Protein AF-A0A351R2S4-F1 (afdb_monomer)

Radius of gyration: 39.53 Å; Cα contacts (8 Å, |Δi|>4): 473; chains: 1; bounding box: 74×43×125 Å

Solvent-accessible surface area (backbone atoms only — not comparable to full-atom values): 22613 Å² total; per-residue (Å²): 131,88,79,78,78,83,79,61,77,75,88,88,78,86,90,78,93,73,92,74,84,87,73,96,81,70,89,75,78,68,76,60,72,76,81,91,68,79,56,75,87,77,80,81,63,82,36,66,53,76,57,100,34,36,40,37,27,52,58,39,36,44,57,16,31,36,34,34,27,32,74,54,88,65,94,57,35,31,36,38,42,27,35,62,83,69,53,71,47,77,44,80,54,40,69,56,80,42,42,45,59,46,79,58,57,62,42,56,33,39,43,32,36,32,39,60,77,53,95,91,44,65,44,81,76,44,76,50,73,49,78,33,62,51,81,48,89,60,37,30,61,44,45,45,26,85,89,56,71,69,54,79,86,36,68,70,48,55,50,49,52,62,48,39,60,91,34,80,43,76,65,46,30,52,48,42,50,51,50,50,53,50,53,51,51,52,49,51,54,50,50,53,50,52,53,48,62,70,44,45,63,56,52,52,52,52,50,51,51,50,51,49,51,52,52,52,32,60,73,33,74,69,34,38,51,62,59,44,66,33,70,69,43,46,52,58,37,60,58,48,38,56,55,41,33,42,57,31,48,67,69,71,44,59,70,69,59,18,52,53,53,23,42,74,72,35,95,30,75,68,61,34,52,25,47,50,48,22,54,50,36,37,73,74,70,42,52,67,62,57,16,46,53,71,28,62,74,46,60,64,72,58,35,52,42,54,43,51,18,70,74,70,68,54,39,74,68,47,68,68,45,42,62,91,86,82,76,55,100,44,67,69,60,32,50,53,56,50,59,72,45,47,64,61,49,33,64,74,37,48,90,74,77,38,74,32,68,54,58,53,43,52,46,38,38,75,71,67,75,45,53,74,66,59,44,28,71,75,28,90,51,37,69,62,42,48,55,55,63,71,76,107

pLDDT: mean 78.9, std 17.9, range [23.61, 96.94]

Foldseek 3Di:
DLPPQPDDQDDDDDDDDDDDDDDPDDPPCPDDDDQRDQDEDDQPVPDWDDDPFKIKGCVCLQLFKIKMAGRDDAPWKWKWKQAPVRDIDIDTHYHDIFIDGRLNAWFKMKMWIWGDDDDPDIDTPDIDMDTGHYPDNCSSSNYAGPSRHDDCPDPVNVVLSVQSPSDPDPVSSVVSVVCVCCVVVVVVVVVVVVVCVVCVVVVVVVVVVVVVVLVVLCPDPNSLQVVCVDPVVLLVLLLQLLVQQLVQLLVVHDNLVSLVVSLVRRPHPVLNQLSVQLVVCVVVVDDNLVSQCVSPNDDNLLSLLSVLCSVVSVSVLSSQLPPQPRDHPDNVVNVVSSVVCVQVSLVVVVVVVRAHPLNVLVVCVVVVNDDLVVSLVPDPHNVVSNVVVVVD

Secondary structure (DSSP, 8-state):
-TTSS---------------PPPTT------SSSPP---------SSEEE-SSEEEE-TTGGGTEEEEEE-SS-SS-EEEEE-TTS-EEEEE--SS-EEEE-TT-SEEEEEEEEEEEETTEEEEEEEEEEEE--SSTTGGGTS--SSS---TT-HHHHHHHHHHTT-SSHHHHHHHHHHHHHHHHHHHHHHHHHHHHHHHHHHHHHHHHHHHHHHHHHHSHHHHHHHHTSHHHHHHHHHHHHHHHHHHHHTT--HHHHHHHHHHH---HHHHHHHHHHHHHHHTT--HHHHHHHH-SS-HHHHHHHHHHHHHS-THHHHTT--TTTS-S-HHHHHHHHHHHHHHHHHH-GGGT---HHHHHHHHHHTTSS-HHHHHHSSSSHHHHHHHHH--

Mean predicted aligned error: 18.36 Å

Sequence (392 aa):
MCLSVHWRMFPKQGSALCHAQPDPGHRSCLPYGSPPQVLTPQADGTKTFTTDTAVIDISHTQEGYIMAKYTGSNAKPKLQLTGTDGITYTYSLYKDYSTFPLTSGDGTYQVGVYENVSDDRYTTLLSETFSVTLTDPLKPYLYPNQYVNFTADFLPVAKAEELADGASSDLDIISSVYNYIITHTTRTLLHISTILNHYMLGFIIAFLVLLIICMILYHTDLGRVLFLGQKLAMTVASGRVPNCLYLVLSSGLDSNIGLTLARELVNNPHMQALIDKCHENIRHGESFDKALLLSGIFSQMYASWIVIGSRTGEMESIVSQREINTDTASYLTALRAALRQINGIIYTSAAENMIAMDSSILQLYKDGRIDKHTAISEAVNPEIMSKRLNLL

Structure (mmCIF, N/CA/C/O backbone):
data_AF-A0A351R2S4-F1
#
_entry.id   AF-A0A351R2S4-F1
#
loop_
_atom_site.group_PDB
_atom_site.id
_atom_site.type_symbol
_atom_site.label_atom_id
_atom_site.label_alt_id
_atom_site.label_comp_id
_a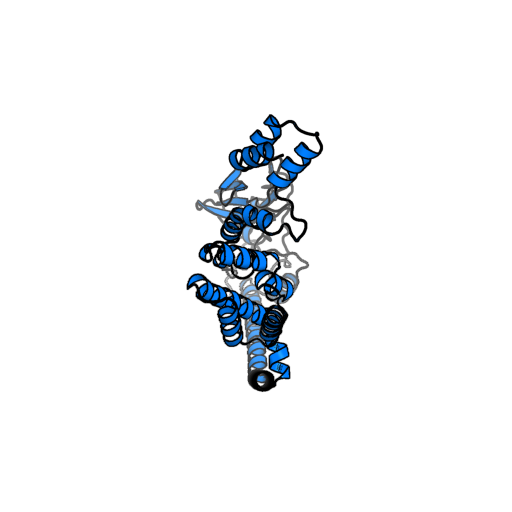tom_site.label_asym_id
_atom_site.label_entity_id
_atom_site.label_seq_id
_atom_site.pdbx_PDB_ins_code
_atom_site.Cartn_x
_atom_site.Cartn_y
_atom_site.Cartn_z
_atom_site.occupancy
_atom_site.B_iso_or_equiv
_atom_site.auth_seq_id
_atom_site.auth_comp_id
_atom_site.auth_asym_id
_atom_site.auth_atom_id
_atom_site.pdbx_PDB_model_num
ATOM 1 N N . MET A 1 1 ? -1.352 5.069 17.441 1.00 27.12 1 MET A N 1
ATOM 2 C CA . MET A 1 1 ? -2.804 5.339 17.335 1.00 27.12 1 MET A CA 1
ATOM 3 C C . MET A 1 1 ? -3.670 4.076 17.489 1.00 27.12 1 MET A C 1
ATOM 5 O O . MET A 1 1 ? -4.771 4.207 17.990 1.00 27.12 1 MET A O 1
ATOM 9 N N . CYS A 1 2 ? -3.167 2.855 17.219 1.00 23.61 2 CYS A N 1
ATOM 10 C CA . CYS A 1 2 ? -3.870 1.581 17.512 1.00 23.61 2 CYS A CA 1
ATOM 11 C C . CYS A 1 2 ? -3.885 1.113 18.990 1.00 23.61 2 CYS A C 1
ATOM 13 O O . CYS A 1 2 ? -4.407 0.042 19.273 1.00 23.61 2 CYS A O 1
ATOM 15 N N . LEU A 1 3 ? -3.306 1.861 19.939 1.00 24.36 3 LEU A N 1
ATOM 16 C CA . LEU A 1 3 ? -3.091 1.389 21.324 1.00 24.36 3 LEU A CA 1
ATOM 17 C C . LEU A 1 3 ? -4.166 1.816 22.345 1.00 24.36 3 LEU A C 1
ATOM 19 O O . LEU A 1 3 ? -4.139 1.345 23.480 1.00 24.36 3 LEU A O 1
ATOM 23 N N . SER A 1 4 ? -5.121 2.672 21.968 1.00 24.47 4 SER A N 1
ATOM 24 C CA . SER A 1 4 ? -6.123 3.202 22.915 1.00 24.47 4 SER A CA 1
ATOM 25 C C . SER A 1 4 ? -7.428 2.409 23.008 1.00 24.47 4 SER A C 1
ATOM 27 O O . SER A 1 4 ? -8.199 2.676 23.919 1.00 24.47 4 SER A O 1
ATOM 29 N N . VAL A 1 5 ? -7.693 1.440 22.123 1.00 29.47 5 VAL A N 1
ATOM 30 C CA . VAL A 1 5 ? -9.044 0.843 21.976 1.00 29.47 5 VAL A CA 1
ATOM 31 C C . VAL A 1 5 ? -9.153 -0.588 22.538 1.00 29.47 5 VAL A C 1
ATOM 33 O O . VAL A 1 5 ? -10.193 -1.216 22.434 1.00 29.47 5 VAL A O 1
ATOM 36 N N . HIS A 1 6 ? -8.107 -1.125 23.172 1.00 34.75 6 HIS A N 1
ATOM 37 C CA . HIS A 1 6 ? -8.096 -2.514 23.672 1.00 34.75 6 HIS A CA 1
ATOM 38 C C . HIS A 1 6 ? -8.634 -2.701 25.101 1.00 34.75 6 HIS A C 1
ATOM 40 O O . HIS A 1 6 ? -8.424 -3.745 25.715 1.00 34.75 6 HIS A O 1
ATOM 46 N N . TRP A 1 7 ? -9.296 -1.698 25.673 1.00 39.75 7 TRP A N 1
ATOM 47 C CA . TRP A 1 7 ? -9.494 -1.652 27.116 1.00 39.75 7 TRP A CA 1
ATOM 48 C C . TRP A 1 7 ? -10.958 -1.821 27.496 1.00 39.75 7 TRP A C 1
ATOM 50 O O . TRP A 1 7 ? -11.729 -0.869 27.413 1.00 39.75 7 TRP A O 1
ATOM 60 N N . ARG A 1 8 ? -11.229 -3.012 28.053 1.00 40.78 8 ARG A N 1
ATOM 61 C CA . ARG A 1 8 ? -12.415 -3.460 28.810 1.00 40.78 8 ARG A CA 1
ATOM 62 C C . ARG A 1 8 ? -13.406 -4.245 27.959 1.00 40.78 8 ARG A C 1
ATOM 64 O O . ARG A 1 8 ? -14.251 -3.650 27.321 1.00 40.78 8 ARG A O 1
ATOM 71 N N . MET A 1 9 ? -13.280 -5.574 28.016 1.00 35.72 9 MET A N 1
ATOM 72 C CA . MET A 1 9 ? -14.164 -6.585 27.411 1.00 35.72 9 MET A CA 1
ATOM 73 C C . MET A 1 9 ? -15.146 -7.230 28.414 1.00 35.72 9 MET A C 1
ATOM 75 O O . MET A 1 9 ? -15.821 -8.186 28.054 1.00 35.72 9 MET A O 1
ATOM 79 N N . PHE A 1 10 ? -15.275 -6.730 29.651 1.00 35.84 10 PHE A N 1
ATOM 80 C CA . PHE A 1 10 ? -16.105 -7.382 30.677 1.00 35.84 10 PHE A CA 1
ATOM 81 C C . PHE A 1 10 ? -17.099 -6.402 31.331 1.00 35.84 10 PHE A C 1
ATOM 83 O O . PHE A 1 10 ? -16.665 -5.386 31.882 1.00 35.84 10 PHE A O 1
ATOM 90 N N . PRO A 1 11 ? -18.424 -6.651 31.245 1.00 33.59 11 PRO A N 1
ATOM 91 C CA . PRO A 1 11 ? -19.441 -5.775 31.820 1.00 33.59 11 PRO A CA 1
ATOM 92 C C . PRO A 1 11 ? -19.551 -5.941 33.342 1.00 33.59 11 PRO A C 1
ATOM 94 O O . PRO A 1 11 ? -19.473 -7.047 33.878 1.00 33.59 11 PRO A O 1
ATOM 97 N N . LYS A 1 12 ? -19.796 -4.827 34.042 1.00 37.09 12 LYS A N 1
ATOM 98 C CA . LYS A 1 12 ? -20.155 -4.809 35.467 1.00 37.09 12 LYS A CA 1
ATOM 99 C C . LYS A 1 12 ? -21.649 -5.076 35.645 1.00 37.09 12 LYS A C 1
ATOM 101 O O . LYS A 1 12 ? -22.469 -4.454 34.979 1.00 37.09 12 LYS A O 1
ATOM 106 N N . GLN A 1 13 ? -22.013 -5.860 36.658 1.00 33.81 13 GLN A N 1
ATOM 107 C CA . GLN A 1 13 ? -23.323 -5.754 37.304 1.00 33.81 13 GLN A CA 1
ATOM 108 C C . GLN A 1 13 ? -23.181 -5.770 38.831 1.00 33.81 13 GLN A C 1
ATOM 110 O O . GLN A 1 13 ? -22.551 -6.662 39.384 1.00 33.81 13 GLN A O 1
ATOM 115 N N . GLY A 1 14 ? -23.836 -4.807 39.489 1.00 29.84 14 GLY A N 1
ATOM 116 C CA . GLY A 1 14 ? -24.402 -4.970 40.834 1.00 29.84 14 GLY A CA 1
ATOM 117 C C . GLY A 1 14 ? -23.465 -4.809 42.037 1.00 29.84 14 GLY A C 1
ATOM 118 O O . GLY A 1 14 ? -22.511 -5.543 42.232 1.00 29.84 14 GLY A O 1
ATOM 119 N N . SER A 1 15 ? -23.806 -3.853 42.894 1.00 34.72 15 SER A N 1
ATOM 120 C CA . SER A 1 15 ? -23.156 -3.461 44.148 1.00 34.72 15 SER A CA 1
ATOM 121 C C . SER A 1 15 ? -23.089 -4.534 45.248 1.00 34.72 15 SER A C 1
ATOM 123 O O . SER A 1 15 ? -24.116 -5.119 45.586 1.00 34.72 15 SER A O 1
ATOM 125 N N . ALA A 1 16 ? -21.960 -4.601 45.961 1.00 27.67 16 ALA A N 1
ATOM 126 C CA . ALA A 1 16 ? -21.935 -4.757 47.420 1.00 27.67 16 ALA A CA 1
ATOM 127 C C . ALA A 1 16 ? -20.635 -4.162 47.995 1.00 27.67 16 ALA A C 1
ATOM 129 O O . ALA A 1 16 ? -19.530 -4.597 47.678 1.00 27.67 16 ALA A O 1
ATOM 130 N N . LEU A 1 17 ? -20.783 -3.135 48.834 1.00 35.56 17 LEU A N 1
ATOM 131 C CA . LEU A 1 17 ? -19.748 -2.647 49.742 1.00 35.56 17 LEU A CA 1
ATOM 132 C C . LEU A 1 17 ? -19.362 -3.769 50.713 1.00 35.56 17 LEU A C 1
ATOM 134 O O . LEU A 1 17 ? -20.186 -4.156 51.536 1.00 35.56 17 LEU A O 1
ATOM 138 N N . CYS A 1 18 ? -18.104 -4.204 50.698 1.00 27.58 18 CYS A N 1
ATOM 139 C CA . CYS A 1 18 ? -17.509 -4.921 51.823 1.00 27.58 18 CYS A CA 1
ATOM 140 C C . CYS A 1 18 ? -16.126 -4.333 52.124 1.00 27.58 18 CYS A C 1
ATOM 142 O O . CYS A 1 18 ? -15.120 -4.696 51.523 1.00 27.58 18 CYS A O 1
ATOM 144 N N . HIS A 1 19 ? -16.098 -3.403 53.080 1.00 36.59 19 HIS A N 1
ATOM 145 C CA . HIS A 1 19 ? -14.914 -3.129 53.885 1.00 36.59 19 HIS A CA 1
ATOM 146 C C . HIS A 1 19 ? -14.628 -4.359 54.758 1.00 36.59 19 HIS A C 1
ATOM 148 O O . HIS A 1 19 ? -15.410 -4.637 55.661 1.00 36.59 19 HIS A O 1
ATOM 154 N N . ALA A 1 20 ? -13.520 -5.065 54.525 1.00 29.69 20 ALA A N 1
ATOM 155 C CA . ALA A 1 20 ? -12.839 -5.878 55.538 1.00 29.69 20 ALA A CA 1
ATOM 156 C C . ALA A 1 20 ? -11.428 -6.253 55.049 1.00 29.69 20 ALA A C 1
ATOM 158 O O . ALA A 1 20 ? -11.252 -6.670 53.907 1.00 29.69 20 ALA A O 1
ATOM 159 N N . GLN A 1 21 ? -10.424 -6.072 55.912 1.00 30.03 21 GLN A N 1
ATOM 160 C CA . GLN A 1 21 ? -9.038 -6.514 55.702 1.00 30.03 21 GLN A CA 1
ATOM 161 C C . GLN A 1 21 ? -8.952 -8.028 55.425 1.00 30.03 21 GLN A C 1
ATOM 163 O O . GLN A 1 21 ? -9.759 -8.778 55.972 1.00 30.03 21 GLN A O 1
ATOM 168 N N . PRO A 1 22 ? -7.960 -8.502 54.645 1.00 35.22 22 PRO A N 1
ATOM 169 C CA . PRO A 1 22 ? -7.828 -9.921 54.346 1.00 35.22 22 PRO A CA 1
ATOM 170 C C . PRO A 1 22 ? -7.117 -10.678 55.479 1.00 35.22 22 PRO A C 1
ATOM 172 O O . PRO A 1 22 ? -6.028 -10.300 55.914 1.00 35.22 22 PRO A O 1
ATOM 175 N N . ASP A 1 23 ? -7.741 -11.773 55.909 1.00 29.56 23 ASP A N 1
ATOM 176 C CA . ASP A 1 23 ? -7.196 -12.795 56.806 1.00 29.56 23 ASP A CA 1
ATOM 177 C C . ASP A 1 23 ? -6.257 -13.741 56.014 1.00 29.56 23 ASP A C 1
ATOM 179 O O . ASP A 1 23 ? -6.622 -14.189 54.917 1.00 29.56 23 ASP A O 1
ATOM 183 N N . PRO A 1 24 ? -5.049 -14.081 56.502 1.00 34.59 24 PRO A N 1
ATOM 184 C CA . PRO A 1 24 ? -4.081 -14.880 55.758 1.00 34.59 24 PRO A CA 1
ATOM 185 C C . PRO A 1 24 ? -4.320 -16.374 56.015 1.00 34.59 24 PRO A C 1
ATOM 187 O O . PRO A 1 24 ? -3.591 -17.004 56.776 1.00 34.59 24 PRO A O 1
ATOM 190 N N . GLY A 1 25 ? -5.351 -16.972 55.413 1.00 34.22 25 GLY A N 1
ATOM 191 C CA . GLY A 1 25 ? -5.595 -18.402 55.667 1.00 34.22 25 GLY A CA 1
ATOM 192 C C . GLY A 1 25 ? -6.647 -19.137 54.843 1.00 34.22 25 GLY A C 1
ATOM 193 O O . GLY A 1 25 ? -6.652 -20.367 54.855 1.00 34.22 25 GLY A O 1
ATOM 194 N N . HIS A 1 26 ? -7.507 -18.454 54.089 1.00 29.91 26 HIS A N 1
ATOM 195 C CA . HIS A 1 26 ? -8.535 -19.115 53.280 1.00 29.91 26 HIS A CA 1
ATOM 196 C C . HIS A 1 26 ? -8.634 -18.471 51.898 1.00 29.91 26 HIS A C 1
ATOM 198 O O . HIS A 1 26 ? -9.367 -17.512 51.684 1.00 29.91 26 HIS A O 1
ATOM 204 N N . ARG A 1 27 ? -7.900 -19.024 50.924 1.00 35.72 27 ARG A N 1
ATOM 205 C CA . ARG A 1 27 ? -8.205 -18.809 49.504 1.00 35.72 27 ARG A CA 1
ATOM 206 C C . ARG A 1 27 ? -9.345 -19.743 49.105 1.00 35.72 27 ARG A C 1
ATOM 208 O O . ARG A 1 27 ? -9.131 -20.757 48.451 1.00 35.72 27 ARG A O 1
ATOM 215 N N . SER A 1 28 ? -10.561 -19.411 49.523 1.00 32.09 28 SER A N 1
ATOM 216 C CA . SER A 1 28 ? -11.754 -19.865 48.815 1.00 32.09 28 SER A CA 1
ATOM 217 C C . SER A 1 28 ? -11.894 -18.986 47.571 1.00 32.09 28 SER A C 1
ATOM 219 O O . SER A 1 28 ? -12.500 -17.917 47.626 1.00 32.09 28 SER A O 1
ATOM 221 N N . CYS A 1 29 ? -11.263 -19.394 46.468 1.00 37.78 29 CYS A N 1
ATOM 222 C CA . CYS A 1 29 ? -11.456 -18.766 45.164 1.00 37.78 29 CYS A CA 1
ATOM 223 C C . CYS A 1 29 ? -12.858 -19.138 44.663 1.00 37.78 29 CYS A C 1
ATOM 225 O O . CYS A 1 29 ? -13.030 -20.133 43.964 1.00 37.78 29 CYS A O 1
ATOM 227 N N . LEU A 1 30 ? -13.880 -18.382 45.061 1.00 38.31 30 LEU A N 1
ATOM 228 C CA . LEU A 1 30 ? -15.088 -18.315 44.245 1.00 38.31 30 LEU A CA 1
ATOM 229 C C . LEU A 1 30 ? -14.679 -17.623 42.934 1.00 38.31 30 LEU A C 1
ATOM 231 O O . LEU A 1 30 ? -13.989 -16.603 43.014 1.00 38.31 30 LEU A O 1
ATOM 235 N N . PRO A 1 31 ? -15.021 -18.165 41.752 1.00 47.19 31 PRO A N 1
ATOM 236 C CA . PRO A 1 31 ? -14.659 -17.533 40.492 1.00 47.19 31 PRO A CA 1
ATOM 237 C C . PRO A 1 31 ? -15.225 -16.110 40.465 1.00 47.19 31 PRO A C 1
ATOM 239 O O . PRO A 1 31 ? -16.411 -15.890 40.721 1.00 47.19 31 PRO A O 1
ATOM 242 N N . TYR A 1 32 ? -14.348 -15.135 40.228 1.00 45.28 32 TYR A N 1
ATOM 243 C CA . TYR A 1 32 ? -14.744 -13.753 40.018 1.00 45.28 32 TYR A CA 1
ATOM 244 C C . TYR A 1 32 ? -15.516 -13.680 38.699 1.00 45.28 32 TYR A C 1
ATOM 246 O O . TYR A 1 32 ? -14.937 -13.803 37.625 1.00 45.28 32 TYR A O 1
ATOM 254 N N . GLY A 1 33 ? -16.830 -13.488 38.793 1.00 54.25 33 GLY A N 1
ATOM 255 C CA . GLY A 1 33 ? -17.685 -13.240 37.637 1.00 54.25 33 GLY A CA 1
ATOM 256 C C . GLY A 1 33 ? -18.172 -14.484 36.888 1.00 54.25 33 GLY A C 1
ATOM 257 O O . GLY A 1 33 ? -17.846 -15.629 37.196 1.00 54.25 33 GLY A O 1
ATOM 258 N N . SER A 1 34 ? -19.046 -14.219 35.917 1.00 57.56 34 SER A N 1
ATOM 259 C CA . SER A 1 34 ? -19.513 -15.200 34.930 1.00 57.56 34 SER A CA 1
ATOM 260 C C . SER A 1 34 ? -18.395 -15.500 33.922 1.00 57.56 34 SER A C 1
ATOM 262 O O . SER A 1 34 ? -17.521 -14.649 33.747 1.00 57.56 34 SER A O 1
ATOM 264 N N . PRO A 1 35 ? -18.406 -16.667 33.250 1.00 63.00 35 PRO A N 1
ATOM 265 C CA . PRO A 1 35 ? -17.412 -16.983 32.228 1.00 63.00 35 PRO A CA 1
ATOM 266 C C . PRO A 1 35 ? -17.339 -15.877 31.161 1.00 63.00 35 PRO A C 1
ATOM 268 O O . PRO A 1 35 ? -18.368 -15.269 30.843 1.00 63.00 35 PRO A O 1
ATOM 271 N N . PRO A 1 36 ? -16.141 -15.601 30.617 1.00 67.81 36 PRO A N 1
ATOM 272 C CA . PRO A 1 36 ? -15.953 -14.571 29.608 1.00 67.81 36 PRO A CA 1
ATOM 273 C C . PRO A 1 36 ? -16.844 -14.857 28.395 1.00 67.81 36 PRO A C 1
ATOM 275 O O . PRO A 1 36 ? -16.807 -15.941 27.820 1.00 67.81 36 PRO A O 1
ATOM 278 N N . GLN A 1 37 ? -17.667 -13.882 28.010 1.00 78.88 37 GLN A N 1
ATOM 279 C CA . GLN A 1 37 ? -18.585 -14.015 26.883 1.00 78.88 37 GLN A CA 1
ATOM 280 C C . GLN A 1 37 ? -18.157 -13.100 25.741 1.00 78.88 37 GLN A C 1
ATOM 282 O O . GLN A 1 37 ? -18.001 -11.893 25.914 1.00 78.88 37 GLN A O 1
ATOM 287 N N . VAL A 1 38 ? -18.029 -13.677 24.549 1.00 85.19 38 VAL A N 1
ATOM 288 C CA . VAL A 1 38 ? -17.794 -12.914 23.323 1.00 85.19 38 VAL A CA 1
ATOM 289 C C . VAL A 1 38 ? -19.131 -12.416 22.796 1.00 85.19 38 VAL A C 1
ATOM 291 O O . VAL A 1 38 ? -20.005 -13.211 22.451 1.00 85.19 38 VAL A O 1
ATOM 294 N N . LEU A 1 39 ? -19.293 -11.097 22.738 1.00 89.44 39 LEU A N 1
ATOM 295 C CA . LEU A 1 39 ? -20.499 -10.479 22.204 1.00 89.44 39 LEU A CA 1
ATOM 296 C C . LEU A 1 39 ? -20.426 -10.395 20.678 1.00 89.44 39 LEU A C 1
ATOM 298 O O . LEU A 1 39 ? -19.448 -9.905 20.113 1.00 89.44 39 LEU A O 1
ATOM 302 N N . THR A 1 40 ? -21.484 -10.849 20.009 1.00 89.81 40 THR A N 1
ATOM 303 C CA . THR A 1 40 ? -21.608 -10.795 18.549 1.00 89.81 40 THR A CA 1
ATOM 304 C C . THR A 1 40 ? -22.685 -9.789 18.150 1.00 89.81 40 THR A C 1
ATOM 306 O O . THR A 1 40 ? -23.813 -9.909 18.631 1.00 89.81 40 THR A O 1
ATOM 309 N N . PRO A 1 41 ? -22.378 -8.815 17.279 1.00 92.56 41 PRO A N 1
ATOM 310 C CA . PRO A 1 41 ? -23.346 -7.818 16.846 1.00 92.56 41 PRO A CA 1
ATOM 311 C C . PRO A 1 41 ? -24.400 -8.455 15.932 1.00 92.56 41 PRO A C 1
ATOM 313 O O . PRO A 1 41 ? -24.085 -9.342 15.135 1.00 92.56 41 PRO A O 1
ATOM 316 N N . GLN A 1 42 ? -25.647 -7.997 16.048 1.00 92.75 42 GLN A N 1
ATOM 317 C CA . GLN A 1 42 ? -26.788 -8.496 15.281 1.00 92.75 42 GLN A CA 1
ATOM 318 C C . GLN A 1 42 ? -27.545 -7.352 14.594 1.00 92.75 42 GLN A C 1
ATOM 320 O O . GLN A 1 42 ? -27.671 -6.248 15.130 1.00 92.75 42 GLN A O 1
ATOM 325 N N . ALA A 1 43 ? -28.052 -7.637 13.394 1.00 91.75 43 ALA A N 1
ATOM 326 C CA . ALA A 1 43 ? -28.869 -6.734 12.589 1.00 91.75 43 ALA A CA 1
ATOM 327 C C . ALA A 1 43 ? -30.295 -7.297 12.487 1.00 91.75 43 ALA A C 1
ATOM 329 O O . ALA A 1 43 ? -30.645 -7.962 11.510 1.00 91.75 43 ALA A O 1
ATOM 330 N N . ASP A 1 44 ? -31.091 -7.080 13.536 1.00 91.56 44 ASP A N 1
ATOM 331 C CA . ASP A 1 44 ? -32.437 -7.655 13.676 1.00 91.56 44 ASP A CA 1
ATOM 332 C C . ASP A 1 44 ? -33.483 -6.989 12.772 1.00 91.56 44 ASP A C 1
ATOM 334 O O . ASP A 1 44 ? -34.580 -7.514 12.587 1.00 91.56 44 ASP A O 1
ATOM 338 N N . GLY A 1 45 ? -33.181 -5.812 12.222 1.00 90.62 45 GLY A N 1
ATOM 339 C CA . GLY A 1 45 ? -34.069 -5.085 11.322 1.00 90.62 45 GLY A CA 1
ATOM 340 C C . GLY A 1 45 ? -35.290 -4.443 11.990 1.00 90.62 45 GLY A C 1
ATOM 341 O O . GLY A 1 45 ? -36.165 -3.945 11.284 1.00 90.62 45 GLY A O 1
ATOM 342 N N . THR A 1 46 ? -35.372 -4.416 13.325 1.00 91.12 46 THR A N 1
ATOM 343 C CA . THR A 1 46 ? -36.521 -3.843 14.059 1.00 91.12 46 THR A CA 1
ATOM 344 C C . THR A 1 46 ? -36.653 -2.331 13.871 1.00 91.12 46 THR A C 1
ATOM 346 O O . THR A 1 46 ? -37.764 -1.803 13.827 1.00 91.12 46 THR A O 1
ATOM 349 N N . LYS A 1 47 ? -35.520 -1.629 13.744 1.00 93.00 47 LYS A N 1
ATOM 350 C CA . LYS A 1 47 ? -35.449 -0.200 13.431 1.00 93.00 47 LYS A CA 1
ATOM 351 C C . LYS A 1 47 ? -34.342 0.024 12.415 1.00 93.00 47 LYS A C 1
ATOM 353 O O . LYS A 1 47 ? -33.173 -0.215 12.710 1.00 93.00 47 LYS A O 1
ATOM 358 N N . THR A 1 48 ? -34.705 0.487 11.225 1.00 95.19 48 THR A N 1
ATOM 359 C CA . THR A 1 48 ? -33.757 0.672 10.125 1.00 95.19 48 THR A CA 1
ATOM 360 C C . THR A 1 48 ? -34.008 1.976 9.378 1.00 95.19 48 THR A C 1
ATOM 362 O O . THR A 1 48 ? -35.137 2.456 9.295 1.00 95.19 48 THR A O 1
ATOM 365 N N . PHE A 1 49 ? -32.937 2.528 8.816 1.00 94.69 49 PHE A N 1
ATOM 366 C CA . PHE A 1 49 ? -32.981 3.548 7.780 1.00 94.69 49 PHE A CA 1
ATOM 367 C C . PHE A 1 49 ? -32.498 2.912 6.480 1.00 94.69 49 PHE A C 1
ATOM 369 O O . PHE A 1 49 ? -31.395 2.362 6.423 1.00 94.69 49 PHE A O 1
ATOM 376 N N . THR A 1 50 ? -33.327 2.944 5.443 1.00 93.31 50 THR A N 1
ATOM 377 C CA . THR A 1 50 ? -33.078 2.206 4.201 1.00 93.31 50 THR A CA 1
ATOM 378 C C . THR A 1 50 ? -33.224 3.099 2.984 1.00 93.31 50 THR A C 1
ATOM 380 O O . THR A 1 50 ? -34.161 3.890 2.896 1.00 93.31 50 THR A O 1
ATOM 383 N N . THR A 1 51 ? -32.346 2.894 2.014 1.00 91.31 51 THR A N 1
ATOM 384 C CA . THR A 1 51 ? -32.475 3.359 0.632 1.00 91.31 51 THR A CA 1
ATOM 385 C C . THR A 1 51 ? -32.327 2.161 -0.309 1.00 91.31 51 THR A C 1
ATOM 387 O O . THR A 1 51 ? -32.078 1.041 0.141 1.00 91.31 51 THR A O 1
ATOM 390 N N . ASP A 1 52 ? -32.436 2.377 -1.621 1.00 88.94 52 ASP A N 1
ATOM 391 C CA . ASP A 1 52 ? -32.262 1.310 -2.619 1.00 88.94 52 ASP A CA 1
ATOM 392 C C . ASP A 1 52 ? -30.871 0.648 -2.556 1.00 88.94 52 ASP A C 1
ATOM 394 O O . ASP A 1 52 ? -30.701 -0.517 -2.923 1.00 88.94 52 ASP A O 1
ATOM 398 N N . THR A 1 53 ? -29.861 1.389 -2.087 1.00 92.12 53 THR A N 1
ATOM 399 C CA . THR A 1 53 ? -28.450 0.982 -2.122 1.00 92.12 53 THR A CA 1
ATOM 400 C C . THR A 1 53 ? -27.770 0.944 -0.755 1.00 92.12 53 THR A C 1
ATOM 402 O O . THR A 1 53 ? -26.624 0.502 -0.676 1.00 92.12 53 THR A O 1
ATOM 405 N N . ALA A 1 54 ? -28.425 1.366 0.329 1.00 94.31 54 ALA A N 1
ATOM 406 C CA . ALA A 1 54 ? -27.846 1.357 1.671 1.00 94.31 54 ALA A CA 1
ATOM 407 C C . ALA A 1 54 ? -28.871 0.993 2.747 1.00 94.31 54 ALA A C 1
ATOM 409 O O . ALA A 1 54 ? -30.038 1.372 2.681 1.00 94.31 54 ALA A O 1
ATOM 410 N N . VAL A 1 55 ? -28.412 0.284 3.778 1.00 96.25 55 VAL A N 1
ATOM 411 C CA . VAL A 1 55 ? -29.224 -0.068 4.948 1.00 96.25 55 VAL A CA 1
ATOM 412 C C . VAL A 1 55 ? -28.425 0.232 6.204 1.00 96.25 55 VAL A C 1
ATOM 414 O O . VAL A 1 55 ? -27.311 -0.269 6.351 1.00 96.25 55 VAL A O 1
ATOM 417 N N . ILE A 1 56 ? -29.011 1.012 7.108 1.00 96.88 56 ILE A N 1
ATOM 418 C CA . ILE A 1 56 ? -28.522 1.250 8.465 1.00 96.88 56 ILE A CA 1
ATOM 419 C C . ILE A 1 56 ? -29.517 0.620 9.434 1.00 96.88 56 ILE A C 1
ATOM 421 O O . ILE A 1 56 ? -30.693 0.965 9.437 1.00 96.88 56 ILE A O 1
ATOM 425 N N . ASP A 1 57 ? -29.041 -0.293 10.262 1.00 96.62 57 ASP A N 1
ATOM 426 C CA . ASP A 1 57 ? -29.776 -0.931 11.339 1.00 96.62 57 ASP A CA 1
ATOM 427 C C . ASP A 1 57 ? -29.402 -0.291 12.680 1.00 96.62 57 ASP A C 1
ATOM 429 O O . ASP A 1 57 ? -28.241 -0.302 13.099 1.00 96.62 57 ASP A O 1
ATOM 433 N N . ILE A 1 58 ? -30.411 0.281 13.336 1.00 96.06 58 ILE A N 1
ATOM 434 C CA . ILE A 1 58 ? -30.320 0.950 14.636 1.00 96.06 58 ILE A CA 1
ATOM 435 C C . ILE A 1 58 ? -31.097 0.184 15.722 1.00 96.06 58 ILE A C 1
ATOM 437 O O . ILE A 1 58 ? -31.460 0.752 16.753 1.00 96.06 58 ILE A O 1
ATOM 441 N N . SER A 1 59 ? -31.379 -1.104 15.505 1.00 94.94 59 SER A N 1
ATOM 442 C CA . SER A 1 59 ? -32.114 -1.959 16.451 1.00 94.94 59 SER A CA 1
ATOM 443 C C . SER A 1 59 ? -31.423 -2.048 17.815 1.00 94.94 59 SER A C 1
ATOM 445 O O . SER A 1 59 ? -32.086 -2.098 18.848 1.00 94.94 59 SER A O 1
ATOM 447 N N . HIS A 1 60 ? -30.090 -1.982 17.820 1.00 94.69 60 HIS A N 1
ATOM 448 C CA . HIS A 1 60 ? -29.243 -2.214 18.989 1.00 94.69 60 HIS A CA 1
ATOM 449 C C . HIS A 1 60 ? -28.550 -0.950 19.522 1.00 94.69 60 HIS A C 1
ATOM 451 O O . HIS A 1 60 ? -27.503 -1.025 20.162 1.00 94.69 60 HIS A O 1
ATOM 457 N N . THR A 1 61 ? -29.153 0.230 19.348 1.00 94.69 61 THR A N 1
ATOM 458 C CA . THR A 1 61 ? -28.579 1.485 19.872 1.00 94.69 61 THR A CA 1
ATOM 459 C C . THR A 1 61 ? -28.382 1.475 21.389 1.00 94.69 61 THR A C 1
ATOM 461 O O . THR A 1 61 ? -27.405 2.031 21.876 1.00 94.69 61 THR A O 1
ATOM 464 N N . GLN A 1 62 ? -29.247 0.787 22.139 1.00 93.50 62 GLN A N 1
ATOM 465 C CA . GLN A 1 62 ? -29.130 0.605 23.597 1.00 93.50 62 GLN A CA 1
ATOM 466 C C . GLN A 1 62 ? -27.953 -0.299 24.015 1.00 93.50 62 GLN A C 1
ATOM 468 O O . GLN A 1 62 ? -27.480 -0.227 25.156 1.00 93.50 62 GLN A O 1
ATOM 473 N N . GLU A 1 63 ? -27.488 -1.145 23.091 1.00 93.31 63 GLU A N 1
ATOM 474 C CA . GLU A 1 63 ? -26.285 -1.977 23.202 1.00 93.31 63 GLU A CA 1
ATOM 475 C C . GLU A 1 63 ? -25.026 -1.236 22.718 1.00 93.31 63 GLU A C 1
ATOM 477 O O . GLU A 1 63 ? -23.930 -1.784 22.759 1.00 93.31 63 GLU A O 1
ATOM 482 N N . GLY A 1 64 ? -25.152 0.020 22.277 1.00 94.00 64 GLY A N 1
ATOM 483 C CA . GLY A 1 64 ? -24.009 0.872 21.968 1.00 94.00 64 GLY A CA 1
ATOM 484 C C . GLY A 1 64 ? -23.427 0.726 20.567 1.00 94.00 64 GLY A C 1
ATOM 485 O O . GLY A 1 64 ? -22.304 1.177 20.343 1.00 94.00 64 GLY A O 1
ATOM 486 N N . TYR A 1 65 ? -24.162 0.146 19.616 1.00 95.25 65 TYR A N 1
ATOM 487 C CA . TYR A 1 65 ? -23.725 0.066 18.224 1.00 95.25 65 TYR A CA 1
ATOM 488 C C . TYR A 1 65 ? -24.873 0.231 17.223 1.00 95.25 65 TYR A C 1
ATOM 490 O O . TYR A 1 65 ? -26.050 0.071 17.544 1.00 95.25 65 TYR A O 1
ATOM 498 N N . ILE A 1 66 ? -24.499 0.536 15.983 1.00 96.69 66 ILE A N 1
ATOM 499 C CA . ILE A 1 66 ? -25.350 0.427 14.794 1.00 96.69 66 ILE A CA 1
ATOM 500 C C . ILE A 1 66 ? -24.652 -0.475 13.780 1.00 96.69 66 ILE A C 1
ATOM 502 O O . ILE A 1 66 ? -23.424 -0.599 13.795 1.00 96.69 66 ILE A O 1
ATOM 506 N N . MET A 1 67 ? -25.406 -1.095 12.881 1.00 96.75 67 MET A N 1
ATOM 507 C CA . MET A 1 67 ? -24.828 -1.860 11.778 1.00 96.75 67 MET A CA 1
ATOM 508 C C . MET A 1 67 ? -25.240 -1.248 10.453 1.00 96.75 67 MET A C 1
ATOM 510 O O . MET A 1 67 ? -26.381 -0.840 10.294 1.00 96.75 67 MET A O 1
ATOM 514 N N . ALA A 1 68 ? -24.344 -1.189 9.476 1.00 96.44 68 ALA A N 1
ATOM 515 C CA . ALA A 1 68 ? -24.716 -0.717 8.147 1.00 96.44 68 ALA A CA 1
ATOM 516 C C . ALA A 1 68 ? -24.054 -1.528 7.040 1.00 96.44 68 ALA A C 1
ATOM 518 O O . ALA A 1 68 ? -22.969 -2.085 7.220 1.00 96.44 68 ALA A O 1
ATOM 519 N N . LYS A 1 69 ? -24.728 -1.580 5.892 1.00 95.12 69 LYS A N 1
ATOM 520 C CA . LYS A 1 69 ? -24.243 -2.201 4.657 1.00 95.12 69 LYS A CA 1
ATOM 521 C C . LYS A 1 69 ? -24.610 -1.355 3.444 1.00 95.12 69 LYS A C 1
ATOM 523 O O . LYS A 1 69 ? -25.568 -0.581 3.477 1.00 95.12 69 LYS A O 1
ATOM 528 N N . TYR A 1 70 ? -23.869 -1.550 2.362 1.00 95.75 70 TYR A N 1
ATOM 529 C CA . TYR A 1 70 ? -24.055 -0.854 1.097 1.00 95.75 70 TYR A CA 1
ATOM 530 C C . TYR A 1 70 ? -24.101 -1.842 -0.074 1.00 95.75 70 TYR A C 1
ATOM 532 O O . TYR A 1 70 ? -23.135 -2.547 -0.354 1.00 95.75 70 TYR A O 1
ATOM 540 N N . THR A 1 71 ? -25.228 -1.879 -0.777 1.00 92.94 71 THR A N 1
ATOM 541 C CA . THR A 1 71 ? -25.512 -2.781 -1.904 1.00 92.94 71 THR A CA 1
ATOM 542 C C . THR A 1 71 ? -25.408 -2.105 -3.272 1.00 92.94 71 THR A C 1
ATOM 544 O O . THR A 1 71 ? -25.619 -2.768 -4.287 1.00 92.94 71 THR A O 1
ATOM 547 N N . GLY A 1 72 ? -25.077 -0.812 -3.330 1.00 90.25 72 GLY A N 1
ATOM 548 C CA . GLY A 1 72 ? -24.909 -0.093 -4.594 1.00 90.25 72 GLY A CA 1
ATOM 549 C C . GLY A 1 72 ? -23.611 -0.424 -5.343 1.00 90.25 72 GLY A C 1
ATOM 550 O O . GLY A 1 72 ? -22.775 -1.219 -4.906 1.00 90.25 72 GLY A O 1
ATOM 551 N N . SER A 1 73 ? -23.440 0.198 -6.511 1.00 90.00 73 SER A N 1
ATOM 552 C CA . SER A 1 73 ? -22.301 -0.034 -7.411 1.00 90.00 73 SER A CA 1
ATOM 553 C C . SER A 1 73 ? -21.116 0.912 -7.188 1.00 90.00 73 SER A C 1
ATOM 555 O O . SER A 1 73 ? -20.102 0.779 -7.875 1.00 90.00 73 SER A O 1
ATOM 557 N N . ASN A 1 74 ? -21.223 1.884 -6.275 1.00 90.75 74 ASN A N 1
ATOM 558 C CA . ASN A 1 74 ? -20.146 2.837 -6.016 1.00 90.75 74 ASN A CA 1
ATOM 559 C C . ASN A 1 74 ? -18.919 2.140 -5.399 1.00 90.75 74 ASN A C 1
ATOM 561 O O . ASN A 1 74 ? -19.050 1.301 -4.511 1.00 90.75 74 ASN A O 1
ATOM 565 N N . ALA A 1 75 ? -17.716 2.507 -5.847 1.00 88.12 75 ALA A N 1
ATOM 566 C CA . ALA A 1 75 ? -16.469 1.902 -5.374 1.00 88.12 75 ALA A CA 1
ATOM 567 C C . ALA A 1 75 ? -16.001 2.427 -4.005 1.00 88.12 75 ALA A C 1
ATOM 569 O O . ALA A 1 75 ? -15.150 1.803 -3.371 1.00 88.12 75 ALA A O 1
ATOM 570 N N . LYS A 1 76 ? -16.494 3.593 -3.566 1.00 91.62 76 LYS A N 1
ATOM 571 C CA . LYS A 1 76 ? -16.040 4.275 -2.345 1.00 91.62 76 LYS A CA 1
ATOM 572 C C . LYS A 1 76 ? -17.213 4.843 -1.527 1.00 91.62 76 LYS A C 1
ATOM 574 O O . LYS A 1 76 ? -17.235 6.048 -1.278 1.00 91.62 76 LYS A O 1
ATOM 579 N N . PRO A 1 77 ? -18.195 4.028 -1.106 1.00 94.56 77 PRO A N 1
ATOM 580 C CA . PRO A 1 77 ? -19.245 4.490 -0.208 1.00 94.56 77 PRO A CA 1
ATOM 581 C C . PRO A 1 77 ? -18.663 4.779 1.184 1.00 94.56 77 PRO A C 1
ATOM 583 O O . PRO A 1 77 ? -17.816 4.037 1.695 1.00 94.56 77 PRO A O 1
ATOM 586 N N . LYS A 1 78 ? -19.127 5.857 1.813 1.00 95.75 78 LYS A N 1
ATOM 587 C CA . LYS A 1 78 ? -18.714 6.255 3.162 1.00 95.75 78 LYS A CA 1
ATOM 588 C C . LYS A 1 78 ? -19.914 6.387 4.085 1.00 95.75 78 LYS A C 1
ATOM 590 O O . LYS A 1 78 ? -20.961 6.869 3.666 1.00 95.75 78 LYS A O 1
ATOM 595 N N . LEU A 1 79 ? -19.731 6.009 5.343 1.00 96.19 79 LEU A N 1
ATOM 596 C CA . LEU A 1 79 ? -20.642 6.323 6.436 1.00 96.19 79 LEU A CA 1
ATOM 597 C C . LEU A 1 79 ? -20.015 7.420 7.290 1.00 96.19 79 LEU A C 1
ATOM 599 O O . LEU A 1 79 ? -18.846 7.317 7.657 1.00 96.19 79 LEU A O 1
ATOM 603 N N . GLN A 1 80 ? -20.775 8.460 7.611 1.00 96.94 80 GLN A N 1
ATOM 604 C CA . GLN A 1 80 ? -20.399 9.422 8.638 1.00 96.94 80 GLN A CA 1
ATOM 605 C C . GLN A 1 80 ? -21.319 9.269 9.834 1.00 96.94 80 GLN A C 1
ATOM 607 O O . GLN A 1 80 ? -22.533 9.170 9.675 1.00 96.94 80 GLN A O 1
ATOM 612 N N . LEU A 1 81 ? -20.722 9.241 11.017 1.00 96.31 81 LEU A N 1
ATOM 613 C CA . LEU A 1 81 ? -21.414 9.184 12.291 1.00 96.31 81 LEU A CA 1
ATOM 614 C C . LEU A 1 81 ? -20.952 10.371 13.130 1.00 96.31 81 LEU A C 1
ATOM 616 O O . LEU A 1 81 ? -19.784 10.443 13.512 1.00 96.31 81 LEU A O 1
ATOM 620 N N . THR A 1 82 ? -21.862 11.299 13.389 1.00 96.62 82 THR A N 1
ATOM 621 C CA . THR A 1 82 ? -21.622 12.474 14.221 1.00 96.62 82 THR A CA 1
ATOM 622 C C . THR A 1 82 ? -22.223 12.238 15.596 1.00 96.62 82 THR A C 1
ATOM 624 O O . THR A 1 82 ? -23.426 11.992 15.723 1.00 96.62 82 THR A O 1
ATOM 627 N N . GLY A 1 83 ? -21.361 12.274 16.608 1.00 92.06 83 GLY A N 1
ATOM 628 C CA . GLY A 1 83 ? -21.739 12.121 18.004 1.00 92.06 83 GLY A CA 1
ATOM 629 C C . GLY A 1 83 ? -22.350 13.383 18.606 1.00 92.06 83 GLY A C 1
ATOM 630 O O . GLY A 1 83 ? -22.374 14.458 18.005 1.00 92.06 83 GLY A O 1
ATOM 631 N N . THR A 1 84 ? -22.808 13.249 19.846 1.00 89.75 84 THR A N 1
ATOM 632 C CA . THR A 1 84 ? -23.348 14.341 20.676 1.00 89.75 84 THR A CA 1
ATOM 633 C C . THR A 1 84 ? -22.309 15.409 21.018 1.00 89.75 84 THR A C 1
ATOM 635 O O . THR A 1 84 ? -22.651 16.560 21.275 1.00 89.75 84 THR A O 1
ATOM 638 N N . ASP A 1 85 ? -21.035 15.028 20.988 1.00 90.62 85 ASP A N 1
ATOM 639 C CA . ASP A 1 85 ? -19.856 15.884 21.128 1.00 90.62 85 ASP A CA 1
ATOM 640 C C . ASP A 1 85 ? -19.568 16.738 19.877 1.00 90.62 85 ASP A C 1
ATOM 642 O O . ASP A 1 85 ? -18.686 17.598 19.907 1.00 90.62 85 ASP A O 1
ATOM 646 N N . GLY A 1 86 ? -20.300 16.517 18.779 1.00 90.38 86 GLY A N 1
ATOM 647 C CA . GLY A 1 86 ? -20.092 17.169 17.487 1.00 90.38 86 GLY A CA 1
ATOM 648 C C . GLY A 1 86 ? -18.934 16.584 16.671 1.00 90.38 86 GLY A C 1
ATOM 649 O O . GLY A 1 86 ? -18.638 17.085 15.583 1.00 90.38 86 GLY A O 1
ATOM 650 N N . ILE A 1 87 ? -18.274 15.525 17.151 1.00 92.62 87 ILE A N 1
ATOM 651 C CA . ILE A 1 87 ? -17.185 14.863 16.431 1.00 92.62 87 ILE A CA 1
ATOM 652 C C . ILE A 1 87 ? -17.787 13.940 15.374 1.00 92.62 87 ILE A C 1
ATOM 654 O O . ILE A 1 87 ? -18.648 13.112 15.658 1.00 92.62 87 ILE A O 1
ATOM 658 N N . THR A 1 88 ? -17.314 14.080 14.134 1.00 94.50 88 THR A N 1
ATOM 659 C CA . THR A 1 88 ? -17.762 13.255 13.008 1.00 94.50 88 THR A CA 1
ATOM 660 C C . THR A 1 88 ? -16.719 12.203 12.665 1.00 94.50 88 THR A C 1
ATOM 662 O O . THR A 1 88 ? -15.620 12.517 12.203 1.00 94.50 88 THR A O 1
ATOM 665 N N . TYR A 1 89 ? -17.088 10.940 12.837 1.00 93.94 89 TYR A N 1
ATOM 666 C CA . TYR A 1 89 ? -16.289 9.794 12.436 1.00 93.94 89 TYR A CA 1
ATOM 667 C C . TYR A 1 89 ? -16.691 9.347 11.035 1.00 93.94 89 TYR A C 1
ATOM 669 O O . TYR A 1 89 ? -17.868 9.149 10.750 1.00 93.94 89 TYR A O 1
ATOM 677 N N . THR A 1 90 ? -15.708 9.195 10.148 1.00 94.88 90 THR A N 1
ATOM 678 C CA . THR A 1 90 ? -15.928 8.733 8.772 1.00 94.88 90 THR A CA 1
ATOM 679 C C . THR A 1 90 ? -15.400 7.315 8.610 1.00 94.88 90 THR A C 1
ATOM 681 O O . THR A 1 90 ? -14.236 7.048 8.900 1.00 94.88 90 THR A O 1
ATOM 684 N N . TYR A 1 91 ? -16.244 6.433 8.090 1.00 94.50 91 TYR A N 1
ATOM 685 C CA . TYR A 1 91 ? -15.976 5.018 7.882 1.00 94.50 91 TYR A CA 1
ATOM 686 C C . TYR A 1 91 ? -16.218 4.620 6.428 1.00 94.50 91 TYR A C 1
ATOM 688 O O . TYR A 1 91 ? -17.020 5.236 5.725 1.00 94.50 91 TYR A O 1
ATOM 696 N N . SER A 1 92 ? -15.547 3.563 5.980 1.00 94.44 92 SER A N 1
ATOM 697 C CA . SER A 1 92 ? -15.827 2.938 4.683 1.00 94.44 92 SER A CA 1
ATOM 698 C C . SER A 1 92 ? -16.940 1.906 4.835 1.00 94.44 92 SER A C 1
ATOM 700 O O . SER A 1 92 ? -16.891 1.107 5.771 1.00 94.44 92 SER A O 1
ATOM 702 N N . LEU A 1 93 ? -17.901 1.895 3.910 1.00 93.38 93 LEU A N 1
ATOM 703 C CA . LEU A 1 93 ? -18.974 0.896 3.874 1.00 93.38 93 LEU A CA 1
ATOM 704 C C . LEU A 1 93 ? -18.645 -0.262 2.930 1.00 93.38 93 LEU A C 1
ATOM 706 O O . LEU A 1 93 ? -17.986 -0.085 1.906 1.00 93.38 93 LEU A O 1
ATOM 710 N N . TYR A 1 94 ? -19.163 -1.442 3.262 1.00 93.00 94 TYR A N 1
ATOM 711 C CA . TYR A 1 94 ? -18.999 -2.667 2.483 1.00 93.00 94 TYR A CA 1
ATOM 712 C C . TYR A 1 94 ? -20.354 -3.320 2.186 1.00 93.00 94 TYR A C 1
ATOM 714 O O . TYR A 1 94 ? -21.391 -2.880 2.683 1.00 93.00 94 TYR A O 1
ATOM 722 N N . LYS A 1 95 ? -20.336 -4.372 1.356 1.00 91.19 95 LYS A N 1
ATOM 723 C CA . LYS A 1 95 ? -21.540 -5.127 0.971 1.00 91.19 95 LYS A CA 1
ATOM 724 C C . LYS A 1 95 ? -22.179 -5.875 2.136 1.00 91.19 95 LYS A C 1
ATOM 726 O O . LYS A 1 95 ? -23.404 -5.944 2.210 1.00 91.19 95 LYS A O 1
ATOM 731 N N . ASP A 1 96 ? -21.351 -6.394 3.032 1.00 91.94 96 ASP A N 1
ATOM 732 C CA . ASP A 1 96 ? -21.792 -7.063 4.250 1.00 91.94 96 ASP A CA 1
ATOM 733 C C . ASP A 1 96 ? -21.954 -6.064 5.397 1.00 91.94 96 ASP A C 1
ATOM 735 O O . ASP A 1 96 ? -21.386 -4.966 5.383 1.00 91.94 96 ASP A O 1
ATOM 739 N N . TYR A 1 97 ? -22.737 -6.451 6.405 1.00 93.75 97 TYR A N 1
ATOM 740 C CA . TYR A 1 97 ? -22.938 -5.620 7.585 1.00 93.75 97 TYR A CA 1
ATOM 741 C C . TYR A 1 97 ? -21.622 -5.372 8.316 1.00 93.75 97 TYR A C 1
ATOM 743 O O . TYR A 1 97 ? -20.888 -6.295 8.661 1.00 93.75 97 TYR A O 1
ATOM 751 N N . SER A 1 98 ? -21.362 -4.098 8.582 1.00 94.19 98 SER A N 1
ATOM 752 C CA . SER A 1 98 ? -20.263 -3.634 9.418 1.00 94.19 98 SER A CA 1
ATOM 753 C C . SER A 1 98 ? -20.822 -2.952 10.658 1.00 94.19 98 SER A C 1
ATOM 755 O O . SER A 1 98 ? -21.836 -2.259 10.576 1.00 94.19 98 SER A O 1
ATOM 757 N N . THR A 1 99 ? -20.163 -3.151 11.796 1.00 95.19 99 THR A N 1
ATOM 758 C CA . THR A 1 99 ? -20.582 -2.608 13.093 1.00 95.19 99 THR A CA 1
ATOM 759 C C . THR A 1 99 ? -19.855 -1.305 13.397 1.00 95.19 99 THR A C 1
ATOM 761 O O . THR A 1 99 ? -18.625 -1.230 13.292 1.00 95.19 99 THR A O 1
ATOM 764 N N . PHE A 1 100 ? -20.613 -0.297 13.823 1.00 95.44 100 PHE A N 1
ATOM 765 C CA . PHE A 1 100 ? -20.123 1.034 14.165 1.00 95.44 100 PHE A CA 1
ATOM 766 C C . PHE A 1 100 ? -20.505 1.371 15.614 1.00 95.44 100 PHE A C 1
ATOM 768 O O . PHE A 1 100 ? -21.695 1.356 15.942 1.00 95.44 100 PHE A O 1
ATOM 775 N N . PRO A 1 101 ? -19.527 1.651 16.493 1.00 95.19 101 PRO A N 1
ATOM 776 C CA . PRO A 1 101 ? -19.785 1.903 17.906 1.00 95.19 101 PRO A CA 1
ATOM 777 C C . PRO A 1 101 ? -20.280 3.334 18.156 1.00 95.19 101 PRO A C 1
ATOM 779 O O . PRO A 1 101 ? -19.849 4.283 17.502 1.00 95.19 101 PRO A O 1
ATOM 782 N N . LEU A 1 102 ? -21.148 3.492 19.154 1.00 94.56 102 LEU A N 1
ATOM 783 C CA . LEU A 1 102 ? -21.715 4.768 19.599 1.00 94.56 102 LEU A CA 1
ATOM 784 C C . LEU A 1 102 ? -20.925 5.303 20.803 1.00 94.56 102 LEU A C 1
ATOM 786 O O . LEU A 1 102 ? -21.360 5.223 21.950 1.00 94.56 102 LEU A O 1
ATOM 790 N N . THR A 1 103 ? -19.712 5.796 20.553 1.00 91.81 103 THR A N 1
ATOM 791 C CA . THR A 1 103 ? -18.740 6.125 21.614 1.00 91.81 103 THR A CA 1
ATOM 792 C C . THR A 1 103 ? -19.012 7.430 22.361 1.00 91.81 103 THR A C 1
ATOM 794 O O . THR A 1 103 ? -18.448 7.623 23.436 1.00 91.81 103 THR A O 1
ATOM 797 N N . SER A 1 104 ? -19.862 8.315 21.833 1.00 90.81 104 SER A N 1
ATOM 798 C CA . SER A 1 104 ? -20.175 9.619 22.447 1.00 90.81 104 SER A CA 1
ATOM 799 C C . SER A 1 104 ? -21.232 9.533 23.565 1.00 90.81 104 SER A C 1
ATOM 801 O O . SER A 1 104 ? -21.661 10.556 24.093 1.00 90.81 104 SER A O 1
ATOM 803 N N . GLY A 1 105 ? -21.640 8.321 23.964 1.00 91.25 105 GLY A N 1
ATOM 804 C CA . GLY A 1 105 ? -22.591 8.093 25.054 1.00 91.25 105 GLY A CA 1
ATOM 805 C C . GLY A 1 105 ? -24.040 8.418 24.683 1.00 91.25 105 GLY A C 1
ATOM 806 O O . GLY A 1 105 ? -24.443 8.263 23.529 1.00 91.25 105 GLY A O 1
ATOM 807 N N . ASP A 1 106 ? -24.820 8.849 25.672 1.00 94.44 106 ASP A N 1
ATOM 808 C CA . ASP A 1 106 ? -26.239 9.174 25.510 1.00 94.44 106 ASP A CA 1
ATOM 809 C C . ASP A 1 106 ? -26.459 10.504 24.782 1.00 94.44 106 ASP A C 1
ATOM 811 O O . ASP A 1 106 ? -25.741 11.483 24.995 1.00 94.44 106 ASP A O 1
ATOM 815 N N . GLY A 1 107 ? -27.518 10.556 23.974 1.00 93.69 107 GLY A N 1
ATOM 816 C CA . GLY A 1 107 ? -28.003 11.766 23.313 1.00 93.69 107 GLY A CA 1
ATOM 817 C C . GLY A 1 107 ? -28.303 11.557 21.831 1.00 93.69 107 GLY A C 1
ATOM 818 O O . GLY A 1 107 ? -28.594 10.446 21.394 1.00 93.69 107 GLY A O 1
ATOM 819 N N . THR A 1 108 ? -28.304 12.640 21.059 1.00 95.69 108 THR A N 1
ATOM 820 C CA . THR A 1 108 ? -28.674 12.619 19.638 1.00 95.69 108 THR A CA 1
ATOM 821 C C . THR A 1 108 ? -27.456 12.440 18.741 1.00 95.69 108 THR A C 1
ATOM 823 O O . THR A 1 108 ? -26.500 13.206 18.823 1.00 95.69 108 THR A O 1
ATOM 826 N N . TYR A 1 109 ? -27.541 11.461 17.849 1.00 96.81 109 TYR A N 1
ATOM 827 C CA . TYR A 1 109 ? -26.557 11.173 16.816 1.00 96.81 109 TYR A CA 1
ATOM 828 C C . TYR A 1 109 ? -27.116 11.539 15.448 1.00 96.81 109 TYR A C 1
ATOM 830 O O . TYR A 1 109 ? -28.323 11.442 15.210 1.00 96.81 109 TYR A O 1
ATOM 838 N N . GLN A 1 110 ? -26.220 11.900 14.535 1.00 96.75 110 GLN A N 1
ATOM 839 C CA . GLN A 1 110 ? -26.519 11.990 13.111 1.00 96.75 110 GLN A CA 1
ATOM 840 C C . GLN A 1 110 ? -25.713 10.929 12.371 1.00 96.75 110 GLN A C 1
ATOM 842 O O . GLN A 1 110 ? -24.506 10.808 12.570 1.00 96.75 110 GLN A O 1
ATOM 847 N N . VAL A 1 111 ? -26.370 10.161 11.507 1.00 96.94 111 VAL A N 1
ATOM 848 C CA . VAL A 1 111 ? -25.710 9.195 10.630 1.00 96.94 111 VAL A CA 1
ATOM 849 C C . VAL A 1 111 ? -26.033 9.512 9.182 1.00 96.94 111 VAL A C 1
ATOM 851 O O . VAL A 1 111 ? -27.177 9.797 8.839 1.00 96.94 111 VAL A O 1
ATOM 854 N N . GLY A 1 112 ? -25.023 9.470 8.321 1.00 96.00 112 GLY A N 1
ATOM 855 C CA . GLY A 1 112 ? -25.193 9.686 6.893 1.00 96.00 112 GLY A CA 1
ATOM 856 C C . GLY A 1 112 ? -24.403 8.702 6.048 1.00 96.00 112 GLY A C 1
ATOM 857 O O . GLY A 1 112 ? -23.316 8.271 6.428 1.00 96.00 112 GLY A O 1
ATOM 858 N N . VAL A 1 113 ? -24.949 8.361 4.884 1.00 96.69 113 VAL A N 1
ATOM 859 C CA . VAL A 1 113 ? -24.285 7.557 3.854 1.00 96.69 113 VAL A CA 1
ATOM 860 C C . VAL A 1 113 ? -24.010 8.444 2.657 1.00 96.69 113 VAL A C 1
ATOM 862 O O . VAL A 1 113 ? -24.881 9.190 2.211 1.00 96.69 113 VAL A O 1
ATOM 865 N N . TYR A 1 114 ? -22.799 8.339 2.128 1.00 95.50 114 TYR A N 1
ATOM 866 C CA . TYR A 1 114 ? -22.296 9.190 1.066 1.00 95.50 114 TYR A CA 1
ATOM 867 C C . TYR A 1 114 ? -21.683 8.354 -0.049 1.00 95.50 114 TYR A C 1
ATOM 869 O O . TYR A 1 114 ? -20.914 7.425 0.201 1.00 95.50 114 TYR A O 1
ATOM 877 N N . GLU A 1 115 ? -21.974 8.731 -1.287 1.00 94.62 115 GLU A N 1
ATOM 878 C CA . GLU A 1 115 ? -21.415 8.111 -2.484 1.00 94.62 115 GLU A CA 1
ATOM 879 C C . GLU A 1 115 ? -20.413 9.048 -3.155 1.00 94.62 115 GLU A C 1
ATOM 881 O O . GLU A 1 115 ? -20.641 10.254 -3.268 1.00 94.62 115 GLU A O 1
ATOM 886 N N . ASN A 1 116 ? -19.286 8.498 -3.606 1.00 94.38 116 ASN A N 1
ATOM 887 C CA . ASN A 1 116 ? -18.273 9.278 -4.304 1.00 94.38 116 ASN A CA 1
ATOM 888 C C . ASN A 1 116 ? -18.728 9.602 -5.733 1.00 94.38 116 ASN A C 1
ATOM 890 O O . ASN A 1 116 ? -19.096 8.698 -6.479 1.00 94.38 116 ASN A O 1
ATOM 894 N N . VAL A 1 117 ? -18.668 10.876 -6.120 1.00 90.75 117 VAL A N 1
ATOM 895 C CA . VAL A 1 117 ? -19.017 11.330 -7.477 1.00 90.75 117 VAL A CA 1
ATOM 896 C C . VAL A 1 117 ? -17.756 11.480 -8.331 1.00 90.75 117 VAL A C 1
ATOM 898 O O . VAL A 1 117 ? -17.704 10.996 -9.457 1.00 90.75 117 VAL A O 1
ATOM 901 N N . SER A 1 118 ? -16.728 12.145 -7.796 1.00 89.19 118 SER A N 1
ATOM 902 C CA . SER A 1 118 ? -15.419 12.328 -8.444 1.00 89.19 118 SER A CA 1
ATOM 903 C C . SER A 1 118 ? -14.412 12.865 -7.430 1.00 89.19 118 SER A C 1
ATOM 905 O O . SER A 1 118 ? -14.782 13.756 -6.661 1.00 89.19 118 SER A O 1
ATOM 907 N N . ASP A 1 119 ? -13.158 12.421 -7.476 1.00 86.19 119 ASP A N 1
ATOM 908 C CA . ASP A 1 119 ? -12.096 12.861 -6.559 1.00 86.19 119 ASP A CA 1
ATOM 909 C C . ASP A 1 119 ? -12.563 12.784 -5.091 1.00 86.19 119 ASP A C 1
ATOM 911 O O . ASP A 1 119 ? -12.973 11.716 -4.629 1.00 86.19 119 ASP A O 1
ATOM 915 N N . ASP A 1 120 ? -12.583 13.916 -4.386 1.00 86.19 120 ASP A N 1
ATOM 916 C CA . ASP A 1 120 ? -13.061 14.047 -3.006 1.00 86.19 120 ASP A CA 1
ATOM 917 C C . ASP A 1 120 ? -14.484 14.620 -2.895 1.00 86.19 120 ASP A C 1
ATOM 919 O O . ASP A 1 120 ? -14.930 14.997 -1.812 1.00 86.19 120 ASP A O 1
ATOM 923 N N . ARG A 1 121 ? -15.236 14.680 -4.001 1.00 88.69 121 ARG A N 1
ATOM 924 C CA . ARG A 1 121 ? -16.640 15.111 -3.997 1.00 88.69 121 ARG A CA 1
ATOM 925 C C . ARG A 1 121 ? -17.558 13.927 -3.739 1.00 88.69 121 ARG A C 1
ATOM 927 O O . ARG A 1 121 ? -17.531 12.932 -4.467 1.00 88.69 121 ARG A O 1
ATOM 934 N N . TYR A 1 122 ? -18.393 14.066 -2.719 1.00 93.12 122 TYR A N 1
ATOM 935 C CA . TYR A 1 122 ? -19.376 13.072 -2.314 1.00 93.12 122 TYR A CA 1
ATOM 936 C C . TYR A 1 122 ? -20.777 13.674 -2.366 1.00 93.12 122 TYR A C 1
ATOM 938 O O . TYR A 1 122 ? -20.958 14.855 -2.075 1.00 93.12 122 TYR A O 1
ATOM 946 N N . THR A 1 123 ? -21.760 12.853 -2.725 1.00 92.69 123 THR A N 1
ATOM 947 C CA . THR A 1 123 ? -23.179 13.192 -2.612 1.00 92.69 123 THR A CA 1
ATOM 948 C C . THR A 1 123 ? -23.797 12.440 -1.442 1.00 92.69 123 THR A C 1
ATOM 950 O O . THR A 1 123 ? -23.404 11.310 -1.150 1.00 92.69 123 THR A O 1
ATOM 953 N N . THR A 1 124 ? -24.753 13.070 -0.767 1.00 93.94 124 THR A N 1
ATOM 954 C CA . THR A 1 124 ? -25.479 12.455 0.350 1.00 93.94 124 THR A CA 1
ATOM 955 C C . THR A 1 124 ? -26.542 11.523 -0.212 1.00 93.94 124 THR A C 1
ATOM 957 O O . THR A 1 124 ? -27.374 11.954 -1.007 1.00 93.94 124 THR A O 1
ATOM 960 N N . LEU A 1 125 ? -26.510 10.259 0.196 1.00 93.44 125 LEU A N 1
ATOM 961 C CA . LEU A 1 125 ? -27.513 9.254 -0.150 1.00 93.44 125 LEU A CA 1
ATOM 962 C C . LEU A 1 125 ? -28.604 9.165 0.925 1.00 93.44 125 LEU A C 1
ATOM 964 O O . LEU A 1 125 ? -29.782 9.048 0.612 1.00 93.44 125 LEU A O 1
ATOM 968 N N . LEU A 1 126 ? -28.196 9.215 2.192 1.00 93.62 126 LEU A N 1
ATOM 969 C CA . LEU A 1 126 ? -29.053 9.122 3.370 1.00 93.62 126 LEU A CA 1
ATOM 970 C C . LEU A 1 126 ? -28.445 10.011 4.454 1.00 93.62 126 LEU A C 1
ATOM 972 O O . LEU A 1 126 ? -27.225 10.015 4.606 1.00 93.62 126 LEU A O 1
ATOM 976 N N . SER A 1 127 ? -29.258 10.749 5.203 1.00 95.88 127 SER A N 1
ATOM 977 C CA . SER A 1 127 ? -28.806 11.443 6.410 1.00 95.88 127 SER A CA 1
ATOM 978 C C . SER A 1 127 ? -29.959 11.532 7.392 1.00 95.88 127 SER A C 1
ATOM 980 O O . SER A 1 127 ? -30.953 12.193 7.116 1.00 95.88 127 SER A O 1
ATOM 982 N N . GLU A 1 128 ? -29.819 10.846 8.518 1.00 96.69 128 GLU A N 1
ATOM 983 C CA . GLU A 1 128 ? -30.860 10.702 9.528 1.00 96.69 128 GLU A CA 1
ATOM 984 C C . GLU A 1 128 ? -30.303 11.020 10.909 1.00 96.69 128 GLU A C 1
ATOM 986 O O . GLU A 1 128 ? -29.099 10.924 11.165 1.00 96.69 128 GLU A O 1
ATOM 991 N N . THR A 1 129 ? -31.199 11.384 11.820 1.00 96.19 129 THR A N 1
ATOM 992 C CA . THR A 1 129 ? -30.862 11.623 13.225 1.00 96.19 129 THR A CA 1
ATOM 993 C C . THR A 1 129 ? -31.632 10.667 14.118 1.00 96.19 129 THR A C 1
ATOM 995 O O . THR A 1 129 ? -32.779 10.323 13.837 1.00 96.19 129 THR A O 1
ATOM 998 N N . PHE A 1 130 ? -31.001 10.209 15.194 1.00 95.62 130 PHE A N 1
ATOM 999 C CA . PHE A 1 130 ? -31.619 9.295 16.149 1.00 95.62 130 PHE A CA 1
ATOM 1000 C C . PHE A 1 130 ? -31.094 9.548 17.560 1.00 95.62 130 PHE A C 1
ATOM 1002 O O . PHE A 1 130 ? -29.969 10.005 17.751 1.00 95.62 130 PHE A O 1
ATOM 1009 N N . SER A 1 131 ? -31.921 9.251 18.559 1.00 94.19 131 SER A N 1
ATOM 1010 C CA . SER A 1 131 ? -31.545 9.370 19.968 1.00 94.19 131 SER A CA 1
ATOM 1011 C C . SER A 1 131 ? -31.103 8.023 20.530 1.00 94.19 131 SER A C 1
ATOM 1013 O O . SER A 1 131 ? -31.704 6.985 20.245 1.00 94.19 131 SER A O 1
ATOM 1015 N N . VAL A 1 132 ? -30.056 8.059 21.347 1.00 95.50 132 VAL A N 1
ATOM 1016 C CA . VAL A 1 132 ? -29.418 6.905 21.976 1.00 95.50 132 VAL A CA 1
ATOM 1017 C C . VAL A 1 132 ? -29.505 7.055 23.489 1.00 95.50 132 VAL A C 1
ATOM 1019 O O . VAL A 1 132 ? -29.227 8.122 24.040 1.00 95.50 132 VAL A O 1
ATOM 1022 N N . THR A 1 133 ? -29.888 5.969 24.152 1.00 94.94 133 THR A N 1
ATOM 1023 C CA . THR A 1 133 ? -29.837 5.818 25.608 1.00 94.94 133 THR A CA 1
ATOM 1024 C C . THR A 1 133 ? -29.243 4.448 25.893 1.00 94.94 133 THR A C 1
ATOM 1026 O O . THR A 1 133 ? -29.879 3.427 25.634 1.00 94.94 133 THR A O 1
ATOM 1029 N N . LEU A 1 134 ? -27.990 4.423 26.330 1.00 93.62 134 LEU A N 1
ATOM 1030 C CA . LEU A 1 134 ? -27.222 3.214 26.572 1.00 93.62 134 LEU A CA 1
ATOM 1031 C C . LEU A 1 134 ? -27.670 2.554 27.872 1.00 93.62 134 LEU A C 1
ATOM 1033 O O . LEU A 1 134 ? -27.879 3.204 28.893 1.00 93.62 134 LEU A O 1
ATOM 1037 N N . THR A 1 135 ? -27.752 1.227 27.849 1.00 92.94 135 THR A N 1
ATOM 1038 C CA . THR A 1 135 ? -27.944 0.437 29.076 1.00 92.94 135 THR A CA 1
ATOM 1039 C C . THR A 1 135 ? -26.722 0.488 29.996 1.00 92.94 135 THR A C 1
ATOM 1041 O O . THR A 1 135 ? -26.866 0.466 31.216 1.00 92.94 135 THR A O 1
ATOM 1044 N N . ASP A 1 136 ? -25.524 0.570 29.413 1.00 90.12 136 ASP A N 1
ATOM 1045 C CA . ASP A 1 136 ? -24.249 0.737 30.110 1.00 90.12 136 ASP A CA 1
ATOM 1046 C C . ASP A 1 136 ? -23.308 1.578 29.220 1.00 90.12 136 ASP A C 1
ATOM 1048 O O . ASP A 1 136 ? -23.111 1.229 28.048 1.00 90.12 136 ASP A O 1
ATOM 1052 N N . PRO A 1 137 ? -22.702 2.660 29.751 1.00 89.94 137 PRO A N 1
ATOM 1053 C CA . PRO A 1 137 ? -21.730 3.486 29.034 1.00 89.94 137 PRO A CA 1
ATOM 1054 C C . PRO A 1 137 ? -20.543 2.728 28.416 1.00 89.94 137 PRO A C 1
ATOM 1056 O O . PRO A 1 137 ? -19.888 3.256 27.519 1.00 89.94 137 PRO A O 1
ATOM 1059 N N . LEU A 1 138 ? -20.223 1.520 28.895 1.00 87.69 138 LEU A N 1
ATOM 1060 C CA . LEU A 1 138 ? -19.093 0.722 28.411 1.00 87.69 138 LEU A CA 1
ATOM 1061 C C . LEU A 1 138 ? -19.437 -0.209 27.242 1.00 87.69 138 LEU A C 1
ATOM 1063 O O . LEU A 1 138 ? -18.523 -0.654 26.548 1.00 87.69 138 LEU A O 1
ATOM 1067 N N . LYS A 1 139 ? -20.719 -0.478 26.969 1.00 89.19 139 LYS A N 1
ATOM 1068 C CA . LYS A 1 139 ? -21.119 -1.404 25.896 1.00 89.19 139 LYS A CA 1
ATOM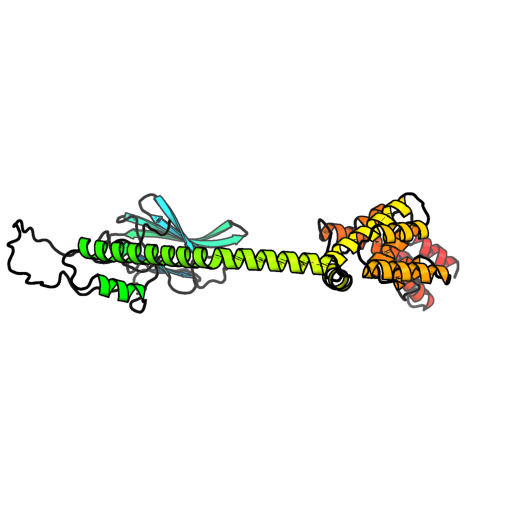 1069 C C . LYS A 1 139 ? -20.599 -1.067 24.493 1.00 89.19 139 LYS A C 1
ATOM 1071 O O . LYS A 1 139 ? -20.196 -2.011 23.814 1.00 89.19 139 LYS A O 1
ATOM 1076 N N . PRO A 1 140 ? -20.498 0.208 24.060 1.00 92.12 140 PRO A N 1
ATOM 1077 C CA . PRO A 1 140 ? -19.910 0.544 22.759 1.00 92.12 140 PRO A CA 1
ATOM 1078 C C . PRO A 1 140 ? -18.493 -0.013 22.530 1.00 92.12 140 PRO A C 1
ATOM 1080 O O . PRO A 1 140 ? -18.065 -0.143 21.386 1.00 92.12 140 PRO A O 1
ATOM 1083 N N . TYR A 1 141 ? -17.763 -0.347 23.600 1.00 89.50 141 TYR A N 1
ATOM 1084 C CA . TYR A 1 141 ? -16.396 -0.873 23.547 1.00 89.50 141 TYR A CA 1
ATOM 1085 C C . TYR A 1 141 ? -16.321 -2.408 23.622 1.00 89.50 141 TYR A C 1
ATOM 1087 O O . TYR A 1 141 ? -15.246 -2.970 23.428 1.00 89.50 141 TYR A O 1
ATOM 1095 N N . LEU A 1 142 ? -17.444 -3.087 23.892 1.00 89.12 142 LEU A N 1
ATOM 1096 C CA . LEU A 1 142 ? -17.508 -4.542 24.085 1.00 89.12 142 LEU A CA 1
ATOM 1097 C C . LEU A 1 142 ? -17.813 -5.323 22.805 1.00 89.12 142 LEU A C 1
ATOM 1099 O O . LEU A 1 142 ? -17.616 -6.535 22.779 1.00 89.12 142 LEU A O 1
ATOM 1103 N N . TYR A 1 143 ? -18.302 -4.654 21.760 1.00 91.31 143 TYR A N 1
ATOM 1104 C CA . TYR A 1 143 ? -18.648 -5.284 20.488 1.00 91.31 143 TYR A CA 1
ATOM 1105 C C . TYR A 1 143 ? -17.529 -5.114 19.450 1.00 91.31 143 TYR A C 1
ATOM 1107 O O . TYR A 1 143 ? -16.864 -4.070 19.413 1.00 91.31 143 TYR A O 1
ATOM 1115 N N . PRO A 1 144 ? -17.332 -6.103 18.560 1.00 92.00 144 PRO A N 1
ATOM 1116 C CA . PRO A 1 144 ? -16.403 -5.974 17.450 1.00 92.00 144 PRO A CA 1
ATOM 1117 C C . PRO A 1 144 ? -16.857 -4.866 16.496 1.00 92.00 144 PRO A C 1
ATOM 1119 O O . PRO A 1 144 ? -18.047 -4.680 16.240 1.00 92.00 144 PRO A O 1
ATOM 1122 N N . ASN A 1 145 ? -15.891 -4.135 15.951 1.00 92.00 145 ASN A N 1
ATOM 1123 C CA . ASN A 1 145 ? -16.106 -3.042 15.007 1.00 92.00 145 ASN A CA 1
ATOM 1124 C C . ASN A 1 145 ? -15.079 -3.092 13.865 1.00 92.00 145 ASN A C 1
ATOM 1126 O O . ASN A 1 145 ? -14.198 -3.950 13.839 1.00 92.00 145 ASN A O 1
ATOM 1130 N N . GLN A 1 146 ? -15.169 -2.158 12.916 1.00 89.00 146 GLN A N 1
ATOM 1131 C CA . GLN A 1 146 ? -14.291 -2.131 11.739 1.00 89.00 146 GLN A CA 1
ATOM 1132 C C . GLN A 1 146 ? -12.787 -2.026 12.070 1.00 89.00 146 GLN A C 1
ATOM 1134 O O . GLN A 1 146 ? -11.963 -2.497 11.289 1.00 89.00 146 GLN A O 1
ATOM 1139 N N . TYR A 1 147 ? -12.415 -1.421 13.203 1.00 87.38 147 TYR A N 1
ATOM 1140 C CA . TYR A 1 147 ? -11.014 -1.278 13.616 1.00 87.38 147 TYR A CA 1
ATOM 1141 C C . TYR A 1 147 ? -10.528 -2.437 14.484 1.00 87.38 147 TYR A C 1
ATOM 1143 O O . TYR A 1 147 ? -9.369 -2.838 14.386 1.00 87.38 147 TYR A O 1
ATOM 1151 N N . VAL A 1 148 ? -11.402 -2.960 15.343 1.00 88.56 148 VAL A N 1
ATOM 1152 C CA . VAL A 1 148 ? -11.113 -4.070 16.253 1.00 88.56 148 VAL A CA 1
ATOM 1153 C C . VAL A 1 148 ? -12.185 -5.131 16.041 1.00 88.56 148 VAL A C 1
ATOM 1155 O O . VAL A 1 148 ? -13.221 -5.133 16.701 1.00 88.56 148 VAL A O 1
ATOM 1158 N N . ASN A 1 149 ? -11.940 -6.008 15.071 1.00 87.75 149 ASN A N 1
ATOM 1159 C CA . ASN A 1 149 ? -12.826 -7.118 14.749 1.00 87.75 149 ASN A CA 1
ATOM 1160 C C . ASN A 1 149 ? -12.348 -8.384 15.468 1.00 87.75 149 ASN A C 1
ATOM 1162 O O . ASN A 1 149 ? -11.176 -8.748 15.359 1.00 87.75 149 ASN A O 1
ATOM 1166 N N . PHE A 1 150 ? -13.242 -9.048 16.194 1.00 88.88 150 PHE A N 1
ATOM 1167 C CA . PHE A 1 150 ? -12.958 -10.287 16.908 1.00 88.88 150 PHE A CA 1
ATOM 1168 C C . PHE A 1 150 ? -14.184 -11.198 16.933 1.00 88.88 150 PHE A C 1
ATOM 1170 O O . PHE A 1 150 ? -15.324 -10.741 16.910 1.00 88.88 150 PHE A O 1
ATOM 1177 N N . THR A 1 151 ? -13.928 -12.501 16.981 1.00 88.00 151 THR A N 1
ATOM 1178 C CA . THR A 1 151 ? -14.939 -13.558 17.108 1.00 88.00 151 THR A CA 1
ATOM 1179 C C . THR A 1 151 ? -14.450 -14.586 18.124 1.00 88.00 151 THR A C 1
ATOM 1181 O O . THR A 1 151 ? -13.267 -14.586 18.470 1.00 88.00 151 THR A O 1
ATOM 1184 N N . ALA A 1 152 ? -15.331 -15.464 18.605 1.00 86.62 152 ALA A N 1
ATOM 1185 C CA . ALA A 1 152 ? -14.960 -16.489 19.584 1.00 86.62 152 ALA A CA 1
ATOM 1186 C C . ALA A 1 152 ? -13.864 -17.445 19.077 1.00 86.62 152 ALA A C 1
ATOM 1188 O O . ALA A 1 152 ? -13.069 -17.943 19.866 1.00 86.62 152 ALA A O 1
ATOM 1189 N N . ASP A 1 153 ? -13.760 -17.621 17.759 1.00 88.25 153 ASP A N 1
ATOM 1190 C CA . ASP A 1 153 ? -12.796 -18.529 17.130 1.00 88.25 153 ASP A CA 1
ATOM 1191 C C . ASP A 1 153 ? -11.379 -17.935 17.018 1.00 88.25 153 ASP A C 1
ATOM 1193 O O . ASP A 1 153 ? -10.439 -18.597 16.570 1.00 88.25 153 ASP A O 1
ATOM 1197 N N . PHE A 1 154 ? -11.192 -16.662 17.372 1.00 90.19 154 PHE A N 1
ATOM 1198 C CA . PHE A 1 154 ? -9.909 -15.986 17.204 1.00 90.19 154 PHE A CA 1
ATOM 1199 C C . PHE A 1 154 ? -8.910 -16.393 18.295 1.00 90.19 154 PHE A C 1
ATOM 1201 O O . PHE A 1 154 ? -9.189 -16.297 19.487 1.00 90.19 154 PHE A O 1
ATOM 1208 N N . LEU A 1 155 ? -7.682 -16.751 17.892 1.00 90.12 155 LEU A N 1
ATOM 1209 C CA . LEU A 1 155 ? -6.601 -17.135 18.817 1.00 90.12 155 LEU A CA 1
ATOM 1210 C C . LEU A 1 155 ? -6.342 -16.105 19.940 1.00 90.12 155 LEU A C 1
ATOM 1212 O O . LEU A 1 155 ? -6.146 -16.529 21.080 1.00 90.12 155 LEU A O 1
ATOM 1216 N N . PRO A 1 156 ? -6.357 -14.775 19.688 1.00 88.19 156 PRO A N 1
ATOM 1217 C CA . PRO A 1 156 ? -6.244 -13.785 20.759 1.00 88.19 156 PRO A CA 1
ATOM 1218 C C . PRO A 1 156 ? -7.352 -13.867 21.812 1.00 88.19 156 PRO A C 1
ATOM 1220 O O . PRO A 1 156 ? -7.079 -13.583 22.973 1.00 88.19 156 PRO A O 1
ATOM 1223 N N . VAL A 1 157 ? -8.571 -14.261 21.430 1.00 87.56 157 VAL A N 1
ATOM 1224 C CA . VAL A 1 157 ? -9.709 -14.387 22.352 1.00 87.56 157 VAL A CA 1
ATOM 1225 C C . VAL A 1 157 ? -9.520 -15.600 23.255 1.00 87.56 157 VAL A C 1
ATOM 1227 O O . VAL A 1 157 ? -9.568 -15.452 24.472 1.00 87.56 157 VAL A O 1
ATOM 1230 N N . ALA A 1 158 ? -9.169 -16.755 22.683 1.00 87.81 158 ALA A N 1
ATOM 1231 C CA . ALA A 1 158 ? -8.831 -17.949 23.461 1.00 87.81 158 ALA A CA 1
ATOM 1232 C C . ALA A 1 158 ? -7.657 -17.696 24.426 1.00 87.81 158 ALA A C 1
ATOM 1234 O O . ALA A 1 158 ? -7.670 -18.129 25.576 1.00 87.81 158 ALA A O 1
ATOM 1235 N N . LYS A 1 159 ? -6.640 -16.940 23.984 1.00 88.88 159 LYS A N 1
ATOM 1236 C CA . LYS A 1 159 ? -5.515 -16.576 24.853 1.00 88.88 159 LYS A CA 1
ATOM 1237 C C . LYS A 1 159 ? -5.913 -15.578 25.942 1.00 88.88 159 LYS A C 1
ATOM 1239 O O . LYS A 1 159 ? -5.392 -15.661 27.048 1.00 88.88 159 LYS A O 1
ATOM 1244 N N . ALA A 1 160 ? -6.804 -14.633 25.647 1.00 85.88 160 ALA A N 1
ATOM 1245 C CA . ALA A 1 160 ? -7.317 -13.696 26.641 1.00 85.88 160 ALA A CA 1
ATOM 1246 C C . ALA A 1 160 ? -8.142 -14.412 27.720 1.00 85.88 160 ALA A C 1
ATOM 1248 O O . ALA A 1 160 ? -7.993 -14.083 28.892 1.00 85.88 160 ALA A O 1
ATOM 1249 N N . GLU A 1 161 ? -8.938 -15.415 27.340 1.00 85.75 161 GLU A N 1
ATOM 1250 C CA . GLU A 1 161 ? -9.659 -16.290 28.271 1.00 85.75 161 GLU A CA 1
ATOM 1251 C C . GLU A 1 161 ? -8.693 -17.067 29.175 1.00 85.75 161 GLU A C 1
ATOM 1253 O O . GLU A 1 161 ? -8.831 -17.016 30.393 1.00 85.75 161 GLU A O 1
ATOM 1258 N N . GLU A 1 162 ? -7.644 -17.678 28.612 1.00 87.06 162 GLU A N 1
ATOM 1259 C CA . GLU A 1 162 ? -6.601 -18.363 29.393 1.00 87.06 162 GLU A CA 1
ATOM 1260 C C . GLU A 1 162 ? -5.899 -17.423 30.393 1.00 87.06 162 GLU A C 1
ATOM 1262 O O . GLU A 1 162 ? -5.598 -17.812 31.516 1.00 87.06 162 GLU A O 1
ATOM 1267 N N . LEU A 1 163 ? -5.627 -16.173 29.999 1.00 87.00 163 LEU A N 1
ATOM 1268 C CA . LEU A 1 163 ? -4.976 -15.179 30.865 1.00 87.00 163 LEU A CA 1
ATOM 1269 C C . LEU A 1 163 ? -5.912 -14.596 31.932 1.00 87.00 163 LEU A C 1
ATOM 1271 O O . LEU A 1 163 ? -5.429 -14.047 32.926 1.00 87.00 163 LEU A O 1
ATOM 1275 N N . ALA A 1 164 ? -7.223 -14.669 31.703 1.00 84.75 164 ALA A N 1
ATOM 1276 C CA . ALA A 1 164 ? -8.248 -14.252 32.649 1.00 84.75 164 ALA A CA 1
ATOM 1277 C C . ALA A 1 164 ? -8.617 -15.369 33.640 1.00 84.75 164 ALA A C 1
ATOM 1279 O O . ALA A 1 164 ? -9.188 -15.074 34.693 1.00 84.75 164 ALA A O 1
ATOM 1280 N N . ASP A 1 165 ? -8.278 -16.626 33.337 1.00 82.69 165 ASP A N 1
ATOM 1281 C CA . ASP A 1 165 ? -8.573 -17.766 34.200 1.00 82.69 165 ASP A CA 1
ATOM 1282 C C . ASP A 1 165 ? -7.909 -17.613 35.582 1.00 82.69 165 ASP A C 1
ATOM 1284 O O . ASP A 1 165 ? -6.723 -17.302 35.717 1.00 82.69 165 ASP A O 1
ATOM 1288 N N . GLY A 1 166 ? -8.704 -17.785 36.639 1.00 75.56 166 GLY A N 1
ATOM 1289 C CA . GLY A 1 166 ? -8.264 -17.618 38.028 1.00 75.56 166 GLY A CA 1
ATOM 1290 C C . GLY A 1 166 ? -8.006 -16.174 38.492 1.00 75.56 166 GLY A C 1
ATOM 1291 O O . GLY A 1 166 ? -7.524 -15.984 39.615 1.00 75.56 166 GLY A O 1
ATOM 1292 N N . ALA A 1 167 ? -8.323 -15.153 37.688 1.00 80.44 167 ALA A N 1
ATOM 1293 C CA . ALA A 1 167 ? -8.223 -13.757 38.110 1.00 80.44 167 ALA A CA 1
ATOM 1294 C C . ALA A 1 167 ? -9.244 -13.422 39.213 1.00 80.44 167 ALA A C 1
ATOM 1296 O O . ALA A 1 167 ? -10.378 -13.894 39.207 1.00 80.44 167 ALA A O 1
ATOM 1297 N N . SER A 1 168 ? -8.836 -12.597 40.182 1.00 80.19 168 SER A N 1
ATOM 1298 C CA . SER A 1 168 ? -9.677 -12.214 41.330 1.00 80.19 168 SER A CA 1
ATOM 1299 C C . SER A 1 168 ? -10.332 -10.837 41.166 1.00 80.19 168 SER A C 1
ATOM 1301 O O . SER A 1 168 ? -11.185 -10.466 41.972 1.00 80.19 168 SER A O 1
ATOM 1303 N N . SER A 1 169 ? -9.927 -10.067 40.152 1.00 83.44 169 SER A N 1
ATOM 1304 C CA . SER A 1 169 ? -10.452 -8.738 39.844 1.00 83.44 169 SER A CA 1
ATOM 1305 C C . SER A 1 169 ? -10.193 -8.339 38.386 1.00 83.44 169 SER A C 1
ATOM 1307 O O . SER A 1 169 ? -9.268 -8.848 37.750 1.00 83.44 169 SER A O 1
ATOM 1309 N N . ASP A 1 170 ? -10.938 -7.349 37.879 1.00 81.38 170 ASP A N 1
ATOM 1310 C CA . ASP A 1 170 ? -10.690 -6.739 36.558 1.00 81.38 170 ASP A CA 1
ATOM 1311 C C . ASP A 1 170 ? -9.243 -6.240 36.398 1.00 81.38 170 ASP A C 1
ATOM 1313 O O . ASP A 1 170 ? -8.658 -6.310 35.315 1.00 81.38 170 ASP A O 1
ATOM 1317 N N . LEU A 1 171 ? -8.655 -5.720 37.481 1.00 85.62 171 LEU A N 1
ATOM 1318 C CA . LEU A 1 171 ? -7.282 -5.220 37.476 1.00 85.62 171 LEU A CA 1
ATOM 1319 C C . LEU A 1 171 ? -6.274 -6.360 37.300 1.00 85.62 171 LEU A C 1
ATOM 1321 O O . LEU A 1 171 ? -5.266 -6.171 36.620 1.00 85.62 171 LEU A O 1
ATOM 1325 N N . ASP A 1 172 ? -6.561 -7.536 37.860 1.00 85.50 172 ASP A N 1
ATOM 1326 C CA . ASP A 1 172 ? -5.714 -8.717 37.701 1.00 85.50 172 ASP A CA 1
ATOM 1327 C C . ASP A 1 172 ? -5.745 -9.215 36.256 1.00 85.50 172 ASP A C 1
ATOM 1329 O O . ASP A 1 172 ? -4.686 -9.474 35.690 1.00 85.50 172 ASP A O 1
ATOM 1333 N N . ILE A 1 173 ? -6.924 -9.248 35.619 1.00 85.56 173 ILE A N 1
ATOM 1334 C CA . ILE A 1 173 ? -7.059 -9.592 34.192 1.00 85.56 173 ILE A CA 1
ATOM 1335 C C . ILE A 1 173 ? -6.228 -8.625 33.339 1.00 85.56 173 ILE A C 1
ATOM 1337 O O . ILE A 1 173 ? -5.418 -9.042 32.507 1.00 85.56 173 ILE A O 1
ATOM 1341 N N . ILE A 1 174 ? -6.386 -7.319 33.578 1.00 86.31 174 ILE A N 1
ATOM 1342 C CA . ILE A 1 174 ? -5.640 -6.270 32.871 1.00 86.31 174 ILE A CA 1
ATOM 1343 C C . ILE A 1 174 ? -4.130 -6.442 33.071 1.00 86.31 174 ILE A C 1
ATOM 1345 O O . ILE A 1 174 ? -3.368 -6.354 32.107 1.00 86.31 174 ILE A O 1
ATOM 1349 N N . SER A 1 175 ? -3.695 -6.709 34.303 1.00 88.88 175 SER A N 1
ATOM 1350 C CA . SER A 1 175 ? -2.287 -6.918 34.645 1.00 88.88 175 SER A CA 1
ATOM 1351 C C . SER A 1 175 ? -1.716 -8.157 33.952 1.00 88.88 175 SER A C 1
ATOM 1353 O O . SER A 1 175 ? -0.642 -8.083 33.353 1.00 88.88 175 SER A O 1
ATOM 1355 N N . SER A 1 176 ? -2.443 -9.277 33.952 1.00 89.06 176 SER A N 1
ATOM 1356 C CA . SER A 1 176 ? -2.047 -10.519 33.276 1.00 89.06 176 SER A CA 1
ATOM 1357 C C . SER A 1 176 ? -1.865 -10.317 31.773 1.00 89.06 176 SER A C 1
ATOM 1359 O O . SER A 1 176 ? -0.820 -10.675 31.225 1.00 89.06 176 SER A O 1
ATOM 1361 N N . VAL A 1 177 ? -2.830 -9.672 31.109 1.00 89.38 177 VAL A N 1
ATOM 1362 C CA . VAL A 1 177 ? -2.754 -9.368 29.670 1.00 89.38 177 VAL A CA 1
ATOM 1363 C C . VAL A 1 177 ? -1.606 -8.404 29.368 1.00 89.38 177 VAL A C 1
ATOM 1365 O O . VAL A 1 177 ? -0.813 -8.645 28.455 1.00 89.38 177 VAL A O 1
ATOM 1368 N N . TYR A 1 178 ? -1.463 -7.335 30.153 1.00 89.06 178 TYR A N 1
ATOM 1369 C CA . TYR A 1 178 ? -0.398 -6.348 29.979 1.00 89.06 178 TYR A CA 1
ATOM 1370 C C . TYR A 1 178 ? 0.998 -6.970 30.127 1.00 89.06 178 TYR A C 1
ATOM 1372 O O . TYR A 1 178 ? 1.856 -6.797 29.256 1.00 89.06 178 TYR A O 1
ATOM 1380 N N . ASN A 1 179 ? 1.213 -7.752 31.188 1.00 90.88 179 ASN A N 1
ATOM 1381 C CA . ASN A 1 179 ? 2.476 -8.445 31.426 1.00 90.88 179 ASN A CA 1
ATOM 1382 C C . ASN A 1 179 ? 2.768 -9.461 30.318 1.00 90.88 179 ASN A C 1
ATOM 1384 O O . ASN A 1 179 ? 3.896 -9.516 29.824 1.00 90.88 179 ASN A O 1
ATOM 1388 N N . TYR A 1 180 ? 1.755 -10.204 29.861 1.00 91.00 180 TYR A N 1
ATOM 1389 C CA . TYR A 1 180 ? 1.897 -11.128 28.738 1.00 91.00 180 TYR A CA 1
ATOM 1390 C C . TYR A 1 180 ? 2.388 -10.412 27.472 1.00 91.00 180 TYR A C 1
ATOM 1392 O O . TYR A 1 180 ? 3.388 -10.841 26.884 1.00 91.00 180 TYR A O 1
ATOM 1400 N N . ILE A 1 181 ? 1.741 -9.302 27.089 1.00 90.75 181 ILE A N 1
ATOM 1401 C CA . ILE A 1 181 ? 2.097 -8.516 25.898 1.00 90.75 181 ILE A CA 1
ATOM 1402 C C . ILE A 1 181 ? 3.527 -7.989 26.009 1.00 90.75 181 ILE A C 1
ATOM 1404 O O . ILE A 1 181 ? 4.312 -8.152 25.071 1.00 90.75 181 ILE A O 1
ATOM 1408 N N . ILE A 1 182 ? 3.898 -7.390 27.144 1.00 90.06 182 ILE A N 1
ATOM 1409 C CA . ILE A 1 182 ? 5.240 -6.826 27.323 1.00 90.06 182 ILE A CA 1
ATOM 1410 C C . ILE A 1 182 ? 6.298 -7.913 27.285 1.00 90.06 182 ILE A C 1
ATOM 1412 O O . ILE A 1 182 ? 7.280 -7.771 26.556 1.00 90.06 182 ILE A O 1
ATOM 1416 N N . THR A 1 183 ? 6.123 -8.999 28.038 1.00 90.25 183 THR A N 1
ATOM 1417 C CA . THR A 1 183 ? 7.122 -10.067 28.085 1.00 90.25 183 THR A CA 1
ATOM 1418 C C . THR A 1 183 ? 7.300 -10.712 26.713 1.00 90.25 183 THR A C 1
ATOM 1420 O O . THR A 1 183 ? 8.438 -10.891 26.284 1.00 90.25 183 THR A O 1
ATOM 1423 N N . HIS A 1 184 ? 6.222 -11.000 25.978 1.00 88.75 184 HIS A N 1
ATOM 1424 C CA . HIS A 1 184 ? 6.324 -11.629 24.657 1.00 88.75 184 HIS A CA 1
ATOM 1425 C C . HIS A 1 184 ? 6.877 -10.681 23.593 1.00 88.75 184 HIS A C 1
ATOM 1427 O O . HIS A 1 184 ? 7.744 -11.085 22.817 1.00 88.75 184 HIS A O 1
ATOM 1433 N N . THR A 1 185 ? 6.448 -9.418 23.578 1.00 87.50 185 THR A N 1
ATOM 1434 C CA . THR A 1 185 ? 6.950 -8.424 22.614 1.00 87.50 185 THR A CA 1
ATOM 1435 C C . THR A 1 185 ? 8.427 -8.137 22.862 1.00 87.50 185 THR A C 1
ATOM 1437 O O . THR A 1 185 ? 9.238 -8.215 21.941 1.00 87.50 185 THR A O 1
ATOM 1440 N N . THR A 1 186 ? 8.803 -7.894 24.121 1.00 88.25 186 THR A N 1
ATOM 1441 C CA . THR A 1 186 ? 10.195 -7.634 24.510 1.00 88.25 186 THR A CA 1
ATOM 1442 C C . THR A 1 186 ? 11.070 -8.847 24.221 1.00 88.25 186 THR A C 1
ATOM 1444 O O . THR A 1 186 ? 12.132 -8.706 23.625 1.00 88.25 186 THR A O 1
ATOM 1447 N N . ARG A 1 187 ? 10.615 -10.059 24.564 1.00 88.56 187 ARG A N 1
ATOM 1448 C CA . ARG A 1 187 ? 11.350 -11.296 24.273 1.00 88.56 187 ARG A CA 1
ATOM 1449 C C . ARG A 1 187 ? 11.539 -11.490 22.770 1.00 88.56 187 ARG A C 1
ATOM 1451 O O . ARG A 1 187 ? 12.646 -11.806 22.352 1.00 88.56 187 ARG A O 1
ATOM 1458 N N . THR A 1 188 ? 10.508 -11.265 21.959 1.00 87.50 188 THR A N 1
ATOM 1459 C CA . THR A 1 188 ? 10.596 -11.394 20.493 1.00 87.50 188 THR A CA 1
ATOM 1460 C C . THR A 1 188 ? 11.578 -10.383 19.904 1.00 87.50 188 THR A C 1
ATOM 1462 O O . THR A 1 188 ? 12.449 -10.761 19.125 1.00 87.50 188 THR A O 1
ATOM 1465 N N . LEU A 1 189 ? 11.508 -9.118 20.331 1.00 87.56 189 LEU A N 1
ATOM 1466 C CA . LEU A 1 189 ? 12.450 -8.077 19.909 1.00 87.56 189 LEU A CA 1
ATOM 1467 C C . LEU A 1 189 ? 13.891 -8.399 20.318 1.00 87.56 189 LEU A C 1
ATOM 1469 O O . LEU A 1 189 ? 14.811 -8.228 19.518 1.00 87.56 189 LEU A O 1
ATOM 1473 N N . LEU A 1 190 ? 14.093 -8.913 21.534 1.00 88.50 190 LEU A N 1
ATOM 1474 C CA . LEU A 1 190 ? 15.408 -9.345 22.001 1.00 88.50 190 LEU A CA 1
ATOM 1475 C C . LEU A 1 190 ? 15.948 -10.520 21.174 1.00 88.50 190 LEU A C 1
ATOM 1477 O O . LEU A 1 190 ? 17.116 -10.485 20.806 1.00 88.50 190 LEU A O 1
ATOM 1481 N N . HIS A 1 191 ? 15.120 -11.511 20.820 1.00 87.81 191 HIS A N 1
ATOM 1482 C CA . HIS A 1 191 ? 15.535 -12.626 19.950 1.00 87.81 191 HIS A CA 1
ATOM 1483 C C . HIS A 1 191 ? 15.894 -12.170 18.535 1.00 87.81 191 HIS A C 1
ATOM 1485 O O . HIS A 1 191 ? 16.884 -12.629 17.975 1.00 87.81 191 HIS A O 1
ATOM 1491 N N . ILE A 1 192 ? 15.136 -11.234 17.959 1.00 87.56 192 ILE A N 1
ATOM 1492 C CA . ILE A 1 192 ? 15.479 -10.651 16.654 1.00 87.56 192 ILE A CA 1
ATOM 1493 C C . ILE A 1 192 ? 16.826 -9.927 16.742 1.00 87.56 192 ILE A C 1
ATOM 1495 O O . ILE A 1 192 ? 17.675 -10.099 15.871 1.00 87.56 192 ILE A O 1
ATOM 1499 N N . SER A 1 193 ? 17.043 -9.162 17.814 1.00 87.62 193 SER A N 1
ATOM 1500 C CA . SER A 1 193 ? 18.295 -8.440 18.047 1.00 87.62 193 SER A CA 1
ATOM 1501 C C . SER A 1 193 ? 19.496 -9.382 18.194 1.00 87.62 193 SER A C 1
ATOM 1503 O O . SER A 1 193 ? 20.533 -9.161 17.568 1.00 87.62 193 SER A O 1
ATOM 1505 N N . THR A 1 194 ? 19.366 -10.469 18.961 1.00 87.75 194 THR A N 1
ATOM 1506 C CA . THR A 1 194 ? 20.458 -11.435 19.152 1.00 87.75 194 THR A CA 1
ATOM 1507 C C . THR A 1 194 ? 20.774 -12.212 17.879 1.00 87.75 194 THR A C 1
ATOM 1509 O O . THR A 1 194 ? 21.951 -12.383 17.567 1.00 87.75 194 THR A O 1
ATOM 1512 N N . ILE A 1 195 ? 19.758 -12.626 17.112 1.00 86.75 195 ILE A N 1
ATOM 1513 C CA . ILE A 1 195 ? 19.938 -13.272 15.803 1.00 86.75 195 ILE A CA 1
ATOM 1514 C C . ILE A 1 195 ? 20.645 -12.316 14.847 1.00 86.75 195 ILE A C 1
ATOM 1516 O O . ILE A 1 195 ? 21.654 -12.688 14.250 1.00 86.75 195 ILE A O 1
ATOM 1520 N N . LEU A 1 196 ? 20.158 -11.076 14.733 1.00 84.44 196 LEU A N 1
ATOM 1521 C CA . LEU A 1 196 ? 20.766 -10.073 13.868 1.00 84.44 196 LEU A CA 1
ATOM 1522 C C . LEU A 1 196 ? 22.240 -9.905 14.236 1.00 84.44 196 LEU A C 1
ATOM 1524 O O . LEU A 1 196 ? 23.095 -10.123 13.386 1.00 84.44 196 LEU A O 1
ATOM 1528 N N . ASN A 1 197 ? 22.547 -9.623 15.505 1.00 84.88 197 ASN A N 1
ATOM 1529 C CA . ASN A 1 197 ? 23.915 -9.388 15.964 1.00 84.88 197 ASN A CA 1
ATOM 1530 C C . ASN A 1 197 ? 24.837 -10.604 15.751 1.00 84.88 197 ASN A C 1
ATOM 1532 O O . ASN A 1 197 ? 25.989 -10.439 15.356 1.00 84.88 197 ASN A O 1
ATOM 1536 N N . HIS A 1 198 ? 24.331 -11.825 15.947 1.00 85.19 198 HIS A N 1
ATOM 1537 C CA . HIS A 1 198 ? 25.104 -13.045 15.710 1.00 85.19 198 HIS A CA 1
ATOM 1538 C C . HIS A 1 198 ? 25.482 -13.215 14.230 1.00 85.19 198 HIS A C 1
ATOM 1540 O O . HIS A 1 198 ? 26.616 -13.573 13.916 1.00 85.19 198 HIS A O 1
ATOM 1546 N N . TYR A 1 199 ? 24.558 -12.914 13.313 1.00 88.62 199 TYR A N 1
ATOM 1547 C CA . TYR A 1 199 ? 24.786 -13.061 11.873 1.00 88.62 199 TYR A CA 1
ATOM 1548 C C . TYR A 1 199 ? 25.301 -11.788 11.183 1.00 88.62 199 TYR A C 1
ATOM 1550 O O . TYR A 1 199 ? 25.702 -11.869 10.023 1.00 88.62 199 TYR A O 1
ATOM 1558 N N . MET A 1 200 ? 25.363 -10.635 11.865 1.00 86.88 200 MET A N 1
ATOM 1559 C CA . MET A 1 200 ? 25.826 -9.357 11.295 1.00 86.88 200 MET A CA 1
ATOM 1560 C C . MET A 1 200 ? 27.211 -9.485 10.659 1.00 86.88 200 MET A C 1
ATOM 1562 O O . MET A 1 200 ? 27.415 -9.042 9.530 1.00 86.88 200 MET A O 1
ATOM 1566 N N . LEU A 1 201 ? 28.158 -10.123 11.353 1.00 87.75 201 LEU A N 1
ATOM 1567 C CA . LEU A 1 201 ? 29.506 -10.322 10.819 1.00 87.75 201 LEU A CA 1
ATOM 1568 C C . LEU A 1 201 ? 29.482 -11.204 9.561 1.00 87.75 201 LEU A C 1
ATOM 1570 O O . LEU A 1 201 ? 30.177 -10.909 8.592 1.00 87.75 201 LEU A O 1
ATOM 1574 N N . GLY A 1 202 ? 28.635 -12.237 9.545 1.00 90.31 202 GLY A N 1
ATOM 1575 C CA . GLY A 1 202 ? 28.421 -13.091 8.377 1.00 90.31 202 GLY A CA 1
ATOM 1576 C C . GLY A 1 202 ? 27.852 -12.321 7.183 1.00 90.31 202 GLY A C 1
ATOM 1577 O O . GLY A 1 202 ? 28.362 -12.462 6.074 1.00 90.31 202 GLY A O 1
ATOM 1578 N N . PHE A 1 203 ? 26.864 -11.450 7.406 1.00 88.50 203 PHE A N 1
ATOM 1579 C CA . PHE A 1 203 ? 26.314 -10.578 6.364 1.00 88.50 203 PHE A CA 1
ATOM 1580 C C . PHE A 1 203 ? 27.350 -9.592 5.821 1.00 88.50 203 PHE A C 1
ATOM 1582 O O . PHE A 1 203 ? 27.431 -9.409 4.608 1.00 88.50 203 PHE A O 1
ATOM 1589 N N . ILE A 1 204 ? 28.173 -8.995 6.689 1.00 90.62 204 ILE A N 1
ATOM 1590 C CA . ILE A 1 204 ? 29.249 -8.084 6.274 1.00 90.62 204 ILE A CA 1
ATOM 1591 C C . ILE A 1 204 ? 30.277 -8.831 5.418 1.00 90.62 204 ILE A C 1
ATOM 1593 O O . ILE A 1 204 ? 30.638 -8.352 4.345 1.00 90.62 204 ILE A O 1
ATOM 1597 N N . ILE A 1 205 ? 30.715 -10.020 5.844 1.00 93.81 205 ILE A N 1
ATOM 1598 C CA . ILE A 1 205 ? 31.659 -10.840 5.073 1.00 93.81 205 ILE A CA 1
ATOM 1599 C C . ILE A 1 205 ? 31.047 -11.241 3.726 1.00 93.81 205 ILE A C 1
ATOM 1601 O O . ILE A 1 205 ? 31.696 -11.078 2.697 1.00 93.81 205 ILE A O 1
ATOM 1605 N N . ALA A 1 206 ? 29.794 -11.703 3.701 1.00 93.00 206 ALA A N 1
ATOM 1606 C CA . ALA A 1 206 ? 29.104 -12.063 2.464 1.00 93.00 206 ALA A CA 1
ATOM 1607 C C . ALA A 1 206 ? 28.972 -10.868 1.505 1.00 93.00 206 ALA A C 1
ATOM 1609 O O . ALA A 1 206 ? 29.195 -11.016 0.305 1.00 93.00 206 ALA A O 1
ATOM 1610 N N . PHE A 1 207 ? 28.673 -9.675 2.026 1.00 93.12 207 PHE A N 1
ATOM 1611 C CA . PHE A 1 207 ? 28.602 -8.446 1.240 1.00 93.12 207 PHE A CA 1
ATOM 1612 C C . PHE A 1 207 ? 29.968 -8.039 0.673 1.00 93.12 207 PHE A C 1
ATOM 1614 O O . PHE A 1 207 ? 30.061 -7.686 -0.500 1.00 93.12 207 PHE A O 1
ATOM 1621 N N . LEU A 1 208 ? 31.039 -8.134 1.467 1.00 94.69 208 LEU A N 1
ATOM 1622 C CA . LEU A 1 208 ? 32.401 -7.862 0.999 1.00 94.69 208 LEU A CA 1
ATOM 1623 C C . LEU A 1 208 ? 32.846 -8.872 -0.065 1.00 94.69 208 LEU A C 1
ATOM 1625 O O . LEU A 1 208 ? 33.405 -8.471 -1.082 1.00 94.69 208 LEU A O 1
ATOM 1629 N N . VAL A 1 209 ? 32.549 -10.162 0.120 1.00 95.25 209 VAL A N 1
ATOM 1630 C CA . VAL A 1 209 ? 32.816 -11.205 -0.882 1.00 95.25 209 VAL A CA 1
ATOM 1631 C C . VAL A 1 209 ? 32.036 -10.927 -2.165 1.00 95.25 209 VAL A C 1
ATOM 1633 O O . VAL A 1 209 ? 32.617 -10.980 -3.245 1.00 95.25 209 VAL A O 1
ATOM 1636 N N . LEU A 1 210 ? 30.756 -10.560 -2.067 1.00 92.06 210 LEU A N 1
ATOM 1637 C CA . LEU A 1 210 ? 29.945 -10.178 -3.223 1.00 92.06 210 LEU A CA 1
ATOM 1638 C C . LEU A 1 210 ? 30.525 -8.952 -3.938 1.00 92.06 210 LEU A C 1
ATOM 1640 O O . LEU A 1 210 ? 30.617 -8.958 -5.161 1.00 92.06 210 LEU A O 1
ATOM 1644 N N . LEU A 1 211 ? 30.957 -7.923 -3.202 1.00 90.31 211 LEU A N 1
ATOM 1645 C CA . LEU A 1 211 ? 31.602 -6.743 -3.781 1.00 90.31 211 LEU A CA 1
ATOM 1646 C C . LEU A 1 211 ? 32.901 -7.097 -4.502 1.00 90.31 211 LEU A C 1
ATOM 1648 O O . LEU A 1 211 ? 33.129 -6.610 -5.607 1.00 90.31 211 LEU A O 1
ATOM 1652 N N . ILE A 1 212 ? 33.729 -7.961 -3.912 1.00 92.31 212 ILE A N 1
ATOM 1653 C CA . ILE A 1 212 ? 34.966 -8.440 -4.536 1.00 92.31 212 ILE A CA 1
ATOM 1654 C C . ILE A 1 212 ? 34.641 -9.236 -5.804 1.00 92.31 212 ILE A C 1
ATOM 1656 O O . ILE A 1 212 ? 35.255 -8.990 -6.838 1.00 92.31 212 ILE A O 1
ATOM 1660 N N . ILE A 1 213 ? 33.647 -10.130 -5.770 1.00 89.25 213 ILE A N 1
ATOM 1661 C CA . ILE A 1 213 ? 33.186 -10.871 -6.954 1.00 89.25 213 ILE A CA 1
ATOM 1662 C C . ILE A 1 213 ? 32.701 -9.897 -8.033 1.00 89.25 213 ILE A C 1
ATOM 1664 O O . ILE A 1 213 ? 33.134 -9.999 -9.177 1.00 89.25 213 ILE A O 1
ATOM 1668 N N . CYS A 1 214 ? 31.868 -8.915 -7.686 1.00 83.69 214 CYS A N 1
ATOM 1669 C CA . CYS A 1 214 ? 31.404 -7.883 -8.615 1.00 83.69 214 CYS A CA 1
ATOM 1670 C C . CYS A 1 214 ? 32.565 -7.067 -9.200 1.00 83.69 214 CYS A C 1
ATOM 1672 O O . CYS A 1 214 ? 32.574 -6.799 -10.399 1.00 83.69 214 CYS A O 1
ATOM 1674 N N . MET A 1 215 ? 33.564 -6.710 -8.389 1.00 83.56 215 MET A N 1
ATOM 1675 C CA . MET A 1 215 ? 34.758 -5.990 -8.834 1.00 83.56 215 MET A CA 1
ATOM 1676 C C . MET A 1 215 ? 35.597 -6.837 -9.804 1.00 83.56 215 MET A C 1
ATOM 1678 O O . MET A 1 215 ? 36.026 -6.335 -10.843 1.00 83.56 215 MET A O 1
ATOM 1682 N N . ILE A 1 216 ? 35.786 -8.129 -9.511 1.00 86.19 216 ILE A N 1
ATOM 1683 C CA . ILE A 1 216 ? 36.486 -9.075 -10.394 1.00 86.19 216 ILE A CA 1
ATOM 1684 C C . ILE A 1 216 ? 35.718 -9.243 -11.710 1.00 86.19 216 ILE A C 1
ATOM 1686 O O . ILE A 1 216 ? 36.314 -9.165 -12.785 1.00 86.19 216 ILE A O 1
ATOM 1690 N N . LEU A 1 217 ? 34.394 -9.423 -11.651 1.00 80.62 217 LEU A N 1
ATOM 1691 C CA . LEU A 1 217 ? 33.544 -9.518 -12.838 1.00 80.62 217 LEU A CA 1
ATOM 1692 C C . LEU A 1 217 ? 33.611 -8.233 -13.674 1.00 80.62 217 LEU A C 1
ATOM 1694 O O . LEU A 1 217 ? 33.729 -8.319 -14.891 1.00 80.62 217 LEU A O 1
ATOM 1698 N N . TYR A 1 218 ? 33.619 -7.052 -13.053 1.00 72.06 218 TYR A N 1
ATOM 1699 C CA . TYR A 1 218 ? 33.734 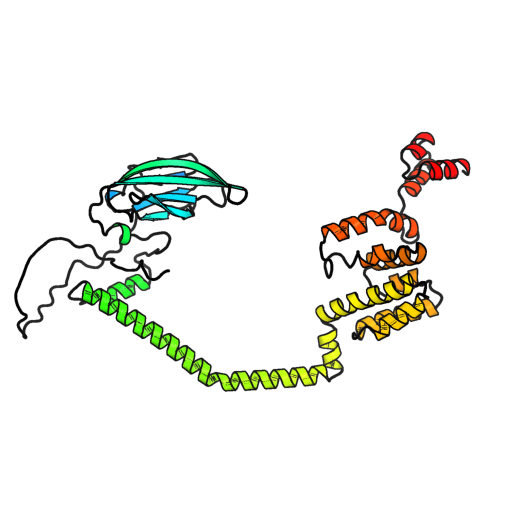-5.781 -13.773 1.00 72.06 218 TYR A CA 1
ATOM 1700 C C . TYR A 1 218 ? 35.082 -5.616 -14.493 1.00 72.06 218 TYR A C 1
ATOM 1702 O O . TYR A 1 218 ? 35.132 -5.066 -15.592 1.00 72.06 218 TYR A O 1
ATOM 1710 N N . HIS A 1 219 ? 36.175 -6.109 -13.904 1.00 77.50 219 HIS A N 1
ATOM 1711 C CA . HIS A 1 219 ? 37.494 -6.085 -14.543 1.00 77.50 219 HIS A CA 1
ATOM 1712 C C . HIS A 1 219 ? 37.690 -7.173 -15.606 1.00 77.50 219 HIS A C 1
ATOM 1714 O O . HIS A 1 219 ? 38.586 -7.048 -16.440 1.00 77.50 219 HIS A O 1
ATOM 1720 N N . THR A 1 220 ? 36.864 -8.219 -15.608 1.00 81.94 220 THR A N 1
ATOM 1721 C CA . THR A 1 220 ? 36.965 -9.327 -16.564 1.00 81.94 220 THR A CA 1
ATOM 1722 C C . THR A 1 220 ? 36.178 -9.017 -17.839 1.00 81.94 220 THR A C 1
ATOM 1724 O O . THR A 1 220 ? 35.045 -8.537 -17.780 1.00 81.94 220 THR A O 1
ATOM 1727 N N . ASP A 1 221 ? 36.729 -9.351 -19.010 1.00 69.50 221 ASP A N 1
ATOM 1728 C CA . ASP A 1 221 ? 36.072 -9.130 -20.311 1.00 69.50 221 ASP A CA 1
ATOM 1729 C C . ASP A 1 221 ? 34.680 -9.775 -20.396 1.00 69.50 221 ASP A C 1
ATOM 1731 O O . ASP A 1 221 ? 33.732 -9.157 -20.880 1.00 69.50 221 ASP A O 1
ATOM 1735 N N . LEU A 1 222 ? 34.526 -10.977 -19.831 1.00 65.06 222 LEU A N 1
ATOM 1736 C CA . LEU A 1 222 ? 33.251 -11.695 -19.767 1.00 65.06 222 LEU A CA 1
ATOM 1737 C C . LEU A 1 222 ? 32.208 -10.978 -18.891 1.00 65.06 222 LEU A C 1
ATOM 1739 O O . LEU A 1 222 ? 31.035 -10.903 -19.256 1.00 65.06 222 LEU A O 1
ATOM 1743 N N . GLY A 1 223 ? 32.622 -10.435 -17.743 1.00 67.31 223 GLY A N 1
ATOM 1744 C CA . GLY A 1 223 ? 31.709 -9.746 -16.834 1.00 67.31 223 GLY A CA 1
ATOM 1745 C C . GLY A 1 223 ? 31.325 -8.358 -17.342 1.00 67.31 223 GLY A C 1
ATOM 1746 O O . GLY A 1 223 ? 30.167 -7.973 -17.187 1.00 67.31 223 GLY A O 1
ATOM 1747 N N . ARG A 1 224 ? 32.210 -7.663 -18.076 1.00 65.19 224 ARG A N 1
ATOM 1748 C CA . ARG A 1 224 ? 31.822 -6.472 -18.851 1.00 65.19 224 ARG A CA 1
ATOM 1749 C C . ARG A 1 224 ? 30.727 -6.794 -19.858 1.00 65.19 224 ARG A C 1
ATOM 1751 O O . ARG A 1 224 ? 29.736 -6.081 -19.890 1.00 65.19 224 ARG A O 1
ATOM 1758 N N . VAL A 1 225 ? 30.848 -7.870 -20.633 1.00 64.88 225 VAL A N 1
ATOM 1759 C CA . VAL A 1 225 ? 29.812 -8.249 -21.611 1.00 64.88 225 VAL A CA 1
ATOM 1760 C C . VAL A 1 225 ? 28.494 -8.639 -20.926 1.00 64.88 225 VAL A C 1
ATOM 1762 O O . VAL A 1 225 ? 27.432 -8.219 -21.379 1.00 64.88 225 VAL A O 1
ATOM 1765 N N . LEU A 1 226 ? 28.536 -9.364 -19.803 1.00 66.56 226 LEU A N 1
ATOM 1766 C CA . LEU A 1 226 ? 27.334 -9.760 -19.059 1.00 66.56 226 LEU A CA 1
ATOM 1767 C C . LEU A 1 226 ? 26.615 -8.569 -18.399 1.00 66.56 226 LEU A C 1
ATOM 1769 O O . LEU A 1 226 ? 25.388 -8.526 -18.413 1.00 66.56 226 LEU A O 1
ATOM 1773 N N . PHE A 1 227 ? 27.352 -7.607 -17.830 1.00 62.22 227 PHE A N 1
ATOM 1774 C CA . PHE A 1 227 ? 26.785 -6.444 -17.130 1.00 62.22 227 PHE A CA 1
ATOM 1775 C C . PHE A 1 227 ? 26.421 -5.299 -18.093 1.00 62.22 227 PHE A C 1
ATOM 1777 O O . PHE A 1 227 ? 25.369 -4.680 -17.941 1.00 62.22 227 PHE A O 1
ATOM 1784 N N . LEU A 1 228 ? 27.239 -5.037 -19.123 1.00 58.62 228 LEU A N 1
ATOM 1785 C CA . LEU A 1 228 ? 26.952 -4.029 -20.157 1.00 58.62 228 LEU A CA 1
ATOM 1786 C C . LEU A 1 228 ? 25.979 -4.544 -21.233 1.00 58.62 228 LEU A C 1
ATOM 1788 O O . LEU A 1 228 ? 25.404 -3.744 -21.966 1.00 58.62 228 LEU A O 1
ATOM 1792 N N . GLY A 1 229 ? 25.753 -5.855 -21.325 1.00 57.09 229 GLY A N 1
ATOM 1793 C CA . GLY A 1 229 ? 24.694 -6.440 -22.153 1.00 57.09 229 GLY A CA 1
ATOM 1794 C C . GLY A 1 229 ? 23.291 -6.315 -21.545 1.00 57.09 229 GLY A C 1
ATOM 1795 O O . GLY A 1 229 ? 22.302 -6.601 -22.218 1.00 57.09 229 GLY A O 1
ATOM 1796 N N . GLN A 1 230 ? 23.168 -5.889 -20.281 1.00 63.47 230 GLN A N 1
ATOM 1797 C CA . GLN A 1 230 ? 21.868 -5.698 -19.636 1.00 63.47 230 GLN A CA 1
ATOM 1798 C C . GLN A 1 230 ? 21.156 -4.444 -20.156 1.00 63.47 230 GLN A C 1
ATOM 1800 O O . GLN A 1 230 ? 21.782 -3.450 -20.530 1.00 63.47 230 GLN A O 1
ATOM 1805 N N . LYS A 1 231 ? 19.815 -4.479 -20.123 1.00 60.75 231 LYS A N 1
ATOM 1806 C CA . LYS A 1 231 ? 18.926 -3.425 -20.644 1.00 60.75 231 LYS A CA 1
ATOM 1807 C C . LYS A 1 231 ? 19.352 -2.011 -20.237 1.00 60.75 231 LYS A C 1
ATOM 1809 O O . LYS A 1 231 ? 19.340 -1.132 -21.082 1.00 60.75 231 LYS A O 1
ATOM 1814 N N . LEU A 1 232 ? 19.794 -1.807 -18.994 1.00 59.38 232 LEU A N 1
ATOM 1815 C CA . LEU A 1 232 ? 20.176 -0.490 -18.477 1.00 59.38 232 LEU A CA 1
ATOM 1816 C C . LEU A 1 232 ? 21.386 0.120 -19.211 1.00 59.38 232 LEU A C 1
ATOM 1818 O O . LEU A 1 232 ? 21.370 1.293 -19.573 1.00 59.38 232 LEU A O 1
ATOM 1822 N N . ALA A 1 233 ? 22.426 -0.676 -19.468 1.00 63.62 233 ALA A N 1
ATOM 1823 C CA . ALA A 1 233 ? 23.624 -0.214 -20.166 1.00 63.62 233 ALA A CA 1
ATOM 1824 C C . ALA A 1 233 ? 23.355 0.037 -21.657 1.00 63.62 233 ALA A C 1
ATOM 1826 O O . ALA A 1 233 ? 23.906 0.979 -22.229 1.00 63.62 233 ALA A O 1
ATOM 1827 N N . MET A 1 234 ? 22.463 -0.751 -22.265 1.00 66.25 234 MET A N 1
ATOM 1828 C CA . MET A 1 234 ? 21.954 -0.488 -23.613 1.00 66.25 234 MET A CA 1
ATOM 1829 C C . MET A 1 234 ? 21.102 0.787 -23.664 1.00 66.25 234 MET A C 1
ATOM 1831 O O . MET A 1 234 ? 21.284 1.582 -24.580 1.00 66.25 234 MET A O 1
ATOM 1835 N N . THR A 1 235 ? 20.258 1.049 -22.660 1.00 64.62 235 THR A N 1
ATOM 1836 C CA . THR A 1 235 ? 19.484 2.298 -22.558 1.00 64.62 235 THR A CA 1
ATOM 1837 C C . THR A 1 235 ? 20.409 3.514 -22.461 1.00 64.62 235 THR A C 1
ATOM 1839 O O . THR A 1 235 ? 20.274 4.451 -23.245 1.00 64.62 235 THR A O 1
ATOM 1842 N N . VAL A 1 236 ? 21.425 3.483 -21.590 1.00 65.62 236 VAL A N 1
ATOM 1843 C CA . VAL A 1 236 ? 22.396 4.588 -21.466 1.00 65.62 236 VAL A CA 1
ATOM 1844 C C . VAL A 1 236 ? 23.211 4.781 -22.753 1.00 65.62 236 VAL A C 1
ATOM 1846 O O . VAL A 1 236 ? 23.442 5.917 -23.168 1.00 65.62 236 VAL A O 1
ATOM 1849 N N . ALA A 1 237 ? 23.630 3.696 -23.412 1.00 66.81 237 ALA A N 1
ATOM 1850 C CA . ALA A 1 237 ? 24.346 3.765 -24.687 1.00 66.81 237 ALA A CA 1
ATOM 1851 C C . ALA A 1 237 ? 23.470 4.340 -25.816 1.00 66.81 237 ALA A C 1
ATOM 1853 O O . ALA A 1 237 ? 23.929 5.208 -26.560 1.00 66.81 237 ALA A O 1
ATOM 1854 N N . SER A 1 238 ? 22.203 3.920 -25.897 1.00 67.88 238 SER A N 1
ATOM 1855 C CA . SER A 1 238 ? 21.234 4.386 -26.899 1.00 67.88 238 SER A CA 1
ATOM 1856 C C . SER A 1 238 ? 20.913 5.878 -26.789 1.00 67.88 238 SER A C 1
ATOM 1858 O O . SER A 1 238 ? 20.629 6.503 -27.801 1.00 67.88 238 SER A O 1
ATOM 1860 N N . GLY A 1 239 ? 21.042 6.482 -25.601 1.00 70.38 239 GLY A N 1
ATOM 1861 C CA . GLY A 1 239 ? 20.889 7.930 -25.424 1.00 70.38 239 GLY A CA 1
ATOM 1862 C C . GLY A 1 239 ? 22.110 8.747 -25.871 1.00 70.38 239 GLY A C 1
ATOM 1863 O O . GLY A 1 239 ? 21.978 9.915 -26.233 1.00 70.38 239 GLY A O 1
ATOM 1864 N N . ARG A 1 240 ? 23.317 8.163 -25.876 1.00 77.00 240 ARG A N 1
ATOM 1865 C CA . ARG A 1 240 ? 24.559 8.883 -26.224 1.00 77.00 240 ARG A CA 1
ATOM 1866 C C . ARG A 1 240 ? 24.767 9.028 -27.729 1.00 77.00 240 ARG A C 1
ATOM 1868 O O . ARG A 1 240 ? 25.153 10.106 -28.175 1.00 77.00 240 ARG A O 1
ATOM 1875 N N . VAL A 1 241 ? 24.489 7.974 -28.499 1.00 78.94 241 VAL A N 1
ATOM 1876 C CA . VAL A 1 241 ? 24.684 7.955 -29.962 1.00 78.94 241 VAL A CA 1
ATOM 1877 C C . VAL A 1 241 ? 23.903 9.069 -30.675 1.00 78.94 241 VAL A C 1
ATOM 1879 O O . VAL A 1 241 ? 24.532 9.847 -31.393 1.00 78.94 241 VAL A O 1
ATOM 1882 N N . PRO A 1 242 ? 22.580 9.229 -30.475 1.00 76.56 242 PRO A N 1
ATOM 1883 C CA . PRO A 1 242 ? 21.824 10.243 -31.194 1.00 76.56 242 PRO A CA 1
ATOM 1884 C C . PRO A 1 242 ? 22.148 11.663 -30.742 1.00 76.56 242 PRO A C 1
ATOM 1886 O O . PRO A 1 242 ? 22.184 12.556 -31.579 1.00 76.56 242 PRO A O 1
ATOM 1889 N N . ASN A 1 243 ? 22.448 11.885 -29.457 1.00 76.38 243 ASN A N 1
ATOM 1890 C CA . ASN A 1 243 ? 22.891 13.201 -28.984 1.00 76.38 243 ASN A CA 1
ATOM 1891 C C . ASN A 1 243 ? 24.212 13.621 -29.650 1.00 76.38 243 ASN A C 1
ATOM 1893 O O . ASN A 1 243 ? 24.359 14.773 -30.050 1.00 76.38 243 ASN A O 1
ATOM 1897 N N . CYS A 1 244 ? 25.162 12.694 -29.798 1.00 81.62 244 CYS A N 1
ATOM 1898 C CA . CYS A 1 244 ? 26.415 12.966 -30.500 1.00 81.62 244 CYS A CA 1
ATOM 1899 C C . CYS A 1 244 ? 26.170 13.265 -31.983 1.00 81.62 244 CYS A C 1
ATOM 1901 O O . CYS A 1 244 ? 26.609 14.295 -32.493 1.00 81.62 244 CYS A O 1
ATOM 1903 N N . LEU A 1 245 ? 25.402 12.405 -32.651 1.00 79.88 245 LEU A N 1
ATOM 1904 C CA . LEU A 1 245 ? 25.084 12.543 -34.066 1.00 79.88 245 LEU A CA 1
ATOM 1905 C C . LEU A 1 245 ? 24.338 13.853 -34.361 1.00 79.88 245 LEU A C 1
ATOM 1907 O O . LEU A 1 245 ? 24.621 14.520 -35.349 1.00 79.88 245 LEU A O 1
ATOM 1911 N N . TYR A 1 246 ? 23.452 14.268 -33.461 1.00 77.56 246 TYR A N 1
ATOM 1912 C CA . TYR A 1 246 ? 22.770 15.552 -33.519 1.00 77.56 246 TYR A CA 1
ATOM 1913 C C . TYR A 1 246 ? 23.706 16.745 -33.430 1.00 77.56 246 TYR A C 1
ATOM 1915 O O . TYR A 1 246 ? 23.595 17.647 -34.254 1.00 77.56 246 TYR A O 1
ATOM 1923 N N . LEU A 1 247 ? 24.616 16.766 -32.453 1.00 77.62 247 LEU A N 1
ATOM 1924 C CA . LEU A 1 247 ? 25.548 17.882 -32.290 1.00 77.62 247 LEU A CA 1
ATOM 1925 C C . LEU A 1 247 ? 26.405 18.061 -33.543 1.00 77.62 247 LEU A C 1
ATOM 1927 O O . LEU A 1 247 ? 26.614 19.184 -33.995 1.00 77.62 247 LEU A O 1
ATOM 1931 N N . VAL A 1 248 ? 26.859 16.951 -34.123 1.00 83.56 248 VAL A N 1
ATOM 1932 C CA . VAL A 1 248 ? 27.716 16.944 -35.312 1.00 83.56 248 VAL A CA 1
ATOM 1933 C C . VAL A 1 248 ? 26.928 17.355 -36.556 1.00 83.56 248 VAL A C 1
ATOM 1935 O O . VAL A 1 248 ? 27.322 18.273 -37.268 1.00 83.56 248 VAL A O 1
ATOM 1938 N N . LEU A 1 249 ? 25.765 16.752 -36.793 1.00 79.56 249 LEU A N 1
ATOM 1939 C CA . LEU A 1 249 ? 24.975 17.064 -37.984 1.00 79.56 249 LEU A CA 1
ATOM 1940 C C . LEU A 1 249 ? 24.339 18.464 -37.919 1.00 79.56 249 LEU A C 1
ATOM 1942 O O . LEU A 1 249 ? 24.278 19.147 -38.936 1.00 79.56 249 LEU A O 1
ATOM 1946 N N . SER A 1 250 ? 23.946 18.948 -36.735 1.00 74.62 250 SER A N 1
ATOM 1947 C CA . SER A 1 250 ? 23.443 20.326 -36.561 1.00 74.62 250 SER A CA 1
ATOM 1948 C C . SER A 1 250 ? 24.536 21.380 -36.715 1.00 74.62 250 SER A C 1
ATOM 1950 O O . SER A 1 250 ? 24.246 22.519 -37.064 1.00 74.62 250 SER A O 1
ATOM 1952 N N . SER A 1 251 ? 25.799 21.013 -36.476 1.00 82.44 251 SER A N 1
ATOM 1953 C CA . SER A 1 251 ? 26.949 21.881 -36.760 1.00 82.44 251 SER A CA 1
ATOM 1954 C C . SER A 1 251 ? 27.414 21.800 -38.220 1.00 82.44 251 SER A C 1
ATOM 1956 O O . SER A 1 251 ? 28.412 22.424 -38.576 1.00 82.44 251 SER A O 1
ATOM 1958 N N . GLY A 1 252 ? 26.684 21.076 -39.080 1.00 77.56 252 GLY A N 1
ATOM 1959 C CA . GLY A 1 252 ? 26.978 20.950 -40.510 1.00 77.56 252 GLY A CA 1
ATOM 1960 C C . GLY A 1 252 ? 28.176 20.052 -40.826 1.00 77.56 252 GLY A C 1
ATOM 1961 O O . GLY A 1 252 ? 28.694 20.096 -41.941 1.00 77.56 252 GLY A O 1
ATOM 1962 N N . LEU A 1 253 ? 28.642 19.260 -39.858 1.00 81.38 253 LEU A N 1
ATOM 1963 C CA . LEU A 1 253 ? 29.733 18.307 -40.043 1.00 81.38 253 LEU A CA 1
ATOM 1964 C C . LEU A 1 253 ? 29.234 17.014 -40.702 1.00 81.38 253 LEU A C 1
ATOM 1966 O O . LEU A 1 253 ? 28.058 16.661 -40.620 1.00 81.38 253 LEU A O 1
ATOM 1970 N N . ASP A 1 254 ? 30.153 16.284 -41.337 1.00 82.75 254 ASP A N 1
ATOM 1971 C CA . ASP A 1 254 ? 29.824 15.061 -42.070 1.00 82.75 254 ASP A CA 1
ATOM 1972 C C . ASP A 1 254 ? 29.309 13.928 -41.162 1.00 82.75 254 ASP A C 1
ATOM 1974 O O . ASP A 1 254 ? 29.778 13.708 -40.040 1.00 82.75 254 ASP A O 1
ATOM 1978 N N . SER A 1 255 ? 28.372 13.150 -41.700 1.00 79.56 255 SER A N 1
ATOM 1979 C CA . SER A 1 255 ? 27.745 12.017 -41.014 1.00 79.56 255 SER A CA 1
ATOM 1980 C C . SER A 1 255 ? 28.729 10.916 -40.588 1.00 79.56 255 SER A C 1
ATOM 1982 O O . SER A 1 255 ? 28.556 10.330 -39.516 1.00 79.56 255 SER A O 1
ATOM 1984 N N . ASN A 1 256 ? 29.814 10.683 -41.338 1.00 82.25 256 ASN A N 1
ATOM 1985 C CA . ASN A 1 256 ? 30.845 9.709 -40.959 1.00 82.25 256 ASN A CA 1
ATOM 1986 C C . ASN A 1 256 ? 31.668 10.178 -39.758 1.00 82.25 256 ASN A C 1
ATOM 1988 O O . ASN A 1 256 ? 32.052 9.369 -38.907 1.00 82.25 256 ASN A O 1
ATOM 1992 N N . ILE A 1 257 ? 31.917 11.487 -39.657 1.00 84.19 257 ILE A N 1
ATOM 1993 C CA . ILE A 1 257 ? 32.573 12.081 -38.485 1.00 84.19 257 ILE A CA 1
ATOM 1994 C C . ILE A 1 257 ? 31.665 11.893 -37.264 1.00 84.19 257 ILE A C 1
ATOM 1996 O O . ILE A 1 257 ? 32.135 11.471 -36.207 1.00 84.19 257 ILE A O 1
ATOM 2000 N N . GLY A 1 258 ? 30.354 12.092 -37.433 1.00 84.56 258 GLY A N 1
ATOM 2001 C CA . GLY A 1 258 ? 29.358 11.880 -36.380 1.00 84.56 258 GLY A CA 1
ATOM 2002 C C . GLY A 1 258 ? 29.325 10.448 -35.856 1.00 84.56 258 GLY A C 1
ATOM 2003 O O . GLY A 1 258 ? 29.355 10.233 -34.646 1.00 84.56 258 GLY A O 1
ATOM 2004 N N . LEU A 1 259 ? 29.339 9.459 -36.752 1.00 86.19 259 LEU A N 1
ATOM 2005 C CA . LEU A 1 259 ? 29.391 8.045 -36.371 1.00 86.19 259 LEU A CA 1
ATOM 2006 C C . LEU A 1 259 ? 30.717 7.662 -35.697 1.00 86.19 259 LEU A C 1
ATOM 2008 O O . LEU A 1 259 ? 30.728 6.836 -34.786 1.00 86.19 259 LEU A O 1
ATOM 2012 N N . THR A 1 260 ? 31.834 8.259 -36.115 1.00 89.19 260 THR A N 1
ATOM 2013 C CA . THR A 1 260 ? 33.150 8.022 -35.496 1.00 89.19 260 THR A CA 1
ATOM 2014 C C . THR A 1 260 ? 33.176 8.533 -34.055 1.00 89.19 260 THR A C 1
ATOM 2016 O O . THR A 1 260 ? 33.527 7.788 -33.143 1.00 89.19 260 THR A O 1
ATOM 2019 N N . LEU A 1 261 ? 32.704 9.761 -33.824 1.00 86.19 261 LEU A N 1
ATOM 2020 C CA . LEU A 1 261 ? 32.607 10.343 -32.482 1.00 86.19 261 LEU A CA 1
ATOM 2021 C C . LEU A 1 261 ? 31.599 9.591 -31.599 1.00 86.19 261 LEU A C 1
ATOM 2023 O O . LEU A 1 261 ? 31.856 9.350 -30.418 1.00 86.19 261 LEU A O 1
ATOM 2027 N N . ALA A 1 262 ? 30.473 9.152 -32.169 1.00 85.31 262 ALA A N 1
ATOM 2028 C CA . ALA A 1 262 ? 29.483 8.368 -31.440 1.00 85.31 262 ALA A CA 1
ATOM 2029 C C . ALA A 1 262 ? 30.045 7.015 -30.970 1.00 85.31 262 ALA A C 1
ATOM 2031 O O . ALA A 1 262 ? 29.728 6.573 -29.865 1.00 85.31 262 ALA A O 1
ATOM 2032 N N . ARG A 1 263 ? 30.915 6.381 -31.766 1.00 88.56 263 ARG A N 1
ATOM 2033 C CA . ARG A 1 263 ? 31.614 5.143 -31.392 1.00 88.56 263 ARG A CA 1
ATOM 2034 C C . ARG A 1 263 ? 32.529 5.335 -30.181 1.00 88.56 263 ARG A C 1
ATOM 2036 O O . ARG A 1 263 ? 32.554 4.479 -29.296 1.00 88.56 263 ARG A O 1
ATOM 2043 N N . GLU A 1 264 ? 33.266 6.444 -30.137 1.00 86.62 264 GLU A N 1
ATOM 2044 C CA . GLU A 1 264 ? 34.177 6.775 -29.032 1.00 86.62 264 GLU A CA 1
ATOM 2045 C C . GLU A 1 264 ? 33.427 7.138 -27.742 1.00 86.62 264 GLU A C 1
ATOM 2047 O O . GLU A 1 264 ? 33.884 6.825 -26.645 1.00 86.62 264 GLU A O 1
ATOM 2052 N N . LEU A 1 265 ? 32.244 7.748 -27.856 1.00 83.56 265 LEU A N 1
ATOM 2053 C CA . LEU A 1 265 ? 31.431 8.168 -26.711 1.00 83.56 265 LEU A CA 1
ATOM 2054 C C . LEU A 1 265 ? 30.705 7.004 -26.001 1.00 83.56 265 LEU A C 1
ATOM 2056 O O . LEU A 1 265 ? 30.294 7.109 -24.832 1.00 83.56 265 LEU A O 1
ATOM 2060 N N . VAL A 1 266 ? 30.488 5.898 -26.712 1.00 82.62 266 VAL A N 1
ATOM 2061 C CA . VAL A 1 266 ? 29.708 4.761 -26.222 1.00 82.62 266 VAL A CA 1
ATOM 2062 C C . VAL A 1 266 ? 30.600 3.707 -25.579 1.00 82.62 266 VAL A C 1
ATOM 2064 O O . VAL A 1 266 ? 31.307 2.967 -26.250 1.00 82.62 266 VAL A O 1
ATOM 2067 N N . ASN A 1 267 ? 30.454 3.544 -24.265 1.00 74.19 267 ASN A N 1
ATOM 2068 C CA . ASN A 1 267 ? 31.136 2.508 -23.484 1.00 74.19 267 ASN A CA 1
ATOM 2069 C C . ASN A 1 267 ? 30.358 1.180 -23.492 1.00 74.19 267 ASN A C 1
ATOM 2071 O O . ASN A 1 267 ? 30.147 0.588 -22.438 1.00 74.19 267 ASN A O 1
ATOM 2075 N N . ASN A 1 268 ? 29.861 0.741 -24.650 1.00 80.12 268 ASN A N 1
ATOM 2076 C CA . ASN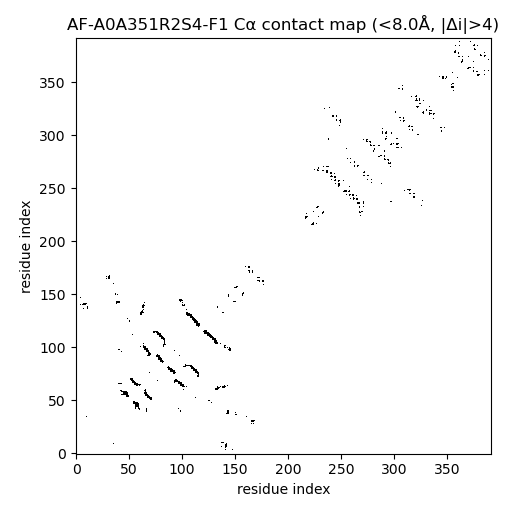 A 1 268 ? 29.128 -0.517 -24.793 1.00 80.12 268 ASN A CA 1
ATOM 2077 C C . ASN A 1 268 ? 29.641 -1.288 -26.023 1.00 80.12 268 ASN A C 1
ATOM 2079 O O . ASN A 1 268 ? 29.401 -0.832 -27.143 1.00 80.12 268 ASN A O 1
ATOM 2083 N N . PRO A 1 269 ? 30.301 -2.450 -25.838 1.00 80.44 269 PRO A N 1
ATOM 2084 C CA . PRO A 1 269 ? 30.878 -3.215 -26.945 1.00 80.44 269 PRO A CA 1
ATOM 2085 C C . PRO A 1 269 ? 29.862 -3.624 -28.018 1.00 80.44 269 PRO A C 1
ATOM 2087 O O . PRO A 1 269 ? 30.175 -3.610 -29.204 1.00 80.44 269 PRO A O 1
ATOM 2090 N N . HIS A 1 270 ? 28.628 -3.950 -27.621 1.00 82.00 270 HIS A N 1
ATOM 2091 C CA . HIS A 1 270 ? 27.573 -4.337 -28.557 1.00 82.00 270 HIS A CA 1
ATOM 2092 C C . HIS A 1 270 ? 27.132 -3.149 -29.420 1.00 82.00 270 HIS A C 1
ATOM 2094 O O . HIS A 1 270 ? 27.043 -3.263 -30.638 1.00 82.00 270 HIS A O 1
ATOM 2100 N N . MET A 1 271 ? 26.909 -1.982 -28.810 1.00 81.75 271 MET A N 1
ATOM 2101 C CA . MET A 1 271 ? 26.553 -0.772 -29.558 1.00 81.75 271 MET A CA 1
ATOM 2102 C C . MET A 1 271 ? 27.700 -0.295 -30.464 1.00 81.75 271 MET A C 1
ATOM 2104 O O . MET A 1 271 ? 27.451 0.125 -31.590 1.00 81.75 271 MET A O 1
ATOM 2108 N N . GLN A 1 272 ? 28.956 -0.415 -30.020 1.00 86.38 272 GLN A N 1
ATOM 2109 C CA . GLN A 1 272 ? 30.122 -0.139 -30.868 1.00 86.38 272 GLN A CA 1
ATOM 2110 C C . GLN A 1 272 ? 30.160 -1.055 -32.097 1.00 86.38 272 GLN A C 1
ATOM 2112 O O . GLN A 1 272 ? 30.382 -0.562 -33.198 1.00 86.38 272 GLN A O 1
ATOM 2117 N N . ALA A 1 273 ? 29.852 -2.348 -31.944 1.00 86.12 273 ALA A N 1
ATOM 2118 C CA . ALA A 1 273 ? 29.767 -3.278 -33.070 1.00 86.12 273 ALA A CA 1
ATOM 2119 C C . ALA A 1 273 ? 28.657 -2.906 -34.077 1.00 86.12 273 ALA A C 1
ATOM 2121 O O . ALA A 1 273 ? 28.852 -3.040 -35.284 1.00 86.12 273 ALA A O 1
ATOM 2122 N N . LEU A 1 274 ? 27.509 -2.394 -33.610 1.00 86.50 274 LEU A N 1
ATOM 2123 C CA . LEU A 1 274 ? 26.440 -1.895 -34.492 1.00 86.50 274 LEU A CA 1
ATOM 2124 C C . LEU A 1 274 ? 26.870 -0.633 -35.262 1.00 86.50 274 LEU A C 1
ATOM 2126 O O . LEU A 1 274 ? 26.564 -0.499 -36.448 1.00 86.50 274 LEU A O 1
ATOM 2130 N N . ILE A 1 275 ? 27.612 0.271 -34.613 1.00 88.81 275 ILE A N 1
ATOM 2131 C CA . ILE A 1 275 ? 28.197 1.457 -35.262 1.00 88.81 275 ILE A CA 1
ATOM 2132 C C . ILE A 1 275 ? 29.258 1.050 -36.292 1.00 88.81 275 ILE A C 1
ATOM 2134 O O . ILE A 1 275 ? 29.270 1.590 -37.397 1.00 88.81 275 ILE A O 1
ATOM 2138 N N . ASP A 1 276 ? 30.092 0.059 -35.978 1.00 89.81 276 ASP A N 1
ATOM 2139 C CA . ASP A 1 276 ? 31.097 -0.475 -36.903 1.00 89.81 276 ASP A CA 1
ATOM 2140 C C . ASP A 1 276 ? 30.448 -1.110 -38.142 1.00 89.81 276 ASP A C 1
ATOM 2142 O O . ASP A 1 276 ? 30.877 -0.843 -39.265 1.00 89.81 276 ASP A O 1
ATOM 2146 N N . LYS A 1 277 ? 29.342 -1.842 -37.964 1.00 88.75 277 LYS A N 1
ATOM 2147 C CA . LYS A 1 277 ? 28.526 -2.358 -39.075 1.00 88.75 277 LYS A CA 1
ATOM 2148 C C . LYS A 1 277 ? 27.956 -1.235 -39.951 1.00 88.75 277 LYS A C 1
ATOM 2150 O O . LYS A 1 277 ? 27.897 -1.367 -41.171 1.00 88.75 277 LYS A O 1
ATOM 2155 N N . CYS A 1 278 ? 27.536 -0.122 -39.348 1.00 88.62 278 CYS A N 1
ATOM 2156 C CA . CYS A 1 278 ? 27.075 1.054 -40.092 1.00 88.62 278 CYS A CA 1
ATOM 2157 C C . CYS A 1 278 ? 28.200 1.650 -40.951 1.00 88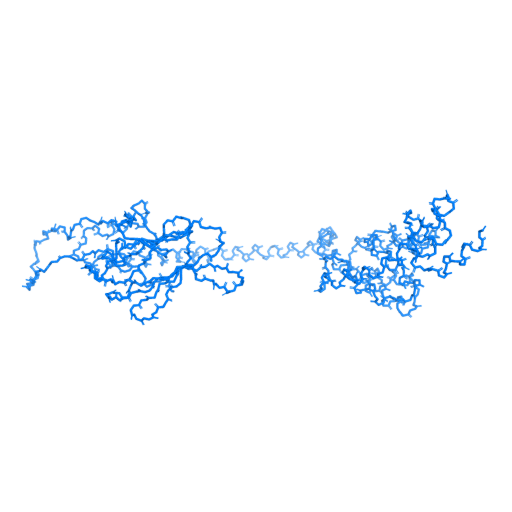.62 278 CYS A C 1
ATOM 2159 O O . CYS A 1 278 ? 28.017 1.849 -42.151 1.00 88.62 278 CYS A O 1
ATOM 2161 N N . HIS A 1 279 ? 29.384 1.858 -40.361 1.00 89.25 279 HIS A N 1
ATOM 2162 C CA . HIS A 1 279 ? 30.579 2.325 -41.078 1.00 89.25 279 HIS A CA 1
ATOM 2163 C C . HIS A 1 279 ? 30.957 1.405 -42.237 1.00 89.25 279 HIS A C 1
ATOM 2165 O O . HIS A 1 279 ? 31.311 1.874 -43.318 1.00 89.25 279 HIS A O 1
ATOM 2171 N N . GLU A 1 280 ? 30.878 0.094 -42.028 1.00 87.75 280 GLU A N 1
ATOM 2172 C CA . GLU A 1 280 ? 31.171 -0.895 -43.059 1.00 87.75 280 GLU A CA 1
ATOM 2173 C C . GLU A 1 280 ? 30.197 -0.798 -44.240 1.00 87.75 280 GLU A C 1
ATOM 2175 O O . GLU A 1 280 ? 30.639 -0.793 -45.387 1.00 87.75 280 GLU A O 1
ATOM 2180 N N . ASN A 1 281 ? 28.895 -0.634 -43.991 1.00 87.88 281 ASN A N 1
ATOM 2181 C CA . ASN A 1 281 ? 27.910 -0.437 -45.059 1.00 87.88 281 ASN A CA 1
ATOM 2182 C C . ASN A 1 281 ? 28.210 0.823 -45.890 1.00 87.88 281 ASN A C 1
ATOM 2184 O O . ASN A 1 281 ? 28.154 0.775 -47.118 1.00 87.88 281 ASN A O 1
ATOM 2188 N N . ILE A 1 282 ? 28.597 1.926 -45.240 1.00 87.56 282 ILE A N 1
ATOM 2189 C CA . ILE A 1 282 ? 28.957 3.169 -45.943 1.00 87.56 282 ILE A CA 1
ATOM 2190 C C . ILE A 1 282 ? 30.217 2.973 -46.795 1.00 87.56 282 ILE A C 1
ATOM 2192 O O . ILE A 1 282 ? 30.271 3.417 -47.941 1.00 87.56 282 ILE A O 1
ATOM 2196 N N . ARG A 1 283 ? 31.223 2.248 -46.285 1.00 85.75 283 ARG A N 1
ATOM 2197 C CA . ARG A 1 283 ? 32.440 1.911 -47.051 1.00 85.75 283 ARG A CA 1
ATOM 2198 C C . ARG A 1 283 ? 32.154 1.055 -48.283 1.00 85.75 283 ARG A C 1
ATOM 2200 O O . ARG A 1 283 ? 32.851 1.198 -49.283 1.00 85.75 283 ARG A O 1
ATOM 2207 N N . HIS A 1 284 ? 31.130 0.205 -48.228 1.00 87.19 284 HIS A N 1
ATOM 2208 C CA . HIS A 1 284 ? 30.656 -0.576 -49.374 1.00 87.19 284 HIS A CA 1
ATOM 2209 C C . HIS A 1 284 ? 29.852 0.253 -50.395 1.00 87.19 284 HIS A C 1
ATOM 2211 O O . HIS A 1 284 ? 29.388 -0.294 -51.394 1.00 87.19 284 HIS A O 1
ATOM 2217 N N . GLY A 1 285 ? 29.721 1.567 -50.188 1.00 84.06 285 GLY A N 1
ATOM 2218 C CA . GLY A 1 285 ? 29.073 2.492 -51.117 1.00 84.06 285 GLY A CA 1
ATOM 2219 C C . GLY A 1 285 ? 27.586 2.720 -50.847 1.00 84.06 285 GLY A C 1
ATOM 2220 O O . GLY A 1 285 ? 26.929 3.383 -51.649 1.00 84.06 285 GLY A O 1
ATOM 2221 N N . GLU A 1 286 ? 27.044 2.202 -49.741 1.00 85.38 286 GLU A N 1
ATOM 2222 C CA . GLU A 1 286 ? 25.677 2.522 -49.329 1.00 85.38 286 GLU A CA 1
ATOM 2223 C C . GLU A 1 286 ? 25.594 3.961 -48.805 1.00 85.38 286 GLU A C 1
ATOM 2225 O O . GLU A 1 286 ? 26.507 4.464 -48.146 1.00 85.38 286 GLU A O 1
ATOM 2230 N N . SER A 1 287 ? 24.475 4.639 -49.069 1.00 83.81 287 SER A N 1
ATOM 2231 C CA . SER A 1 287 ? 24.236 5.962 -48.491 1.00 83.81 287 SER A CA 1
ATOM 2232 C C . SER A 1 287 ? 24.107 5.865 -46.968 1.00 83.81 287 SER A C 1
ATOM 2234 O O . SER A 1 287 ? 23.604 4.867 -46.445 1.00 83.81 287 SER A O 1
ATOM 2236 N N . PHE A 1 288 ? 24.508 6.923 -46.254 1.00 83.25 288 PHE A N 1
ATOM 2237 C CA . PHE A 1 288 ? 24.340 7.033 -44.796 1.00 83.25 288 PHE A CA 1
ATOM 2238 C C . PHE A 1 288 ? 22.920 6.654 -44.354 1.00 83.25 288 PHE A C 1
ATOM 2240 O O . PHE A 1 288 ? 22.735 5.916 -43.388 1.00 83.25 288 PHE A O 1
ATOM 2247 N N . ASP A 1 289 ? 21.928 7.082 -45.131 1.00 80.81 289 ASP A N 1
ATOM 2248 C CA . ASP A 1 289 ? 20.517 6.825 -44.881 1.00 80.81 289 ASP A CA 1
ATOM 2249 C C . ASP A 1 289 ? 20.188 5.332 -44.809 1.00 80.81 289 ASP A C 1
ATOM 2251 O O . ASP A 1 289 ? 19.546 4.857 -43.870 1.00 80.81 289 ASP A O 1
ATOM 2255 N N . LYS A 1 290 ? 20.677 4.575 -45.793 1.00 80.38 290 LYS A N 1
ATOM 2256 C CA . LYS A 1 290 ? 20.456 3.135 -45.885 1.00 80.38 290 LYS A CA 1
ATOM 2257 C C . LYS A 1 290 ? 21.340 2.375 -44.897 1.00 80.38 290 LYS A C 1
ATOM 2259 O O . LYS A 1 290 ? 20.882 1.423 -44.269 1.00 80.38 290 LYS A O 1
ATOM 2264 N N . ALA A 1 291 ? 22.575 2.825 -44.693 1.00 85.81 291 ALA A N 1
ATOM 2265 C CA . ALA A 1 291 ? 23.491 2.236 -43.725 1.00 85.81 291 ALA A CA 1
ATOM 2266 C C . ALA A 1 291 ? 22.954 2.324 -42.288 1.00 85.81 291 ALA A C 1
ATOM 2268 O O . ALA A 1 291 ? 23.007 1.330 -41.558 1.00 85.81 291 ALA A O 1
ATOM 2269 N N . LEU A 1 292 ? 22.376 3.469 -41.904 1.00 83.38 292 LEU A N 1
ATOM 2270 C CA . LEU A 1 292 ? 21.803 3.677 -40.576 1.00 83.38 292 LEU A CA 1
ATOM 2271 C C . LEU A 1 292 ? 20.596 2.762 -40.335 1.00 83.38 292 LEU A C 1
ATOM 2273 O O . LEU A 1 292 ? 20.522 2.126 -39.283 1.00 83.38 292 LEU A O 1
ATOM 2277 N N . LEU A 1 293 ? 19.712 2.614 -41.328 1.00 80.19 293 LEU A N 1
ATOM 2278 C CA . LEU A 1 293 ? 18.554 1.714 -41.261 1.00 80.19 293 LEU A CA 1
ATOM 2279 C C . LEU A 1 293 ? 18.957 0.234 -41.133 1.00 80.19 293 LEU A C 1
ATOM 2281 O O . LEU A 1 293 ? 18.343 -0.509 -40.369 1.00 80.19 293 LEU A O 1
ATOM 2285 N N . LEU A 1 294 ? 20.015 -0.195 -41.831 1.00 80.00 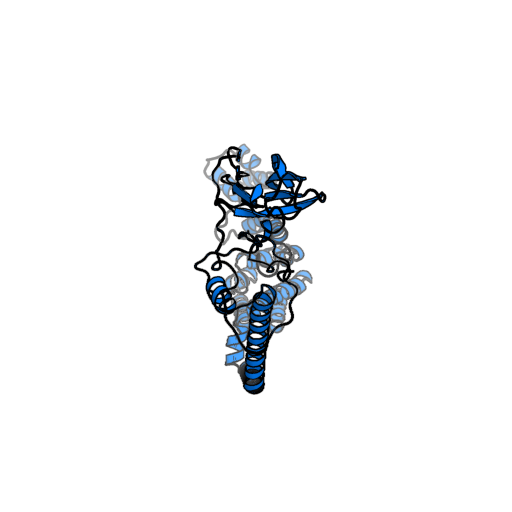294 LEU A N 1
ATOM 2286 C CA . LEU A 1 294 ? 20.499 -1.586 -41.822 1.00 80.00 294 LEU A CA 1
ATOM 2287 C C . LEU A 1 294 ? 21.382 -1.937 -40.610 1.00 80.00 294 LEU A C 1
ATOM 2289 O O . LEU A 1 294 ? 21.577 -3.117 -40.289 1.00 80.00 294 LEU A O 1
ATOM 2293 N N . SER A 1 295 ? 21.949 -0.927 -39.947 1.00 81.38 295 SER A N 1
ATOM 2294 C CA . SER A 1 295 ? 22.879 -1.105 -38.827 1.00 81.38 295 SER A CA 1
ATOM 2295 C C . SER A 1 295 ? 22.217 -1.668 -37.567 1.00 81.38 295 SER A C 1
ATOM 2297 O O . SER A 1 295 ? 22.873 -2.376 -36.808 1.00 81.38 295 SER A O 1
ATOM 2299 N N . GLY A 1 296 ? 20.923 -1.391 -37.356 1.00 77.25 296 GLY A N 1
ATOM 2300 C CA . GLY A 1 296 ? 20.192 -1.782 -36.146 1.00 77.25 296 GLY A CA 1
ATOM 2301 C C . GLY A 1 296 ? 20.564 -0.981 -34.891 1.00 77.25 296 GLY A C 1
ATOM 2302 O O . GLY A 1 296 ? 20.209 -1.395 -33.792 1.00 77.25 296 GLY A O 1
ATOM 2303 N N . ILE A 1 297 ? 21.273 0.148 -35.037 1.00 79.31 297 ILE A N 1
ATOM 2304 C CA . ILE A 1 297 ? 21.619 1.072 -33.935 1.00 79.31 297 ILE A CA 1
ATOM 2305 C C . ILE A 1 297 ? 20.357 1.671 -33.299 1.00 79.31 297 ILE A C 1
ATOM 2307 O O . ILE A 1 297 ? 20.297 1.874 -32.087 1.00 79.31 297 ILE A O 1
ATOM 2311 N N . PHE A 1 298 ? 19.357 1.951 -34.132 1.00 77.19 298 PHE A N 1
ATOM 2312 C CA . PHE A 1 298 ? 18.103 2.593 -33.769 1.00 77.19 298 PHE A CA 1
ATOM 2313 C C . PHE A 1 298 ? 16.917 1.766 -34.251 1.00 77.19 298 PHE A C 1
ATOM 2315 O O . PHE A 1 298 ? 17.027 1.016 -35.225 1.00 77.19 298 PHE A O 1
ATOM 2322 N N . SER A 1 299 ? 15.757 1.949 -33.616 1.00 72.69 299 SER A N 1
ATOM 2323 C CA . SER A 1 299 ? 14.495 1.529 -34.226 1.00 72.69 299 SER A CA 1
ATOM 2324 C C . SER A 1 299 ? 14.342 2.148 -35.622 1.00 72.69 299 SER A C 1
ATOM 2326 O O . SER A 1 299 ? 14.777 3.275 -35.871 1.00 72.69 299 SER A O 1
ATOM 2328 N N . GLN A 1 300 ? 13.714 1.417 -36.549 1.00 70.62 300 GLN A N 1
ATOM 2329 C CA . GLN A 1 300 ? 13.571 1.853 -37.946 1.00 70.62 300 GLN A CA 1
ATOM 2330 C C . GLN A 1 300 ? 12.933 3.246 -38.057 1.00 70.62 300 GLN A C 1
ATOM 2332 O O . GLN A 1 300 ? 13.413 4.089 -38.804 1.00 70.62 300 GLN A O 1
ATOM 2337 N N . MET A 1 301 ? 11.915 3.514 -37.235 1.00 67.00 301 MET A N 1
ATOM 2338 C CA . MET A 1 301 ? 11.249 4.816 -37.146 1.00 67.00 301 MET A CA 1
ATOM 2339 C C . MET A 1 301 ? 12.217 5.947 -36.770 1.00 67.00 301 MET A C 1
ATOM 2341 O O . MET A 1 301 ? 12.215 7.003 -37.398 1.00 67.00 301 MET A O 1
ATOM 2345 N N . TYR A 1 302 ? 13.072 5.715 -35.774 1.00 70.94 302 TYR A N 1
ATOM 2346 C CA . TYR A 1 302 ? 14.013 6.716 -35.283 1.00 70.94 302 TYR A CA 1
ATOM 2347 C C . TYR A 1 302 ? 15.176 6.950 -36.261 1.00 70.94 302 TYR A C 1
ATOM 2349 O O . TYR A 1 302 ? 15.581 8.090 -36.490 1.00 70.94 302 TYR A O 1
ATOM 2357 N N . ALA A 1 303 ? 15.659 5.892 -36.921 1.00 76.12 303 ALA A N 1
ATOM 2358 C CA . ALA A 1 303 ? 16.630 6.008 -38.008 1.00 76.12 303 ALA A CA 1
ATOM 2359 C C . ALA A 1 303 ? 16.079 6.841 -39.183 1.00 76.12 303 ALA A C 1
ATOM 2361 O O . ALA A 1 303 ? 16.772 7.734 -39.669 1.00 76.12 303 ALA A O 1
ATOM 2362 N N . SER A 1 304 ? 14.823 6.622 -39.592 1.00 72.12 304 SER A N 1
ATOM 2363 C CA . SER A 1 304 ? 14.173 7.423 -40.640 1.00 72.12 304 SER A CA 1
ATOM 2364 C C . SER A 1 304 ? 14.079 8.904 -40.276 1.00 72.12 304 SER A C 1
ATOM 2366 O O . SER A 1 304 ? 14.300 9.759 -41.132 1.00 72.12 304 SER A O 1
ATOM 2368 N N . TRP A 1 305 ? 13.800 9.235 -39.013 1.00 72.31 305 TRP A N 1
ATOM 2369 C CA . TRP A 1 305 ? 13.785 10.626 -38.562 1.00 72.31 305 TRP A CA 1
ATOM 2370 C C . TRP A 1 305 ? 15.143 11.299 -38.692 1.00 72.31 305 TRP A C 1
ATOM 2372 O O . TRP A 1 305 ? 15.222 12.377 -39.272 1.00 72.31 305 TRP A O 1
ATOM 2382 N N . ILE A 1 306 ? 16.215 10.649 -38.237 1.00 75.56 306 ILE A N 1
ATOM 2383 C CA . ILE A 1 306 ? 17.582 11.179 -38.357 1.00 75.56 306 ILE A CA 1
ATOM 2384 C C . ILE A 1 306 ? 17.937 11.458 -39.825 1.00 75.56 306 ILE A C 1
ATOM 2386 O O . ILE A 1 306 ? 18.519 12.497 -40.132 1.00 75.56 306 ILE A O 1
ATOM 2390 N N . VAL A 1 307 ? 17.538 10.568 -40.735 1.00 75.75 307 VAL A N 1
ATOM 2391 C CA . VAL A 1 307 ? 17.732 10.726 -42.186 1.00 75.75 307 VAL A CA 1
ATOM 2392 C C . VAL A 1 307 ? 16.960 11.915 -42.760 1.00 75.75 307 VAL A C 1
ATOM 2394 O O . VAL A 1 307 ? 17.454 12.646 -43.616 1.00 75.75 307 VAL A O 1
ATOM 2397 N N . ILE A 1 308 ? 15.731 12.142 -42.307 1.00 72.94 308 ILE A N 1
ATOM 2398 C CA . ILE A 1 308 ? 14.935 13.284 -42.770 1.00 72.94 308 ILE A CA 1
ATOM 2399 C C . ILE A 1 308 ? 15.538 14.586 -42.249 1.00 72.94 308 ILE A C 1
ATOM 2401 O O . ILE A 1 308 ? 15.642 15.555 -43.001 1.00 72.94 308 ILE A O 1
ATOM 2405 N N . GLY A 1 309 ? 15.988 14.604 -40.997 1.00 71.00 309 GLY A N 1
ATOM 2406 C CA . GLY A 1 309 ? 16.664 15.755 -40.405 1.00 71.00 309 GLY A CA 1
ATOM 2407 C C . GLY A 1 309 ? 17.965 16.114 -41.088 1.00 71.00 309 GLY A C 1
ATOM 2408 O O . GLY A 1 309 ? 18.205 17.289 -41.343 1.00 71.00 309 GLY A O 1
ATOM 2409 N N . SER A 1 310 ? 18.781 15.116 -41.435 1.00 71.44 310 SER A N 1
ATOM 2410 C CA . SER A 1 310 ? 20.044 15.358 -42.136 1.00 71.44 310 SER A CA 1
ATOM 2411 C C . SER A 1 310 ? 19.814 15.987 -43.515 1.00 71.44 310 SER A C 1
ATOM 2413 O O . SER A 1 310 ? 20.572 16.862 -43.921 1.00 71.44 310 SER A O 1
ATOM 2415 N N . ARG A 1 311 ? 18.738 15.600 -44.216 1.00 70.75 311 ARG A N 1
ATOM 2416 C CA . ARG A 1 311 ? 18.370 16.153 -45.531 1.00 70.75 311 ARG A CA 1
ATOM 2417 C C . ARG A 1 311 ? 17.698 17.525 -45.458 1.00 70.75 311 ARG A C 1
ATOM 2419 O O . ARG A 1 311 ? 17.872 18.332 -46.366 1.00 70.75 311 ARG A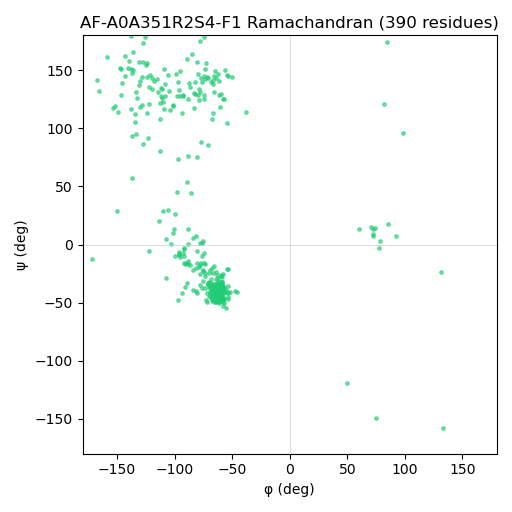 O 1
ATOM 2426 N N . THR A 1 312 ? 16.893 17.768 -44.425 1.00 68.81 312 THR A N 1
ATOM 2427 C CA . THR A 1 312 ? 16.106 19.008 -44.266 1.00 68.81 312 THR A CA 1
ATOM 2428 C C . THR A 1 312 ? 16.839 20.093 -43.481 1.00 68.81 312 THR A C 1
ATOM 2430 O O . THR A 1 312 ? 16.443 21.252 -43.542 1.00 68.81 312 THR A O 1
ATOM 2433 N N . GLY A 1 313 ? 17.897 19.737 -42.747 1.00 66.06 313 GLY A N 1
ATOM 2434 C CA . GLY A 1 313 ? 18.602 20.633 -41.832 1.00 66.06 313 GLY A CA 1
ATOM 2435 C C . GLY A 1 313 ? 17.875 20.865 -40.499 1.00 66.06 313 GLY A C 1
ATOM 2436 O O . GLY A 1 313 ? 18.428 21.516 -39.617 1.00 66.06 313 GLY A O 1
ATOM 2437 N N . GLU A 1 314 ? 16.672 20.312 -40.298 1.00 64.88 314 GLU A N 1
ATOM 2438 C CA . GLU A 1 314 ? 15.860 20.503 -39.083 1.00 64.88 314 GLU A CA 1
ATOM 2439 C C . GLU A 1 314 ? 16.156 19.459 -37.989 1.00 64.88 314 GLU A C 1
ATOM 2441 O O . GLU A 1 314 ? 15.262 18.790 -37.458 1.00 64.88 314 GLU A O 1
ATOM 2446 N N . MET A 1 315 ? 17.428 19.315 -37.618 1.00 64.00 315 MET A N 1
ATOM 2447 C CA . MET A 1 315 ? 17.882 18.285 -36.673 1.00 64.00 315 MET A CA 1
ATOM 2448 C C . MET A 1 315 ? 17.365 18.457 -35.233 1.00 64.00 315 MET A C 1
ATOM 2450 O O . MET A 1 315 ? 17.233 17.473 -34.501 1.00 64.00 315 MET A O 1
ATOM 2454 N N . GLU A 1 316 ? 17.020 19.685 -34.831 1.00 56.38 316 GLU A N 1
ATOM 2455 C CA . GLU A 1 316 ? 16.553 20.035 -33.474 1.00 56.38 316 GLU A CA 1
ATOM 2456 C C . GLU A 1 316 ? 15.249 19.314 -33.100 1.00 56.38 316 GLU A C 1
ATOM 2458 O O . GLU A 1 316 ? 15.030 18.885 -31.964 1.00 56.38 316 GLU A O 1
ATOM 2463 N N . SER A 1 317 ? 14.403 19.082 -34.100 1.00 55.50 317 SER A N 1
ATOM 2464 C CA . SER A 1 317 ? 13.096 18.459 -33.938 1.00 55.50 317 SER A CA 1
ATOM 2465 C C . SER A 1 317 ? 13.164 16.944 -33.666 1.00 55.50 317 SER A C 1
ATOM 2467 O O . SER A 1 317 ? 12.275 16.402 -33.004 1.00 55.50 317 SER A O 1
ATOM 2469 N N . ILE A 1 318 ? 14.243 16.278 -34.092 1.00 56.78 318 ILE A N 1
ATOM 2470 C CA . ILE A 1 318 ? 14.415 14.812 -34.072 1.00 56.78 318 ILE A CA 1
ATOM 2471 C C . ILE A 1 318 ? 15.028 14.319 -32.760 1.00 56.78 318 ILE A C 1
ATOM 2473 O O . ILE A 1 318 ? 14.651 13.265 -32.252 1.00 56.78 318 ILE A O 1
ATOM 2477 N N . VAL A 1 319 ? 15.909 15.108 -32.138 1.00 53.28 319 VAL A N 1
ATOM 2478 C CA . VAL A 1 319 ? 16.429 14.796 -30.793 1.00 53.28 319 VAL A CA 1
ATOM 2479 C C . VAL A 1 319 ? 15.402 15.031 -29.702 1.00 53.28 319 VAL A C 1
ATOM 2481 O O . VAL A 1 319 ? 15.433 14.344 -28.686 1.00 53.28 319 VAL A O 1
ATOM 2484 N N . SER A 1 320 ? 14.444 15.936 -29.907 1.00 49.97 320 SER A N 1
ATOM 2485 C CA . SER A 1 320 ? 13.300 16.047 -28.993 1.00 49.97 320 SER A CA 1
ATOM 2486 C C . SER A 1 320 ? 12.378 14.814 -29.042 1.00 49.97 320 SER A C 1
ATOM 2488 O O . SER A 1 320 ? 11.659 14.538 -28.083 1.00 49.97 320 SER A O 1
ATOM 2490 N N . GLN A 1 321 ? 12.448 14.033 -30.128 1.00 52.78 321 GLN A N 1
ATOM 2491 C CA . GLN A 1 321 ? 11.686 12.806 -30.376 1.00 52.78 321 GLN A CA 1
ATOM 2492 C C . GLN A 1 321 ? 12.507 11.552 -30.038 1.00 52.78 321 GLN A C 1
ATOM 2494 O O . GLN A 1 321 ? 12.548 10.589 -30.800 1.00 52.78 321 GLN A O 1
ATOM 2499 N N . ARG A 1 322 ? 13.184 11.562 -28.880 1.00 59.53 322 ARG A N 1
ATOM 2500 C CA . ARG A 1 322 ? 13.802 10.360 -28.283 1.00 59.53 322 ARG A CA 1
ATOM 2501 C C . ARG A 1 322 ? 12.790 9.219 -28.229 1.00 59.53 322 ARG A C 1
ATOM 2503 O O . ARG A 1 322 ? 11.611 9.492 -27.999 1.00 59.53 322 ARG A O 1
ATOM 2510 N N . GLU A 1 323 ? 13.263 7.983 -28.433 1.00 53.34 323 GLU A N 1
ATOM 2511 C CA . GLU A 1 323 ? 12.432 6.775 -28.521 1.00 53.34 323 GLU A CA 1
ATOM 2512 C C . GLU A 1 323 ? 11.270 6.836 -27.530 1.00 53.34 323 GLU A C 1
ATOM 2514 O O . GLU A 1 323 ? 11.464 6.884 -26.311 1.00 53.34 323 GLU A O 1
ATOM 2519 N N . ILE A 1 324 ? 10.058 6.900 -28.086 1.00 48.53 324 ILE A N 1
ATOM 2520 C CA . ILE A 1 324 ? 8.816 6.946 -27.329 1.00 48.53 324 ILE A CA 1
ATOM 2521 C C . ILE A 1 324 ? 8.842 5.730 -26.398 1.00 48.53 324 ILE A C 1
ATOM 2523 O O . ILE A 1 324 ? 8.698 4.612 -26.887 1.00 48.53 324 ILE A O 1
ATOM 2527 N N . ASN A 1 325 ? 9.097 5.974 -25.102 1.00 46.88 325 ASN A N 1
ATOM 2528 C CA . ASN A 1 325 ? 8.981 5.101 -23.916 1.00 46.88 325 ASN A CA 1
ATOM 2529 C C . ASN A 1 325 ? 10.203 5.086 -22.977 1.00 46.88 325 ASN A C 1
ATOM 2531 O O . ASN A 1 325 ? 10.013 4.748 -21.811 1.00 46.88 325 ASN A O 1
ATOM 2535 N N . THR A 1 326 ? 11.428 5.415 -23.409 1.00 48.28 326 THR A N 1
ATOM 2536 C CA . THR A 1 326 ? 12.629 5.180 -22.567 1.00 48.28 326 THR A CA 1
ATOM 2537 C C . THR A 1 326 ? 13.262 6.435 -21.971 1.00 48.28 326 THR A C 1
ATOM 2539 O O . THR A 1 326 ? 13.829 6.340 -20.887 1.00 48.28 326 THR A O 1
ATOM 2542 N N . ASP A 1 327 ? 13.150 7.599 -22.621 1.00 48.72 327 ASP A N 1
ATOM 2543 C CA . ASP A 1 327 ? 13.871 8.812 -22.188 1.00 48.72 327 ASP A CA 1
ATOM 2544 C C . ASP A 1 327 ? 13.129 10.125 -22.531 1.00 48.72 327 ASP A C 1
ATOM 2546 O O . ASP A 1 327 ? 13.726 11.176 -22.775 1.00 48.72 327 ASP A O 1
ATOM 2550 N N . THR A 1 328 ? 11.794 10.069 -22.599 1.00 47.69 328 THR A N 1
ATOM 2551 C CA . THR A 1 328 ? 10.939 11.230 -22.886 1.00 47.69 328 THR A CA 1
ATOM 2552 C C . THR A 1 328 ? 10.368 11.828 -21.597 1.00 47.69 328 THR A C 1
ATOM 2554 O O . THR A 1 328 ? 9.699 11.132 -20.840 1.00 47.69 328 THR A O 1
ATOM 2557 N N . ALA A 1 329 ? 10.520 13.142 -21.385 1.00 52.75 329 ALA A N 1
ATOM 2558 C CA . ALA A 1 329 ? 9.905 13.838 -20.244 1.00 52.75 329 ALA A CA 1
ATOM 2559 C C . ALA A 1 329 ? 8.357 13.799 -20.257 1.00 52.75 329 ALA A C 1
ATOM 2561 O O . ALA A 1 329 ? 7.726 13.842 -19.206 1.00 52.75 329 ALA A O 1
ATOM 2562 N N . SER A 1 330 ? 7.735 13.715 -21.441 1.00 57.09 330 SER A N 1
ATOM 2563 C CA . SER A 1 330 ? 6.288 13.527 -21.613 1.00 57.09 330 SER A CA 1
ATOM 2564 C C . SER A 1 330 ? 5.968 12.804 -22.923 1.00 57.09 330 SER A C 1
ATOM 2566 O O . SER A 1 330 ? 6.233 13.318 -24.012 1.00 57.09 330 SER A O 1
ATOM 2568 N N . TYR A 1 331 ? 5.335 11.633 -22.809 1.00 57.91 331 TYR A N 1
ATOM 2569 C CA . TYR A 1 331 ? 4.876 10.811 -23.935 1.00 57.91 331 TYR A CA 1
ATOM 2570 C C . TYR A 1 331 ? 3.997 11.598 -24.921 1.00 57.91 331 TYR A C 1
ATOM 2572 O O . TYR A 1 331 ? 4.175 11.506 -26.133 1.00 57.91 331 TYR A O 1
ATOM 2580 N N . LEU A 1 332 ? 3.084 12.432 -24.406 1.00 61.47 332 LEU A N 1
ATOM 2581 C CA . LEU A 1 332 ? 2.152 13.221 -25.216 1.00 61.47 332 LEU A CA 1
ATOM 2582 C C . LEU A 1 332 ? 2.882 14.251 -26.095 1.00 61.47 332 LEU A C 1
ATOM 2584 O O . LEU A 1 332 ? 2.499 14.475 -27.243 1.00 61.47 332 LEU A O 1
ATOM 2588 N N . THR A 1 333 ? 3.929 14.880 -25.558 1.00 61.12 333 THR A N 1
ATOM 2589 C CA . THR A 1 333 ? 4.720 15.884 -26.280 1.00 61.12 333 THR A CA 1
ATOM 2590 C C . THR A 1 333 ? 5.536 15.234 -27.394 1.00 61.12 333 THR A C 1
ATOM 2592 O O . THR A 1 333 ? 5.505 15.723 -28.522 1.00 61.12 333 THR A O 1
ATOM 2595 N N . ALA A 1 334 ? 6.186 14.097 -27.118 1.00 57.75 334 ALA A N 1
ATOM 2596 C CA . ALA A 1 334 ? 6.916 13.355 -28.147 1.00 57.75 334 ALA A CA 1
ATOM 2597 C C . ALA A 1 334 ? 5.990 12.793 -29.226 1.00 57.75 334 ALA A C 1
ATOM 2599 O O . ALA A 1 334 ? 6.302 12.917 -30.406 1.00 57.75 334 ALA A O 1
ATOM 2600 N N . LEU A 1 335 ? 4.826 12.253 -28.850 1.00 60.06 335 LEU A N 1
ATOM 2601 C CA . LEU A 1 335 ? 3.853 11.743 -29.814 1.00 60.06 335 LEU A CA 1
ATOM 2602 C C . LEU A 1 335 ? 3.353 12.852 -30.751 1.00 60.06 335 LEU A C 1
ATOM 2604 O O . LEU A 1 335 ? 3.261 12.644 -31.957 1.00 60.06 335 LEU A O 1
ATOM 2608 N N . ARG A 1 336 ? 3.074 14.053 -30.230 1.00 65.25 336 ARG A N 1
ATOM 2609 C CA . ARG A 1 336 ? 2.667 15.201 -31.062 1.00 65.25 336 ARG A CA 1
ATOM 2610 C C . ARG A 1 336 ? 3.774 15.667 -32.006 1.00 65.25 336 ARG A C 1
ATOM 2612 O O . ARG A 1 336 ? 3.482 15.988 -33.156 1.00 65.25 336 ARG A O 1
ATOM 2619 N N . ALA A 1 337 ? 5.019 15.701 -31.537 1.00 60.72 337 ALA A N 1
ATOM 2620 C CA . ALA A 1 337 ? 6.166 16.057 -32.368 1.00 60.72 337 ALA A CA 1
ATOM 2621 C C . ALA A 1 337 ? 6.389 15.023 -33.490 1.00 60.72 337 ALA A C 1
ATOM 2623 O O . ALA A 1 337 ? 6.473 15.397 -34.658 1.00 60.72 337 ALA A O 1
ATOM 2624 N N . ALA A 1 338 ? 6.345 13.732 -33.149 1.00 58.53 338 ALA A N 1
ATOM 2625 C CA . ALA A 1 338 ? 6.410 12.611 -34.085 1.00 58.53 338 ALA A CA 1
ATOM 2626 C C . ALA A 1 338 ? 5.307 12.668 -35.156 1.00 58.53 338 ALA A C 1
ATOM 2628 O O . ALA A 1 338 ? 5.580 12.549 -36.352 1.00 58.53 338 ALA A O 1
ATOM 2629 N N . LEU A 1 339 ? 4.058 12.915 -34.744 1.00 66.31 339 LEU A N 1
ATOM 2630 C CA . LEU A 1 339 ? 2.917 13.046 -35.656 1.00 66.31 339 LEU A CA 1
ATOM 2631 C C . LEU A 1 339 ? 3.075 14.215 -36.634 1.00 66.31 339 LEU A C 1
ATOM 2633 O O . LEU A 1 339 ? 2.654 14.106 -37.782 1.00 66.31 339 LEU A O 1
ATOM 2637 N N . ARG A 1 340 ? 3.719 15.314 -36.225 1.00 66.38 340 ARG A N 1
ATOM 2638 C CA . ARG A 1 340 ? 3.977 16.456 -37.116 1.00 66.38 340 ARG A CA 1
ATOM 2639 C C . ARG A 1 340 ? 4.906 16.088 -38.278 1.00 66.38 340 ARG A C 1
ATOM 2641 O O . ARG A 1 340 ? 4.788 16.672 -39.351 1.00 66.38 340 ARG A O 1
ATOM 2648 N N . GLN A 1 341 ? 5.803 15.123 -38.083 1.00 64.31 341 GLN A N 1
ATOM 2649 C CA . GLN A 1 341 ? 6.799 14.727 -39.085 1.00 64.31 341 GLN A CA 1
ATOM 2650 C C . GLN A 1 341 ? 6.389 13.531 -39.941 1.00 64.31 341 GLN A C 1
ATOM 2652 O O . GLN A 1 341 ? 7.049 13.251 -40.942 1.00 64.31 341 GLN A O 1
ATOM 2657 N N . ILE A 1 342 ? 5.290 12.848 -39.601 1.00 70.00 342 ILE A N 1
ATOM 2658 C CA . ILE A 1 342 ? 4.876 11.611 -40.274 1.00 70.00 342 ILE A CA 1
ATOM 2659 C C . ILE A 1 342 ? 4.680 11.797 -41.783 1.00 70.00 342 ILE A C 1
ATOM 2661 O O . ILE A 1 342 ? 5.080 10.943 -42.567 1.00 70.00 342 ILE A O 1
ATOM 2665 N N . ASN A 1 343 ? 4.168 12.958 -42.204 1.00 66.25 343 ASN A N 1
ATOM 2666 C CA . ASN A 1 343 ? 3.998 13.276 -43.619 1.00 66.25 343 ASN A CA 1
ATOM 2667 C C . ASN A 1 343 ? 5.350 13.295 -44.345 1.00 66.25 343 ASN A C 1
ATOM 2669 O O . ASN A 1 343 ? 5.488 12.671 -45.393 1.00 66.25 343 ASN A O 1
ATOM 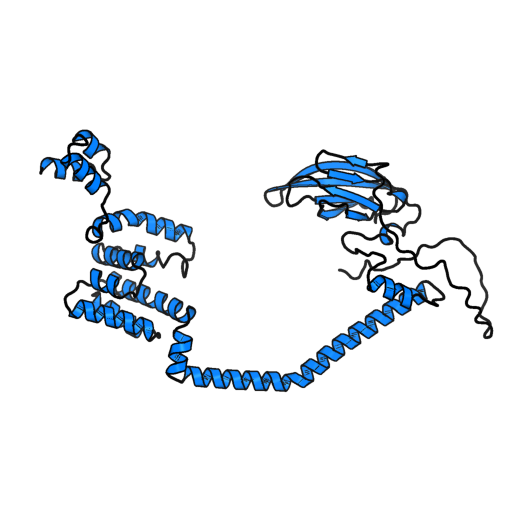2673 N N . GLY A 1 344 ? 6.368 13.935 -43.760 1.00 65.25 344 GLY A N 1
ATOM 2674 C CA . GLY A 1 344 ? 7.720 13.973 -44.322 1.00 65.25 344 GLY A CA 1
ATOM 2675 C C . GLY A 1 344 ? 8.342 12.583 -44.466 1.00 65.25 344 GLY A C 1
ATOM 2676 O O . GLY A 1 344 ? 8.965 12.305 -45.488 1.00 65.25 344 GLY A O 1
ATOM 2677 N N . ILE A 1 345 ? 8.110 11.691 -43.495 1.00 64.38 345 ILE A N 1
ATOM 2678 C CA . ILE A 1 345 ? 8.570 10.292 -43.546 1.00 64.38 345 ILE A CA 1
ATOM 2679 C C . ILE A 1 345 ? 7.916 9.534 -44.693 1.00 64.38 345 ILE A C 1
ATOM 2681 O O . ILE A 1 345 ? 8.609 8.878 -45.468 1.00 64.38 345 ILE A O 1
ATOM 2685 N N . ILE A 1 346 ? 6.593 9.633 -44.823 1.00 70.38 346 ILE A N 1
ATOM 2686 C CA . ILE A 1 346 ? 5.847 8.923 -45.864 1.00 70.38 346 ILE A CA 1
ATOM 2687 C C . ILE A 1 346 ? 6.303 9.392 -47.256 1.00 70.38 346 ILE A C 1
ATOM 2689 O O . ILE A 1 346 ? 6.448 8.575 -48.162 1.00 70.38 346 ILE A O 1
ATOM 2693 N N . TYR A 1 347 ? 6.592 10.688 -47.428 1.00 66.12 347 TYR A N 1
ATOM 2694 C CA . TYR A 1 347 ? 7.082 11.231 -48.699 1.00 66.12 347 TYR A CA 1
ATOM 2695 C C . TYR A 1 347 ? 8.502 10.777 -49.062 1.00 66.12 347 TYR A C 1
ATOM 2697 O O . TYR A 1 347 ? 8.783 10.559 -50.241 1.00 66.12 347 TYR A O 1
ATOM 2705 N N . THR A 1 348 ? 9.407 10.643 -48.090 1.00 61.22 348 THR A N 1
ATOM 2706 C CA . THR A 1 348 ? 10.814 10.281 -48.345 1.00 61.22 348 THR A CA 1
ATOM 2707 C C . THR A 1 348 ? 11.066 8.776 -48.366 1.00 61.22 348 THR A C 1
ATOM 2709 O O . THR A 1 348 ? 12.073 8.341 -48.923 1.00 61.22 348 THR A O 1
ATOM 2712 N N . SER A 1 349 ? 10.142 7.978 -47.829 1.00 60.09 349 SER A N 1
ATOM 2713 C CA . SER A 1 349 ? 10.296 6.527 -47.674 1.00 60.09 349 SER A CA 1
ATOM 2714 C C . SER A 1 349 ? 9.594 5.709 -48.766 1.00 60.09 349 SER A C 1
ATOM 2716 O O . SER A 1 349 ? 9.238 4.551 -48.556 1.00 60.09 349 SER A O 1
ATOM 2718 N N . ALA A 1 350 ? 9.415 6.287 -49.958 1.00 61.66 350 ALA A N 1
ATOM 2719 C CA . ALA A 1 350 ? 8.775 5.622 -51.098 1.00 61.66 350 ALA A CA 1
ATOM 2720 C C . ALA A 1 350 ? 9.479 4.318 -51.533 1.00 61.66 350 ALA A C 1
ATOM 2722 O O . ALA A 1 350 ? 8.840 3.429 -52.089 1.00 61.66 350 ALA A O 1
ATOM 2723 N N . ALA A 1 351 ? 10.782 4.185 -51.254 1.00 52.41 351 ALA A N 1
ATOM 2724 C CA . ALA A 1 351 ? 11.557 2.970 -51.517 1.00 52.41 351 ALA A CA 1
ATOM 2725 C C . ALA A 1 351 ? 11.118 1.758 -50.665 1.00 52.41 351 ALA A C 1
ATOM 2727 O O . ALA A 1 351 ? 11.401 0.626 -51.038 1.00 52.41 351 ALA A O 1
ATOM 2728 N N . GLU A 1 352 ? 10.397 1.989 -49.564 1.00 55.81 352 GLU A N 1
ATOM 2729 C CA . GLU A 1 352 ? 9.947 0.968 -48.605 1.00 55.81 352 GLU A CA 1
ATOM 2730 C C . GLU A 1 352 ? 8.438 0.678 -48.738 1.00 55.81 352 GLU A C 1
ATOM 2732 O O . GLU A 1 352 ? 7.759 0.358 -47.764 1.00 55.81 352 GLU A O 1
ATOM 2737 N N . ASN A 1 353 ? 7.875 0.838 -49.942 1.00 64.12 353 ASN A N 1
ATOM 2738 C CA . ASN A 1 353 ? 6.444 0.668 -50.243 1.00 64.12 353 ASN A CA 1
ATOM 2739 C C . ASN A 1 353 ? 5.488 1.596 -49.464 1.00 64.12 353 ASN A C 1
ATOM 2741 O O . ASN A 1 353 ? 4.274 1.382 -49.483 1.00 64.12 353 ASN A O 1
ATOM 2745 N N . MET A 1 354 ? 5.988 2.646 -48.806 1.00 72.31 354 MET A N 1
ATOM 2746 C CA . MET A 1 354 ? 5.123 3.692 -48.265 1.00 72.31 354 MET A CA 1
ATOM 2747 C C . MET A 1 354 ? 4.615 4.581 -49.399 1.00 72.31 354 MET A C 1
ATOM 2749 O O . MET A 1 354 ? 5.393 5.143 -50.168 1.00 72.31 354 MET A O 1
ATOM 2753 N N . ILE A 1 355 ? 3.294 4.722 -49.495 1.00 76.75 355 ILE A N 1
ATOM 2754 C CA . ILE A 1 355 ? 2.651 5.531 -50.530 1.00 76.75 355 ILE A CA 1
ATOM 2755 C C . ILE A 1 355 ? 2.071 6.778 -49.872 1.00 76.75 355 ILE A C 1
ATOM 2757 O O . ILE A 1 355 ? 1.180 6.699 -49.027 1.00 76.75 355 ILE A O 1
ATOM 2761 N N . ALA A 1 356 ? 2.583 7.943 -50.265 1.00 79.94 356 ALA A N 1
ATOM 2762 C CA . ALA A 1 356 ? 2.012 9.218 -49.855 1.00 79.94 356 ALA A CA 1
ATOM 2763 C C . ALA A 1 356 ? 0.581 9.376 -50.374 1.00 79.94 356 ALA A C 1
ATOM 2765 O O . ALA A 1 356 ? 0.264 8.934 -51.477 1.00 79.94 356 ALA A O 1
ATOM 2766 N N . MET A 1 357 ? -0.265 10.057 -49.600 1.00 83.62 357 MET A N 1
ATOM 2767 C CA . MET A 1 357 ? -1.672 10.275 -49.948 1.00 83.62 357 MET A CA 1
ATOM 2768 C C . MET A 1 357 ? -1.829 10.895 -51.343 1.00 83.62 357 MET A C 1
ATOM 2770 O O . MET A 1 357 ? -2.578 10.369 -52.161 1.00 83.62 357 MET A O 1
ATOM 2774 N N . ASP A 1 358 ? -1.033 11.916 -51.668 1.00 87.38 358 ASP A N 1
ATOM 2775 C CA . ASP A 1 358 ? -1.042 12.543 -52.994 1.00 87.38 358 ASP A CA 1
ATOM 2776 C C . ASP A 1 358 ? -0.598 11.566 -54.099 1.00 87.38 358 ASP A C 1
ATOM 2778 O O . ASP A 1 358 ? -1.131 11.590 -55.205 1.00 87.38 358 ASP A O 1
ATOM 2782 N N . SER A 1 359 ? 0.333 10.648 -53.820 1.00 85.12 359 SER A N 1
ATOM 2783 C CA . SER A 1 359 ? 0.719 9.604 -54.782 1.00 85.12 359 SER A CA 1
ATOM 2784 C C . SER A 1 359 ? -0.420 8.608 -55.027 1.00 85.12 359 SER A C 1
ATOM 2786 O O . SER A 1 359 ? -0.666 8.251 -56.178 1.00 85.12 359 SER A O 1
ATOM 2788 N N . SER A 1 360 ? -1.151 8.216 -53.978 1.00 88.62 360 SER A N 1
ATOM 2789 C CA . SER A 1 360 ? -2.342 7.364 -54.092 1.00 88.62 360 SER A CA 1
ATOM 2790 C C . SER A 1 360 ? -3.462 8.050 -54.878 1.00 88.62 360 SER A C 1
ATOM 2792 O O . SER A 1 360 ? -4.061 7.436 -55.758 1.00 88.62 360 SER A O 1
ATOM 2794 N N . ILE A 1 361 ? -3.721 9.335 -54.616 1.00 89.75 361 ILE A N 1
ATOM 2795 C CA . ILE A 1 361 ? -4.724 10.134 -55.340 1.00 89.75 361 ILE A CA 1
ATOM 2796 C C . ILE A 1 361 ? -4.340 10.261 -56.820 1.00 89.75 361 ILE A C 1
ATOM 2798 O O . ILE A 1 361 ? -5.171 10.045 -57.702 1.00 89.75 361 ILE A O 1
ATOM 2802 N N . LEU A 1 362 ? -3.065 10.531 -57.112 1.00 87.88 362 LEU A N 1
ATOM 2803 C CA . LEU A 1 362 ? -2.568 10.598 -58.486 1.00 87.88 362 LEU A CA 1
ATOM 2804 C C . LEU A 1 362 ? -2.712 9.255 -59.217 1.00 87.88 362 LEU A C 1
ATOM 2806 O O . LEU A 1 362 ? -3.015 9.237 -60.410 1.00 87.88 362 LEU A O 1
ATOM 2810 N N . GLN A 1 363 ? -2.503 8.136 -58.521 1.00 88.06 363 GLN A N 1
ATOM 2811 C CA . GLN A 1 363 ? -2.700 6.803 -59.086 1.00 88.06 363 GLN A CA 1
ATOM 2812 C C . GLN A 1 363 ? -4.179 6.531 -59.387 1.00 88.06 363 GLN A C 1
ATOM 2814 O O . GLN A 1 363 ? -4.497 6.107 -60.491 1.00 88.06 363 GLN A O 1
ATOM 2819 N N . LEU A 1 364 ? -5.093 6.877 -58.474 1.00 91.25 364 LEU A N 1
ATOM 2820 C CA . LEU A 1 364 ? -6.538 6.758 -58.708 1.00 91.25 364 LEU A CA 1
ATOM 2821 C C . LEU A 1 364 ? -7.011 7.573 -59.921 1.00 91.25 364 LEU A C 1
ATOM 2823 O O . LEU A 1 364 ? -7.894 7.121 -60.651 1.00 91.25 364 LEU A O 1
ATOM 2827 N N . TYR A 1 365 ? -6.420 8.750 -60.153 1.00 90.94 365 TYR A N 1
ATOM 2828 C CA . TYR A 1 365 ? -6.684 9.547 -61.353 1.00 90.94 365 TYR A CA 1
ATOM 2829 C C . TYR A 1 365 ? -6.159 8.863 -62.622 1.00 90.94 365 TYR A C 1
ATOM 2831 O O . TYR A 1 365 ? -6.888 8.754 -63.606 1.00 90.94 365 TYR A O 1
ATOM 2839 N N . LYS A 1 366 ? -4.916 8.357 -62.601 1.00 88.81 366 LYS A N 1
ATOM 2840 C CA . LYS A 1 366 ? -4.324 7.615 -63.732 1.00 88.81 366 LYS A CA 1
ATOM 2841 C C . LYS A 1 366 ? -5.119 6.360 -64.090 1.00 88.81 366 LYS A C 1
ATOM 2843 O O . LYS A 1 366 ? -5.246 6.040 -65.267 1.00 88.81 366 LYS A O 1
ATOM 2848 N N . ASP A 1 367 ? -5.689 5.703 -63.087 1.00 91.62 367 ASP A N 1
ATOM 2849 C CA . ASP A 1 367 ? -6.545 4.527 -63.247 1.00 91.62 367 ASP A CA 1
ATOM 2850 C C . ASP A 1 367 ? -7.975 4.891 -63.707 1.00 91.62 367 ASP A C 1
ATOM 2852 O O . ASP A 1 367 ? -8.827 4.013 -63.842 1.00 91.62 367 ASP A O 1
ATOM 2856 N N . GLY A 1 368 ? -8.273 6.179 -63.925 1.00 90.69 368 GLY A N 1
ATOM 2857 C CA . GLY A 1 368 ? -9.573 6.673 -64.389 1.00 90.69 368 GLY A CA 1
ATOM 2858 C C . GLY A 1 368 ? -10.697 6.570 -63.354 1.00 90.69 368 GLY A C 1
ATOM 2859 O O . GLY A 1 368 ? -11.870 6.666 -63.710 1.00 90.69 368 GLY A O 1
ATOM 2860 N N . ARG A 1 369 ? -10.366 6.348 -62.076 1.00 93.19 369 ARG A N 1
ATOM 2861 C CA . ARG A 1 369 ? -11.349 6.138 -60.999 1.00 93.19 369 ARG A CA 1
ATOM 2862 C C . ARG A 1 369 ? -11.886 7.435 -60.403 1.00 93.19 369 ARG A C 1
ATOM 2864 O O . ARG A 1 369 ? -12.947 7.411 -59.787 1.00 93.19 369 ARG A O 1
ATOM 2871 N N . ILE A 1 370 ? -11.148 8.533 -60.554 1.00 93.12 370 ILE A N 1
ATOM 2872 C CA . ILE A 1 370 ? -11.523 9.874 -60.093 1.00 93.12 370 ILE A CA 1
ATOM 2873 C C . ILE A 1 370 ? -11.208 10.899 -61.184 1.00 93.12 370 ILE A C 1
ATOM 2875 O O . ILE A 1 370 ? -10.282 10.713 -61.973 1.00 93.12 370 ILE A O 1
ATOM 2879 N N . ASP A 1 371 ? -11.971 11.985 -61.231 1.00 92.12 371 ASP A N 1
ATOM 2880 C CA . ASP A 1 371 ? -11.780 13.074 -62.182 1.00 92.12 371 ASP A CA 1
ATOM 2881 C C . ASP A 1 371 ? -10.745 14.104 -61.695 1.00 92.12 371 ASP A C 1
ATOM 2883 O O . ASP A 1 371 ? -10.371 14.162 -60.521 1.00 92.12 371 ASP A O 1
ATOM 2887 N N . LYS A 1 372 ? -10.266 14.941 -62.626 1.00 90.56 372 LYS A N 1
ATOM 2888 C CA . LYS A 1 372 ? -9.187 15.913 -62.376 1.00 90.56 372 LYS A CA 1
ATOM 2889 C C . LYS A 1 372 ? -9.532 16.895 -61.257 1.00 90.56 372 LYS A C 1
ATOM 2891 O O . LYS A 1 372 ? -8.648 17.282 -60.498 1.00 90.56 372 LYS A O 1
ATOM 2896 N N . HIS A 1 373 ? -10.796 17.303 -61.162 1.00 90.38 373 HIS A N 1
ATOM 2897 C CA . HIS A 1 373 ? -11.240 18.235 -60.133 1.00 90.38 373 HIS A CA 1
ATOM 2898 C C . HIS A 1 373 ? -11.158 17.592 -58.743 1.00 90.38 373 HIS A C 1
ATOM 2900 O O . HIS A 1 373 ? -10.531 18.165 -57.854 1.00 90.38 373 HIS A O 1
ATOM 2906 N N . THR A 1 374 ? -11.687 16.374 -58.586 1.00 89.44 374 THR A N 1
ATOM 2907 C CA . THR A 1 374 ? -11.627 15.617 -57.323 1.00 89.44 374 THR A CA 1
ATOM 2908 C C . THR A 1 374 ? -10.192 15.278 -56.915 1.00 89.44 374 THR A C 1
ATOM 2910 O O . THR A 1 374 ? -9.837 15.369 -55.743 1.00 89.44 374 THR A O 1
ATOM 2913 N N . ALA A 1 375 ? -9.318 14.956 -57.873 1.00 89.38 375 ALA A N 1
ATOM 2914 C CA . ALA A 1 375 ? -7.907 14.704 -57.582 1.00 89.38 375 ALA A CA 1
ATOM 2915 C C . ALA A 1 375 ? -7.177 15.942 -57.023 1.00 89.38 375 ALA A C 1
ATOM 2917 O O . ALA A 1 375 ? -6.283 15.798 -56.195 1.00 89.38 375 ALA A O 1
ATOM 2918 N N . ILE A 1 376 ? -7.541 17.153 -57.464 1.00 89.88 376 ILE A N 1
ATOM 2919 C CA . ILE A 1 376 ? -6.935 18.409 -56.990 1.00 89.88 376 ILE A CA 1
ATOM 2920 C C . ILE A 1 376 ? -7.541 18.851 -55.653 1.00 89.88 376 ILE A C 1
ATOM 2922 O O . ILE A 1 376 ? -6.793 19.323 -54.799 1.00 89.88 376 ILE A O 1
ATOM 2926 N N . SER A 1 377 ? -8.858 18.708 -55.459 1.00 89.69 377 SER A N 1
ATOM 2927 C CA . SER A 1 377 ? -9.533 19.155 -54.231 1.00 89.69 377 SER A CA 1
ATOM 2928 C C . SER A 1 377 ? -9.154 18.329 -53.005 1.00 89.69 377 SER A C 1
ATOM 2930 O O . SER A 1 377 ? -9.027 18.883 -51.919 1.00 89.69 377 SER A O 1
ATOM 2932 N N . GLU A 1 378 ? -8.942 17.024 -53.187 1.00 88.94 378 GLU A N 1
ATOM 2933 C CA . GLU A 1 378 ? -8.628 16.092 -52.097 1.00 88.94 378 GLU A CA 1
ATOM 2934 C C . GLU A 1 378 ? -7.118 15.922 -51.854 1.00 88.94 378 GLU A C 1
ATOM 2936 O O . GLU A 1 378 ? -6.711 15.206 -50.938 1.00 88.94 378 GLU A O 1
ATOM 2941 N N . ALA A 1 379 ? -6.266 16.555 -52.670 1.00 85.94 379 ALA A N 1
ATOM 2942 C CA . ALA A 1 379 ? -4.819 16.503 -52.491 1.00 85.94 379 ALA A CA 1
ATOM 2943 C C . ALA A 1 379 ? -4.367 17.364 -51.307 1.00 85.94 379 ALA A C 1
ATOM 2945 O O . ALA A 1 379 ? -4.832 18.486 -51.107 1.00 85.94 379 ALA A O 1
ATOM 2946 N N . VAL A 1 380 ? -3.369 16.874 -50.570 1.00 83.25 380 VAL A N 1
ATOM 2947 C CA . VAL A 1 380 ? -2.742 17.610 -49.466 1.00 83.25 380 VAL A CA 1
ATOM 2948 C C . VAL A 1 380 ? -2.037 18.864 -49.989 1.00 83.25 380 VAL A C 1
ATOM 2950 O O . VAL A 1 380 ? -2.037 19.895 -49.316 1.00 83.25 380 VAL A O 1
ATOM 2953 N N . ASN A 1 381 ? -1.465 18.809 -51.199 1.00 84.06 381 ASN A N 1
ATOM 2954 C CA . ASN A 1 381 ? -0.963 19.987 -51.906 1.00 84.06 381 ASN A CA 1
ATOM 2955 C C . ASN A 1 381 ? -1.618 20.149 -53.299 1.00 84.06 381 ASN A C 1
ATOM 2957 O O . ASN A 1 381 ? -1.092 19.641 -54.300 1.00 84.06 381 ASN A O 1
ATOM 2961 N N . PRO A 1 382 ? -2.736 20.900 -53.391 1.00 86.38 382 PRO A N 1
ATOM 2962 C CA . PRO A 1 382 ? -3.486 21.092 -54.635 1.00 86.38 382 PRO A CA 1
ATOM 2963 C C . PRO A 1 382 ? -2.671 21.724 -55.770 1.00 86.38 382 PRO A C 1
ATOM 2965 O O . PRO A 1 382 ? -2.854 21.378 -56.939 1.00 86.38 382 PRO A O 1
ATOM 2968 N N . GLU A 1 383 ? -1.735 22.626 -55.457 1.00 86.62 383 GLU A N 1
ATOM 2969 C CA . GLU A 1 383 ? -0.905 23.294 -56.467 1.00 86.62 383 GLU A CA 1
ATOM 2970 C C . GLU A 1 383 ? 0.094 22.333 -57.120 1.00 86.62 383 GLU A C 1
ATOM 2972 O O . GLU A 1 383 ? 0.249 22.319 -58.346 1.00 86.62 383 GLU A O 1
ATOM 2977 N N . ILE A 1 384 ? 0.765 21.505 -56.311 1.00 84.31 384 ILE A N 1
ATOM 2978 C CA . ILE A 1 384 ? 1.690 20.480 -56.810 1.00 84.31 384 ILE A CA 1
ATOM 2979 C C . ILE A 1 384 ? 0.917 19.419 -57.597 1.00 84.31 384 ILE A C 1
ATOM 2981 O O . ILE A 1 384 ? 1.371 19.007 -58.668 1.00 84.31 384 ILE A O 1
ATOM 2985 N N . MET A 1 385 ? -0.256 19.010 -57.106 1.00 88.75 385 MET A N 1
ATOM 2986 C CA . MET A 1 385 ? -1.126 18.061 -57.796 1.00 88.75 385 MET A CA 1
ATOM 2987 C C . MET A 1 385 ? -1.570 18.597 -59.161 1.00 88.75 385 MET A C 1
ATOM 2989 O O . MET A 1 385 ? -1.400 17.921 -60.174 1.00 88.75 385 MET A O 1
ATOM 2993 N N . SER A 1 386 ? -2.034 19.847 -59.220 1.00 89.62 386 SER A N 1
ATOM 2994 C CA . SER A 1 386 ? -2.413 20.518 -60.468 1.00 89.62 386 SER A CA 1
ATOM 2995 C C . SER A 1 386 ? -1.258 20.558 -61.473 1.00 89.62 386 SER A C 1
ATOM 2997 O O . SER A 1 386 ? -1.430 20.176 -62.631 1.00 89.62 386 SER A O 1
ATOM 2999 N N . LYS A 1 387 ? -0.043 20.922 -61.031 1.00 88.56 387 LYS A N 1
ATOM 3000 C CA . LYS A 1 387 ? 1.156 20.887 -61.888 1.00 88.56 387 LYS A CA 1
ATOM 3001 C C . LYS A 1 387 ? 1.443 19.484 -62.425 1.00 88.56 387 LYS A C 1
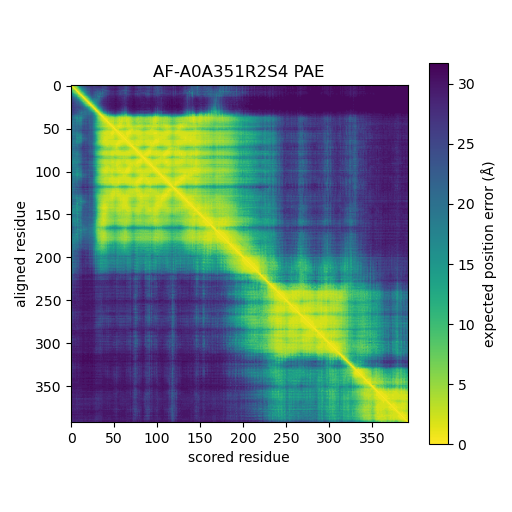ATOM 3003 O O . LYS A 1 387 ? 1.700 19.345 -63.616 1.00 88.56 387 LYS A O 1
ATOM 3008 N N . ARG A 1 388 ? 1.375 18.447 -61.583 1.00 85.94 388 ARG A N 1
ATOM 3009 C CA . ARG A 1 388 ? 1.607 17.049 -61.994 1.00 85.94 388 ARG A CA 1
ATOM 3010 C C . ARG A 1 388 ? 0.560 16.549 -62.989 1.00 85.94 388 ARG A C 1
ATOM 3012 O O . ARG A 1 388 ? 0.922 15.875 -63.943 1.00 85.94 388 ARG A O 1
ATOM 3019 N N . LEU A 1 389 ? -0.707 16.910 -62.795 1.00 86.88 389 LEU A N 1
ATOM 3020 C CA . LEU A 1 389 ? -1.820 16.545 -63.679 1.00 86.88 389 LEU A CA 1
ATOM 3021 C C . LEU A 1 389 ? -1.832 17.316 -65.007 1.00 86.88 389 LEU A C 1
ATOM 3023 O O . LEU A 1 389 ? -2.551 16.928 -65.917 1.00 86.88 389 LEU A O 1
ATOM 3027 N N . ASN A 1 390 ? -1.097 18.426 -65.111 1.00 84.88 390 ASN A N 1
ATOM 3028 C CA . ASN A 1 390 ? -0.907 19.162 -66.366 1.00 84.88 390 ASN A CA 1
ATOM 3029 C C . ASN A 1 390 ? 0.289 18.644 -67.185 1.00 84.88 390 ASN A C 1
ATOM 3031 O O . ASN A 1 390 ? 0.437 19.022 -68.342 1.00 84.88 390 ASN A O 1
ATOM 3035 N N . LEU A 1 391 ? 1.159 17.835 -66.571 1.00 79.94 391 LEU A N 1
ATOM 3036 C CA . LEU A 1 391 ? 2.317 17.199 -67.211 1.00 79.94 391 LEU A CA 1
ATOM 3037 C C . LEU A 1 391 ? 2.021 15.770 -67.701 1.00 79.94 391 LEU A C 1
ATOM 3039 O O . LEU A 1 391 ? 2.858 15.184 -68.385 1.00 79.94 391 LEU A O 1
ATOM 3043 N N . LEU A 1 392 ? 0.872 15.217 -67.304 1.00 75.44 392 LEU A N 1
ATOM 3044 C CA . LEU A 1 392 ? 0.297 13.947 -67.755 1.00 75.44 392 LEU A CA 1
ATOM 3045 C C . LEU A 1 392 ? -0.725 14.227 -68.853 1.00 75.44 392 LEU A C 1
ATOM 3047 O O . LEU A 1 392 ? -0.774 13.412 -69.798 1.00 75.44 392 LEU A O 1
#

Nearest PDB structures (foldseek):
  2whn-assembly1_A  TM=8.065E-01  e=5.963E-02  Thermus thermophilus HB8
  3jc8-assembly1_Ca  TM=6.312E-01  e=1.224E-02  Myxococcus xanthus DK 1622
  3p4l-assembly1_A  TM=6.735E-01  e=1.219E-01  Homo sapiens
  7y6e-assembly7_G  TM=6.158E-01  e=1.835E-01  Chelicerata
  7mrn-assembly1_A  TM=4.967E-01  e=3.058E-01  Mus musculus